Protein AF-0000000069866788 (afdb_homodimer)

Secondary structure (DSSP, 8-state):
---------------------------------PPPS-EEEEEEEPPPBHHHHTTB--SSEEEPBPHHHHHHHHHHHHHTTTS--SEEEE-SSHHHHHHHHHHHHT-SS-TTPPEEE-GGGPPPP-GGGTTSBHHHHHHHHHHHHTS-HHHHHHH--HHHHHHHHHHHHHTSGGGGGSPPPPPHHHHHHHHHHHHHHHHHHHHHS-S-SEEEEEE-HHHHHHHHHHH-TT--PPTT-PPTT-EEEEEEETTEEEEEEEEE-HHHHHHHHHT-/---------------------------------PPPS-EEEEEEEPPPBHHHHTTB--SSEEEPBPHHHHHHHHHHHHHTTTS--SEEEE-SSHHHHHHHHHHHHH-SS-TTPPEEE-GGGPPPP-GGGTTSBHHHHHHHHHHHHTS-HHHHHHH--HHHHHHHHHHHHHTSGGGGGSPPPPPHHHHHHHHHHHHHHHHHHHHHS-S-SEEEEEE-HHHHHHHHHHH-TT--PPTT-PPTT-EEEEEEETTEEEEEEEEE-HHHHHHHHHT-

Structure (mmCIF, N/CA/C/O backbone):
data_AF-0000000069866788-model_v1
#
loop_
_entity.id
_entity.type
_entity.pdbx_description
1 polymer 'Phosphoglycerate mutase family protein'
#
loop_
_atom_site.group_PDB
_atom_site.id
_atom_site.type_symbol
_atom_site.label_atom_id
_atom_site.label_alt_id
_atom_site.label_comp_id
_atom_site.label_asym_id
_atom_site.label_entity_id
_atom_site.label_seq_id
_atom_site.pdbx_PDB_ins_code
_atom_site.Cartn_x
_atom_site.Cartn_y
_atom_site.Cartn_z
_atom_site.occupancy
_atom_site.B_iso_or_equiv
_atom_site.auth_seq_id
_atom_site.auth_comp_id
_atom_site.auth_asym_id
_atom_site.auth_atom_id
_atom_site.pdbx_PDB_model_num
ATOM 1 N N . MET A 1 1 ? 87.25 22.812 -62.094 1 23.25 1 MET A N 1
ATOM 2 C CA . MET A 1 1 ? 86.75 24.031 -61.438 1 23.25 1 MET A CA 1
ATOM 3 C C . MET A 1 1 ? 85.688 23.703 -60.406 1 23.25 1 MET A C 1
ATOM 5 O O . MET A 1 1 ? 84.5 23.547 -60.781 1 23.25 1 MET A O 1
ATOM 9 N N . LYS A 1 2 ? 86.062 22.797 -59.469 1 24.94 2 LYS A N 1
ATOM 10 C CA . LYS A 1 2 ? 85.625 21.844 -58.438 1 24.94 2 LYS A CA 1
ATOM 11 C C . LYS A 1 2 ? 84.938 22.578 -57.281 1 24.94 2 LYS A C 1
ATOM 13 O O . LYS A 1 2 ? 85.562 23.359 -56.562 1 24.94 2 LYS A O 1
ATOM 18 N N . LYS A 1 3 ? 83.625 23.031 -57.594 1 23.55 3 LYS A N 1
ATOM 19 C CA . LYS A 1 3 ? 82.625 23.797 -56.875 1 23.55 3 LYS A CA 1
ATOM 20 C C . LYS A 1 3 ? 82.438 23.266 -55.438 1 23.55 3 LYS A C 1
ATOM 22 O O . LYS A 1 3 ? 82.125 22.094 -55.25 1 23.55 3 LYS A O 1
ATOM 27 N N . ARG A 1 4 ? 83.25 23.688 -54.5 1 22.84 4 ARG A N 1
ATOM 28 C CA . ARG A 1 4 ? 83.438 23.406 -53.094 1 22.84 4 ARG A CA 1
ATOM 29 C C . ARG A 1 4 ? 82.188 23.719 -52.281 1 22.84 4 ARG A C 1
ATOM 31 O O . ARG A 1 4 ? 81.875 24.875 -52.094 1 22.84 4 ARG A O 1
ATOM 38 N N . LEU A 1 5 ? 81.062 23.094 -52.719 1 27.34 5 LEU A N 1
ATOM 39 C CA . LEU A 1 5 ? 79.75 23.328 -52.125 1 27.34 5 LEU A CA 1
ATOM 40 C C . LEU A 1 5 ? 79.75 23.188 -50.594 1 27.34 5 LEU A C 1
ATOM 42 O O . LEU A 1 5 ? 80.125 22.125 -50.094 1 27.34 5 LEU A O 1
ATOM 46 N N . THR A 1 6 ? 80.188 24.281 -49.906 1 25.91 6 THR A N 1
ATOM 47 C CA . THR A 1 6 ? 80.312 24.469 -48.469 1 25.91 6 THR A CA 1
ATOM 48 C C . THR A 1 6 ? 79 24.141 -47.75 1 25.91 6 THR A C 1
ATOM 50 O O . THR A 1 6 ? 78 24.75 -48 1 25.91 6 THR A O 1
ATOM 53 N N . ILE A 1 7 ? 78.75 22.875 -47.5 1 30.08 7 ILE A N 1
ATOM 54 C CA . ILE A 1 7 ? 77.625 22.266 -46.812 1 30.08 7 ILE A CA 1
ATOM 55 C C . ILE A 1 7 ? 77.438 22.844 -45.406 1 30.08 7 ILE A C 1
ATOM 57 O O . ILE A 1 7 ? 78.312 22.703 -44.594 1 30.08 7 ILE A O 1
ATOM 61 N N . VAL A 1 8 ? 77 24.156 -45.312 1 28.02 8 VAL A N 1
ATOM 62 C CA . VAL A 1 8 ? 76.812 24.828 -44.031 1 28.02 8 VAL A CA 1
ATOM 63 C C . VAL A 1 8 ? 75.938 23.969 -43.125 1 28.02 8 VAL A C 1
ATOM 65 O O . VAL A 1 8 ? 74.875 23.562 -43.562 1 28.02 8 VAL A O 1
ATOM 68 N N . GLY A 1 9 ? 76.438 23.203 -42.156 1 27.66 9 GLY A N 1
ATOM 69 C CA . GLY A 1 9 ? 76 22.344 -41.062 1 27.66 9 GLY A CA 1
ATOM 70 C C . GLY A 1 9 ? 75.062 23.047 -40.094 1 27.66 9 GLY A C 1
ATOM 71 O O . GLY A 1 9 ? 75.5 23.922 -39.344 1 27.66 9 GLY A O 1
ATOM 72 N N . MET A 1 10 ? 73.938 23.703 -40.656 1 27 10 MET A N 1
ATOM 73 C CA . MET A 1 10 ? 73.125 24.469 -39.75 1 27 10 MET A CA 1
ATOM 74 C C . MET A 1 10 ? 72.688 23.625 -38.531 1 27 10 MET A C 1
ATOM 76 O O . MET A 1 10 ? 72.125 22.531 -38.719 1 27 10 MET A O 1
ATOM 80 N N . LEU A 1 11 ? 73.375 23.75 -37.406 1 27.39 11 LEU A N 1
ATOM 81 C CA . LEU A 1 11 ? 73.188 23.203 -36.062 1 27.39 11 LEU A CA 1
ATOM 82 C C . LEU A 1 11 ? 71.875 23.562 -35.5 1 27.39 11 LEU A C 1
ATOM 84 O O . LEU A 1 11 ? 71.562 24.734 -35.312 1 27.39 11 LEU A O 1
ATOM 88 N N . PHE A 1 12 ? 70.75 23 -36.062 1 27.25 12 PHE A N 1
ATOM 89 C CA . PHE A 1 12 ? 69.375 23.25 -35.531 1 27.25 12 PHE A CA 1
ATOM 90 C C . PHE A 1 12 ? 69.312 22.922 -34.031 1 27.25 12 PHE A C 1
ATOM 92 O O . PHE A 1 12 ? 69.625 21.797 -33.656 1 27.25 12 PHE A O 1
ATOM 99 N N . LEU A 1 13 ? 69.75 23.906 -33.188 1 27.02 13 LEU A N 1
ATOM 100 C CA . LEU A 1 13 ? 69.625 23.844 -31.719 1 27.02 13 LEU A CA 1
ATOM 101 C C . LEU A 1 13 ? 68.188 23.547 -31.312 1 27.02 13 LEU A C 1
ATOM 103 O O . LEU A 1 13 ? 67.312 24.312 -31.641 1 27.02 13 LEU A O 1
ATOM 107 N N . ALA A 1 14 ? 67.812 22.266 -31.266 1 28.89 14 ALA A N 1
ATOM 108 C CA . ALA A 1 14 ? 66.562 21.766 -30.734 1 28.89 14 ALA A CA 1
ATOM 109 C C . ALA A 1 14 ? 66.312 22.312 -29.328 1 28.89 14 ALA A C 1
ATOM 111 O O . ALA A 1 14 ? 67.062 21.984 -28.391 1 28.89 14 ALA A O 1
ATOM 112 N N . ILE A 1 15 ? 66.062 23.641 -29.203 1 28.97 15 ILE A N 1
ATOM 113 C CA . ILE A 1 15 ? 65.625 24.141 -27.891 1 28.97 15 ILE A CA 1
ATOM 114 C C . ILE A 1 15 ? 64.5 23.281 -27.328 1 28.97 15 ILE A C 1
ATOM 116 O O . ILE A 1 15 ? 63.469 23.141 -27.969 1 28.97 15 ILE A O 1
ATOM 120 N N . LEU A 1 16 ? 64.875 22.234 -26.594 1 30.08 16 LEU A N 1
ATOM 121 C CA . LEU A 1 16 ? 63.969 21.438 -25.766 1 30.08 16 LEU A CA 1
ATOM 122 C C . LEU A 1 16 ? 63.156 22.328 -24.859 1 30.08 16 LEU A C 1
ATOM 124 O O . LEU A 1 16 ? 63.688 22.984 -23.953 1 30.08 16 LEU A O 1
ATOM 128 N N . VAL A 1 17 ? 62.219 23.172 -25.422 1 32.56 17 VAL A N 1
ATOM 129 C CA . VAL A 1 17 ? 61.312 23.859 -24.5 1 32.56 17 VAL A CA 1
ATOM 130 C C . VAL A 1 17 ? 60.656 22.844 -23.594 1 32.56 17 VAL A C 1
ATOM 132 O O . VAL A 1 17 ? 59.969 21.906 -24.062 1 32.56 17 VAL A O 1
ATOM 135 N N . MET A 1 18 ? 61.281 22.516 -22.438 1 32.12 18 MET A N 1
ATOM 136 C CA . MET A 1 18 ? 60.625 21.875 -21.297 1 32.12 18 MET A CA 1
ATOM 137 C C . MET A 1 18 ? 59.312 22.594 -20.938 1 32.12 18 MET A C 1
ATOM 139 O O . MET A 1 18 ? 59.344 23.75 -20.516 1 32.12 18 MET A O 1
ATOM 143 N N . VAL A 1 19 ? 58.375 22.625 -21.875 1 35.16 19 VAL A N 1
ATOM 144 C CA . VAL A 1 19 ? 57.062 23.062 -21.359 1 35.16 19 VAL A CA 1
ATOM 145 C C . VAL A 1 19 ? 56.719 22.297 -20.094 1 35.16 19 VAL A C 1
ATOM 147 O O . VAL A 1 19 ? 56.562 21.078 -20.109 1 35.16 19 VAL A O 1
ATOM 150 N N . GLY A 1 20 ? 57.25 22.781 -18.906 1 34.38 20 GLY A N 1
ATOM 151 C CA . GLY A 1 20 ? 56.688 22.391 -17.609 1 34.38 20 GLY A CA 1
ATOM 152 C C . GLY A 1 20 ? 55.188 22.328 -17.594 1 34.38 20 GLY A C 1
ATOM 153 O O . GLY A 1 20 ? 54.5 23.344 -17.828 1 34.38 20 GLY A O 1
ATOM 154 N N . CYS A 1 21 ? 54.625 21.2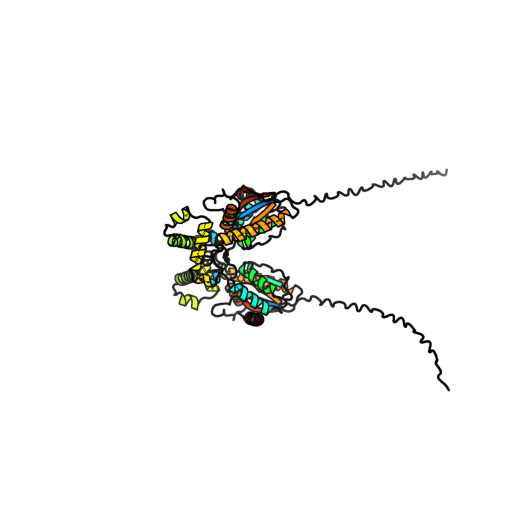66 -18.234 1 33.81 21 CYS A N 1
ATOM 155 C CA . CYS A 1 21 ? 53.219 21.016 -17.938 1 33.81 21 CYS A CA 1
ATOM 156 C C . CYS A 1 21 ? 52.938 21.203 -16.453 1 33.81 21 CYS A C 1
ATOM 158 O O . CYS A 1 21 ? 53.406 20.422 -15.625 1 33.81 21 CYS A O 1
ATOM 160 N N . GLY A 1 22 ? 53.031 22.438 -15.953 1 30.89 22 GLY A N 1
ATOM 161 C CA . GLY A 1 22 ? 52.375 22.609 -14.68 1 30.89 22 GLY A CA 1
ATOM 162 C C . GLY A 1 22 ? 51.031 21.891 -14.609 1 30.89 22 GLY A C 1
ATOM 163 O O . GLY A 1 22 ? 50.125 22.188 -15.383 1 30.89 22 GLY A O 1
ATOM 164 N N . LYS A 1 23 ? 51.094 20.5 -14.312 1 32.44 23 LYS A N 1
ATOM 165 C CA . LYS A 1 23 ? 49.875 19.922 -13.781 1 32.44 23 LYS A CA 1
ATOM 166 C C . LYS A 1 23 ? 49.156 20.922 -12.891 1 32.44 23 LYS A C 1
ATOM 168 O O . LYS A 1 23 ? 49.656 21.297 -11.828 1 32.44 23 LYS A O 1
ATOM 173 N N . ASN A 1 24 ? 48.656 22.016 -13.523 1 31.48 24 ASN A N 1
ATOM 174 C CA . ASN A 1 24 ? 47.625 22.641 -12.703 1 31.48 24 ASN A CA 1
ATOM 175 C C . ASN A 1 24 ? 46.781 21.609 -11.953 1 31.48 24 ASN A C 1
ATOM 177 O O . ASN A 1 24 ? 46.031 20.859 -12.57 1 31.48 24 ASN A O 1
ATOM 181 N N . GLN A 1 25 ? 47.5 20.953 -10.969 1 33.72 25 GLN A N 1
ATOM 182 C CA . GLN A 1 25 ? 46.594 20.328 -9.984 1 33.72 25 GLN A CA 1
ATOM 183 C C . GLN A 1 25 ? 45.406 21.203 -9.695 1 33.72 25 GLN A C 1
ATOM 185 O O . GLN A 1 25 ? 45.531 22.25 -9.047 1 33.72 25 GLN A O 1
ATOM 190 N N . GLN A 1 26 ? 44.625 21.5 -10.633 1 29.81 26 GLN A N 1
ATOM 191 C CA . GLN A 1 26 ? 43.312 21.875 -10.109 1 29.81 26 GLN A CA 1
ATOM 192 C C . GLN A 1 26 ? 42.938 20.969 -8.945 1 29.81 26 GLN A C 1
ATOM 194 O O . GLN A 1 26 ? 42.625 19.781 -9.141 1 29.81 26 GLN A O 1
ATOM 199 N N . ALA A 1 27 ? 43.656 21.078 -7.852 1 33.25 27 ALA A N 1
ATOM 200 C CA . ALA A 1 27 ? 42.969 20.656 -6.637 1 33.25 27 ALA A CA 1
ATOM 201 C C . ALA A 1 27 ? 41.469 20.859 -6.766 1 33.25 27 ALA A C 1
ATOM 203 O O . ALA A 1 27 ? 41 21.984 -6.961 1 33.25 27 ALA A O 1
ATOM 204 N N . THR A 1 28 ? 40.875 19.969 -7.438 1 35.09 28 THR A N 1
ATOM 205 C CA . THR A 1 28 ? 39.438 19.969 -7.16 1 35.09 28 THR A CA 1
ATOM 206 C C . THR A 1 28 ? 39.188 20.406 -5.723 1 35.09 28 THR A C 1
ATOM 208 O O . THR A 1 28 ? 39.688 19.812 -4.777 1 35.09 28 THR A O 1
ATOM 211 N N . THR A 1 29 ? 39.312 21.672 -5.414 1 33.5 29 THR A N 1
ATOM 212 C CA . THR A 1 29 ? 38.719 22.094 -4.152 1 33.5 29 THR A CA 1
ATOM 213 C C . THR A 1 29 ? 37.656 21.094 -3.707 1 33.5 29 THR A C 1
ATOM 215 O O . THR A 1 29 ? 36.594 20.984 -4.336 1 33.5 29 THR A O 1
ATOM 218 N N . LYS A 1 30 ? 38.094 19.938 -3.342 1 36.88 30 LYS A N 1
ATOM 219 C CA . LYS A 1 30 ? 37.094 19.234 -2.562 1 36.88 30 LYS A CA 1
ATOM 220 C C . LYS A 1 30 ? 36.25 20.203 -1.759 1 36.88 30 LYS A C 1
ATOM 222 O O . LYS A 1 30 ? 36.75 20.922 -0.896 1 36.88 30 LYS A O 1
ATOM 227 N N . GLU A 1 31 ? 35.375 20.984 -2.352 1 37.09 31 GLU A N 1
ATOM 228 C CA . GLU A 1 31 ? 34.406 21.672 -1.482 1 37.09 31 GLU A CA 1
ATOM 229 C C . GLU A 1 31 ? 34.312 20.969 -0.129 1 37.09 31 GLU A C 1
ATOM 231 O O . GLU A 1 31 ? 34.062 19.766 -0.063 1 37.09 31 GLU A O 1
ATOM 236 N N . LYS A 1 32 ? 35.094 21.125 0.799 1 43.97 32 LYS A N 1
ATOM 237 C CA . LYS A 1 32 ? 34.938 20.688 2.186 1 43.97 32 LYS A CA 1
ATOM 238 C C . LYS A 1 32 ? 33.5 20.359 2.516 1 43.97 32 LYS A C 1
ATOM 240 O O . LYS A 1 32 ? 32.625 21.219 2.42 1 43.97 32 LYS A O 1
ATOM 245 N N . GLU A 1 33 ? 33.094 19.172 2.219 1 60.44 33 GLU A N 1
ATOM 246 C CA . GLU A 1 33 ? 31.781 18.641 2.602 1 60.44 33 GLU A CA 1
ATOM 247 C C . GLU A 1 33 ? 31.391 19.109 4.004 1 60.44 33 GLU A C 1
ATOM 249 O O . GLU A 1 33 ? 31.969 18.672 4.992 1 60.44 33 GLU A O 1
ATOM 254 N N . THR A 1 34 ? 31.141 20.391 4.312 1 74.44 34 THR A N 1
ATOM 255 C CA . THR A 1 34 ? 30.812 20.984 5.605 1 74.44 34 THR A CA 1
ATOM 256 C C . THR A 1 34 ? 29.406 20.609 6.027 1 74.44 34 THR A C 1
ATOM 258 O O . THR A 1 34 ? 28.531 20.359 5.18 1 74.44 34 THR A O 1
ATOM 261 N N . LYS A 1 35 ? 29.328 20.344 7.348 1 84.56 35 LYS A N 1
ATOM 262 C CA . LYS A 1 35 ? 28.031 20.156 7.98 1 84.56 35 LYS A CA 1
ATOM 263 C C . LYS A 1 35 ? 27.156 21.406 7.836 1 84.56 35 LYS A C 1
ATOM 265 O O . LYS A 1 35 ? 27.656 22.531 7.996 1 84.56 35 LYS A O 1
ATOM 270 N N . PRO A 1 36 ? 25.922 21.203 7.449 1 86.19 36 PRO A N 1
ATOM 271 C CA . PRO A 1 36 ? 25.062 22.391 7.312 1 86.19 36 PRO A CA 1
ATOM 272 C C . PRO A 1 36 ? 24.734 23.031 8.648 1 86.19 36 PRO A C 1
ATOM 274 O O . PRO A 1 36 ? 24.531 22.344 9.648 1 86.19 36 PRO A O 1
ATOM 277 N N . GLU A 1 37 ? 24.75 24.281 8.633 1 86.19 37 GLU A N 1
ATOM 278 C CA . GLU A 1 37 ? 24.406 25.031 9.836 1 86.19 37 GLU A CA 1
ATOM 279 C C . GLU A 1 37 ? 22.891 25.016 10.07 1 86.19 37 GLU A C 1
ATOM 281 O O . GLU A 1 37 ? 22.438 25.141 11.203 1 86.19 37 GLU A O 1
ATOM 286 N N . GLU A 1 38 ? 22.203 24.906 8.953 1 96.12 38 GLU A N 1
ATOM 287 C CA . GLU A 1 38 ? 20.734 24.906 8.953 1 96.12 38 GLU A CA 1
ATOM 288 C C . GLU A 1 38 ? 20.172 23.859 7.992 1 96.12 38 GLU A C 1
ATOM 290 O O . GLU A 1 38 ? 20.734 23.641 6.914 1 96.12 38 GLU A O 1
ATOM 295 N N . LEU A 1 39 ? 19.125 23.266 8.508 1 98.31 39 LEU A N 1
ATOM 296 C CA . LEU A 1 39 ? 18.406 22.359 7.617 1 98.31 39 LEU A CA 1
ATOM 297 C C . LEU A 1 39 ? 17.109 22.984 7.113 1 98.31 39 LEU A C 1
ATOM 299 O O . LEU A 1 39 ? 16.438 23.703 7.855 1 98.31 39 LEU A O 1
ATOM 303 N N . THR A 1 40 ? 16.781 22.75 5.883 1 98.69 40 THR A N 1
ATOM 304 C CA . THR A 1 40 ? 15.453 23.016 5.328 1 98.69 40 THR A CA 1
ATOM 305 C C . THR A 1 40 ? 14.75 21.719 4.961 1 98.69 40 THR A C 1
ATOM 307 O O . THR A 1 40 ? 15.219 20.984 4.09 1 98.69 40 THR A O 1
ATOM 310 N N . LEU A 1 41 ? 13.695 21.469 5.633 1 98.81 41 LEU A N 1
ATOM 311 C CA . LEU A 1 41 ? 12.891 20.281 5.34 1 98.81 41 LEU A CA 1
ATOM 312 C C . LEU A 1 41 ? 11.727 20.625 4.41 1 98.81 41 LEU A C 1
ATOM 314 O O . LEU A 1 41 ? 10.906 21.5 4.73 1 98.81 41 LEU A O 1
ATOM 318 N N . TYR A 1 42 ? 11.727 20.031 3.266 1 98.88 42 TYR A N 1
ATOM 319 C CA . TYR A 1 42 ? 10.602 20.078 2.334 1 98.88 42 TYR A CA 1
ATOM 320 C C . TYR A 1 42 ? 9.664 18.891 2.549 1 98.88 42 TYR A C 1
ATOM 322 O O . TYR A 1 42 ? 9.922 17.797 2.064 1 98.88 42 TYR A O 1
ATOM 330 N N . ILE A 1 43 ? 8.562 19.125 3.264 1 98.94 43 ILE A N 1
ATOM 331 C CA . ILE A 1 43 ? 7.621 18.078 3.645 1 98.94 43 ILE A CA 1
ATOM 332 C C . ILE A 1 43 ? 6.445 18.062 2.668 1 98.94 43 ILE A C 1
ATOM 334 O O . ILE A 1 43 ? 5.691 19.031 2.578 1 98.94 43 ILE A O 1
ATOM 338 N N . VAL A 1 44 ? 6.281 16.969 1.991 1 98.94 44 VAL A N 1
ATOM 339 C CA . VAL A 1 44 ? 5.301 16.891 0.912 1 98.94 44 VAL A CA 1
ATOM 340 C C . VAL A 1 44 ? 4.219 15.867 1.272 1 98.94 44 VAL A C 1
ATOM 342 O O . VAL A 1 44 ? 4.523 14.758 1.711 1 98.94 44 VAL A O 1
ATOM 345 N N . ARG A 1 45 ? 2.996 16.234 1.126 1 98.94 45 ARG A N 1
ATOM 346 C CA . ARG A 1 45 ? 1.93 15.242 1.168 1 98.94 45 ARG A CA 1
ATOM 347 C C . ARG A 1 45 ? 1.901 14.414 -0.113 1 98.94 45 ARG A C 1
ATOM 349 O O . ARG A 1 45 ? 2.053 14.953 -1.21 1 98.94 45 ARG A O 1
ATOM 356 N N . HIS A 1 46 ? 1.656 13.188 -0.014 1 98.94 46 HIS A N 1
ATOM 357 C CA . HIS A 1 46 ? 1.629 12.297 -1.17 1 98.94 46 HIS A CA 1
ATOM 358 C C . HIS A 1 46 ? 0.618 12.773 -2.207 1 98.94 46 HIS A C 1
ATOM 360 O O . HIS A 1 46 ? -0.237 13.609 -1.909 1 98.94 46 HIS A O 1
ATOM 366 N N . GLY A 1 47 ? 0.725 12.25 -3.414 1 98.88 47 GLY A N 1
ATOM 367 C CA . GLY A 1 47 ? -0.203 12.562 -4.488 1 98.88 47 GLY A CA 1
ATOM 368 C C . GLY A 1 47 ? -1.559 11.906 -4.32 1 98.88 47 GLY A C 1
ATOM 369 O O . GLY A 1 47 ? -1.733 11.047 -3.449 1 98.88 47 GLY A O 1
ATOM 370 N N . LYS A 1 48 ? -2.465 12.32 -5.164 1 98.62 48 LYS A N 1
ATOM 371 C CA . LYS A 1 48 ? -3.828 11.805 -5.094 1 98.62 48 LYS A CA 1
ATOM 372 C C . LYS A 1 48 ? -3.875 10.32 -5.457 1 98.62 48 LYS A C 1
ATOM 374 O O . LYS A 1 48 ? -3.344 9.914 -6.492 1 98.62 48 LYS A O 1
ATOM 379 N N . THR A 1 49 ? -4.523 9.508 -4.625 1 98.56 49 THR A N 1
ATOM 380 C CA . THR A 1 49 ? -4.594 8.062 -4.793 1 98.56 49 THR A CA 1
ATOM 381 C C . THR A 1 49 ? -5.984 7.633 -5.258 1 98.56 49 THR A C 1
ATOM 383 O O . THR A 1 49 ? -6.91 8.445 -5.281 1 98.56 49 THR A O 1
ATOM 386 N N . MET A 1 50 ? -6.121 6.387 -5.562 1 98.44 50 MET A N 1
ATOM 387 C CA . MET A 1 50 ? -7.414 5.816 -5.922 1 98.44 50 MET A CA 1
ATOM 388 C C . MET A 1 50 ? -8.406 5.941 -4.773 1 98.44 50 MET A C 1
ATOM 390 O O . MET A 1 50 ? -9.586 6.215 -4.992 1 98.44 50 MET A O 1
ATOM 394 N N . LEU A 1 51 ? -7.957 5.758 -3.541 1 98.25 51 LEU A N 1
ATOM 395 C CA . LEU A 1 51 ? -8.852 5.812 -2.391 1 98.25 51 LEU A CA 1
ATOM 396 C C . LEU A 1 51 ? -9.227 7.254 -2.062 1 98.25 51 LEU A C 1
ATOM 398 O O . LEU A 1 51 ? -10.328 7.516 -1.562 1 98.25 51 LEU A O 1
ATOM 402 N N . ASN A 1 52 ? -8.258 8.203 -2.352 1 97.69 52 ASN A N 1
ATOM 403 C CA . ASN A 1 52 ? -8.672 9.602 -2.273 1 97.69 52 ASN A CA 1
ATOM 404 C C . ASN A 1 52 ? -9.859 9.883 -3.197 1 97.69 52 ASN A C 1
ATOM 406 O O . ASN A 1 52 ? -10.773 10.617 -2.828 1 97.69 52 ASN A O 1
ATOM 410 N N . THR A 1 53 ? -9.82 9.328 -4.367 1 96.94 53 THR A N 1
ATOM 411 C CA . THR A 1 53 ? -10.828 9.57 -5.391 1 96.94 53 THR A CA 1
ATOM 412 C C . THR A 1 53 ? -12.195 9.055 -4.934 1 96.94 53 THR A C 1
ATOM 414 O O . THR A 1 53 ? -13.219 9.664 -5.242 1 96.94 53 THR A O 1
ATOM 417 N N . THR A 1 54 ? -12.211 7.988 -4.23 1 96.88 54 THR A N 1
ATOM 418 C CA . THR A 1 54 ? -13.469 7.414 -3.77 1 96.88 54 THR A CA 1
ATOM 419 C C . THR A 1 54 ? -13.758 7.82 -2.326 1 96.88 54 THR A C 1
ATOM 421 O O . THR A 1 54 ? -14.648 7.266 -1.686 1 96.88 54 THR A O 1
ATOM 424 N N . ASP A 1 55 ? -12.961 8.68 -1.743 1 97 55 ASP A N 1
ATOM 425 C CA . ASP A 1 55 ? -13.125 9.297 -0.43 1 97 55 ASP A CA 1
ATOM 426 C C . ASP A 1 55 ? -13.141 8.242 0.673 1 97 55 ASP A C 1
ATOM 428 O O . ASP A 1 55 ? -14.062 8.195 1.486 1 97 55 ASP A O 1
ATOM 432 N N . ARG A 1 56 ? -12.086 7.449 0.672 1 98.19 56 ARG A N 1
ATOM 433 C CA . ARG A 1 56 ? -12.008 6.352 1.629 1 98.19 56 ARG A CA 1
ATOM 434 C C . ARG A 1 56 ? -10.875 6.574 2.627 1 98.19 56 ARG A C 1
ATOM 436 O O . ARG A 1 56 ? -9.883 7.238 2.314 1 98.19 56 ARG A O 1
ATOM 443 N N . VAL A 1 57 ? -11.047 5.984 3.777 1 98.38 57 VAL A N 1
ATOM 444 C CA . VAL A 1 57 ? -10.078 6.062 4.867 1 98.38 57 VAL A CA 1
ATOM 445 C C . VAL A 1 57 ? -8.773 5.395 4.445 1 98.38 57 VAL A C 1
ATOM 447 O O . VAL A 1 57 ? -8.766 4.219 4.078 1 98.38 57 VAL A O 1
ATOM 450 N N . GLN A 1 58 ? -7.727 6.191 4.516 1 97.88 58 GLN A N 1
ATOM 451 C CA . GLN A 1 58 ? -6.406 5.707 4.117 1 97.88 58 GLN A CA 1
ATOM 452 C C . GLN A 1 58 ? -5.344 6.117 5.133 1 97.88 58 GLN A C 1
ATOM 454 O O . GLN A 1 58 ? -4.727 7.176 5 1 97.88 58 GLN A O 1
ATOM 459 N N . GLY A 1 59 ? -5.121 5.344 6.113 1 98.44 59 GLY A N 1
ATOM 460 C CA . GLY A 1 59 ? -4.012 5.457 7.047 1 98.44 59 GLY A CA 1
ATOM 461 C C . GLY A 1 59 ? -2.883 4.488 6.758 1 98.44 59 GLY A C 1
ATOM 462 O O . GLY A 1 59 ? -2.025 4.762 5.914 1 98.44 59 GLY A O 1
ATOM 463 N N . TRP A 1 60 ? -3.078 3.316 7.375 1 98.06 60 TRP A N 1
ATOM 464 C CA . TRP A 1 60 ? -2.119 2.256 7.09 1 98.06 60 TRP A CA 1
ATOM 465 C C . TRP A 1 60 ? -2.559 1.437 5.879 1 98.06 60 TRP A C 1
ATOM 467 O O . TRP A 1 60 ? -1.785 0.635 5.352 1 98.06 60 TRP A O 1
ATOM 477 N N . SER A 1 61 ? -3.832 1.654 5.465 1 98 61 SER A N 1
ATOM 478 C CA . SER A 1 61 ? -4.207 1.231 4.121 1 98 61 SER A CA 1
ATOM 479 C C . SER A 1 61 ? -3.633 2.172 3.066 1 98 61 SER A C 1
ATOM 481 O O . SER A 1 61 ? -3.26 3.305 3.375 1 98 61 SER A O 1
ATOM 483 N N . ASP A 1 62 ? -3.549 1.632 1.845 1 97.88 62 ASP A N 1
ATOM 484 C CA . ASP A 1 62 ? -2.828 2.355 0.801 1 97.88 62 ASP A CA 1
ATOM 485 C C . ASP A 1 62 ? -3.469 2.129 -0.566 1 97.88 62 ASP A C 1
ATOM 487 O O . ASP A 1 62 ? -4.344 1.271 -0.714 1 97.88 62 ASP A O 1
ATOM 491 N N . ALA A 1 63 ? -3.123 2.967 -1.476 1 98.19 63 ALA A N 1
ATOM 492 C CA . ALA A 1 63 ? -3.451 2.781 -2.887 1 98.19 63 ALA A CA 1
ATOM 493 C C . ALA A 1 63 ? -2.473 3.539 -3.781 1 98.19 63 ALA A C 1
ATOM 495 O O . ALA A 1 63 ? -1.845 4.508 -3.344 1 98.19 63 ALA A O 1
ATOM 496 N N . VAL A 1 64 ? -2.355 3.125 -4.984 1 97.94 64 VAL A N 1
ATOM 497 C CA . VAL A 1 64 ? -1.466 3.789 -5.93 1 97.94 64 VAL A CA 1
ATOM 498 C C . VAL A 1 64 ? -2.025 5.164 -6.289 1 97.94 64 VAL A C 1
ATOM 500 O O . VAL A 1 64 ? -3.225 5.414 -6.137 1 97.94 64 VAL A O 1
ATOM 503 N N . LEU A 1 65 ? -1.14 6.031 -6.738 1 98.5 65 LEU A N 1
ATOM 504 C CA . LEU A 1 65 ? -1.585 7.316 -7.27 1 98.5 65 LEU A CA 1
ATOM 505 C C . LEU A 1 65 ? -2.422 7.121 -8.531 1 98.5 65 LEU A C 1
ATOM 507 O O . LEU A 1 65 ? -2.145 6.23 -9.336 1 98.5 65 LEU A O 1
ATOM 511 N N . THR A 1 66 ? -3.416 7.977 -8.727 1 98 66 THR A N 1
ATOM 512 C CA . THR A 1 66 ? -4.156 8.016 -9.984 1 98 66 THR A CA 1
ATOM 513 C C . THR A 1 66 ? -3.303 8.617 -11.102 1 98 66 THR A C 1
ATOM 515 O O . THR A 1 66 ? -2.264 9.219 -10.828 1 98 66 THR A O 1
ATOM 518 N N . PRO A 1 67 ? -3.748 8.43 -12.32 1 97.06 67 PRO A N 1
ATOM 519 C CA . PRO A 1 67 ? -3.01 9.094 -13.406 1 97.06 67 PRO A CA 1
ATOM 520 C C . PRO A 1 67 ? -2.855 10.594 -13.18 1 97.06 67 PRO A C 1
ATOM 522 O O . PRO A 1 67 ? -1.766 11.141 -13.367 1 97.06 67 PRO A O 1
ATOM 525 N N . GLU A 1 68 ? -3.91 11.258 -12.766 1 97.31 68 GLU A N 1
ATOM 526 C CA . GLU A 1 68 ? -3.832 12.68 -12.453 1 97.31 68 GLU A CA 1
ATOM 527 C C . GLU A 1 68 ? -2.922 12.938 -11.258 1 97.31 68 GLU A C 1
ATOM 529 O O . GLU A 1 68 ? -2.195 13.938 -11.227 1 97.31 68 GLU A O 1
ATOM 534 N N . GLY A 1 69 ? -2.973 12.086 -10.266 1 98.5 69 GLY A N 1
ATOM 535 C CA . GLY A 1 69 ? -2.074 12.195 -9.125 1 98.5 69 GLY A CA 1
ATOM 536 C C . GLY A 1 69 ? -0.608 12.156 -9.523 1 98.5 69 GLY A C 1
ATOM 537 O O . GLY A 1 69 ? 0.2 12.93 -9 1 98.5 69 GLY A O 1
ATOM 538 N N . GLU A 1 70 ? -0.296 11.258 -10.43 1 98.56 70 GLU A N 1
ATOM 539 C CA . GLU A 1 70 ? 1.074 11.164 -10.93 1 98.56 70 GLU A CA 1
ATOM 540 C C . GLU A 1 70 ? 1.48 12.438 -11.672 1 98.56 70 GLU A C 1
ATOM 542 O O . GLU A 1 70 ? 2.598 12.93 -11.5 1 98.56 70 GLU A O 1
ATOM 547 N N . LYS A 1 71 ? 0.576 12.906 -12.484 1 98.19 71 LYS A N 1
ATOM 548 C CA . LYS A 1 71 ? 0.837 14.125 -13.242 1 98.19 71 LYS A CA 1
ATOM 549 C C . LYS A 1 71 ? 1.11 15.297 -12.312 1 98.19 71 LYS A C 1
ATOM 551 O O . LYS A 1 71 ? 2.061 16.062 -12.516 1 98.19 71 LYS A O 1
ATOM 556 N N . VAL A 1 72 ? 0.307 15.445 -11.289 1 98.75 72 VAL A N 1
ATOM 557 C CA . VAL A 1 72 ? 0.412 16.562 -10.352 1 98.75 72 VAL A CA 1
ATOM 558 C C . VAL A 1 72 ? 1.728 16.453 -9.578 1 98.75 72 VAL A C 1
ATOM 560 O O . VAL A 1 72 ? 2.451 17.453 -9.445 1 98.75 72 VAL A O 1
ATOM 563 N N . VAL A 1 73 ? 2.104 15.242 -9.125 1 98.88 73 VAL A N 1
ATOM 564 C CA . VAL A 1 73 ? 3.336 15.055 -8.367 1 98.88 73 VAL A CA 1
ATOM 565 C C . VAL A 1 73 ? 4.543 15.305 -9.266 1 98.88 73 VAL A C 1
ATOM 567 O O . VAL A 1 73 ? 5.531 15.906 -8.844 1 98.88 73 VAL A O 1
ATOM 570 N N . THR A 1 74 ? 4.477 14.812 -10.477 1 98.75 74 THR A N 1
ATOM 571 C CA . THR A 1 74 ? 5.555 15.062 -11.422 1 98.75 74 THR A CA 1
ATOM 572 C C . THR A 1 74 ? 5.762 16.562 -11.625 1 98.75 74 THR A C 1
ATOM 574 O O . THR A 1 74 ? 6.895 17.047 -11.625 1 98.75 74 THR A O 1
ATOM 577 N N . ALA A 1 75 ? 4.652 17.312 -11.766 1 98.81 75 ALA A N 1
ATOM 578 C CA . ALA A 1 75 ? 4.738 18.766 -11.898 1 98.81 75 ALA A CA 1
ATOM 579 C C . ALA A 1 75 ? 5.383 19.391 -10.664 1 98.81 75 ALA A C 1
ATOM 581 O O . ALA A 1 75 ? 6.223 20.297 -10.781 1 98.81 75 ALA A O 1
ATOM 582 N N . THR A 1 76 ? 5 18.953 -9.5 1 98.88 76 THR A N 1
ATOM 583 C CA . THR A 1 76 ? 5.621 19.438 -8.273 1 98.88 76 THR A CA 1
ATOM 584 C C . THR A 1 76 ? 7.117 19.156 -8.273 1 98.88 76 THR A C 1
ATOM 586 O O . THR A 1 76 ? 7.918 20 -7.875 1 98.88 76 THR A O 1
ATOM 589 N N . GLY A 1 77 ? 7.492 17.938 -8.742 1 98.75 77 GLY A N 1
ATOM 590 C CA . GLY A 1 77 ? 8.898 17.594 -8.883 1 98.75 77 GLY A CA 1
ATOM 591 C C . GLY A 1 77 ? 9.656 18.531 -9.812 1 98.75 77 GLY A C 1
ATOM 592 O O . GLY A 1 77 ? 10.781 18.922 -9.516 1 98.75 77 GLY A O 1
ATOM 593 N N . ILE A 1 78 ? 9.055 18.828 -10.898 1 98.56 78 ILE A N 1
ATOM 594 C CA . ILE A 1 78 ? 9.656 19.75 -11.852 1 98.56 78 ILE A CA 1
ATOM 595 C C . ILE A 1 78 ? 9.859 21.109 -11.188 1 98.56 78 ILE A C 1
ATOM 597 O O . ILE A 1 78 ? 10.906 21.75 -11.344 1 98.56 78 ILE A O 1
ATOM 601 N N . GLY A 1 79 ? 8.906 21.547 -10.422 1 98.69 79 GLY A N 1
ATOM 602 C CA . GLY A 1 79 ? 9.039 22.797 -9.695 1 98.69 79 GLY A CA 1
ATOM 603 C C . GLY A 1 79 ? 10.156 22.766 -8.672 1 98.69 79 GLY A C 1
ATOM 604 O O . GLY A 1 79 ? 10.727 23.812 -8.344 1 98.69 79 GLY A O 1
ATOM 605 N N . LEU A 1 80 ? 10.469 21.594 -8.164 1 98.56 80 LEU A N 1
ATOM 606 C CA . LEU A 1 80 ? 11.492 21.406 -7.137 1 98.56 80 LEU A CA 1
ATOM 607 C C . LEU A 1 80 ? 12.82 20.984 -7.758 1 98.56 80 LEU A C 1
ATOM 609 O O . LEU A 1 80 ? 13.766 20.656 -7.039 1 98.56 80 LEU A O 1
ATOM 613 N N . LYS A 1 81 ? 12.953 20.984 -9.055 1 98 81 LYS A N 1
ATOM 614 C CA . LYS A 1 81 ? 14.055 20.328 -9.742 1 98 81 LYS A CA 1
ATOM 615 C C . LYS A 1 81 ? 15.398 20.953 -9.359 1 98 81 LYS A C 1
ATOM 617 O O . LYS A 1 81 ? 16.422 20.266 -9.383 1 98 81 LYS A O 1
ATOM 622 N N . ASP A 1 82 ? 15.398 22.234 -8.984 1 97.5 82 ASP A N 1
ATOM 623 C CA . ASP A 1 82 ? 16.656 22.938 -8.734 1 97.5 82 ASP A CA 1
ATOM 624 C C . ASP A 1 82 ? 17 22.922 -7.246 1 97.5 82 ASP A C 1
ATOM 626 O O . ASP A 1 82 ? 18.062 23.406 -6.848 1 97.5 82 ASP A O 1
ATOM 630 N N . VAL A 1 83 ? 16.109 22.406 -6.406 1 97.88 83 VAL A N 1
ATOM 631 C CA . VAL A 1 83 ? 16.453 22.203 -5.004 1 97.88 83 VAL A CA 1
ATOM 632 C C . VAL A 1 83 ? 17.375 21 -4.871 1 97.88 83 VAL A C 1
ATOM 634 O O . VAL A 1 83 ? 16.953 19.859 -5.082 1 97.88 83 VAL A O 1
ATOM 637 N N . ALA A 1 84 ? 18.578 21.266 -4.527 1 96.44 84 ALA A N 1
ATOM 638 C CA . ALA A 1 84 ? 19.531 20.172 -4.375 1 96.44 84 ALA A CA 1
ATOM 639 C C . ALA A 1 84 ? 19.297 19.422 -3.061 1 96.44 84 ALA A C 1
ATOM 641 O O . ALA A 1 84 ? 19.797 19.844 -2.012 1 96.44 84 ALA A O 1
ATOM 642 N N . PHE A 1 85 ? 18.625 18.344 -3.107 1 97.12 85 PHE A N 1
ATOM 643 C CA . PHE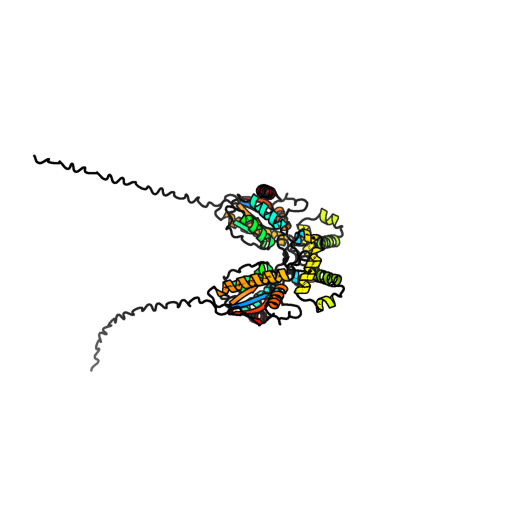 A 1 85 ? 18.391 17.562 -1.901 1 97.12 85 PHE A CA 1
ATOM 644 C C . PHE A 1 85 ? 19.625 16.75 -1.521 1 97.12 85 PHE A C 1
ATOM 646 O O . PHE A 1 85 ? 20.203 16.062 -2.361 1 97.12 85 PHE A O 1
ATOM 653 N N . GLN A 1 86 ? 20.047 16.828 -0.277 1 95 86 GLN A N 1
ATOM 654 C CA . GLN A 1 86 ? 21.141 15.977 0.18 1 95 86 GLN A CA 1
ATOM 655 C C . GLN A 1 86 ? 20.656 14.562 0.47 1 95 86 GLN A C 1
ATOM 657 O O . GLN A 1 86 ? 21.391 13.594 0.258 1 95 86 GLN A O 1
ATOM 662 N N . ASN A 1 87 ? 19.406 14.438 1.004 1 96.94 87 ASN A N 1
ATOM 663 C CA . ASN A 1 87 ? 18.766 13.133 1.207 1 96.94 87 ASN A CA 1
ATOM 664 C C . ASN A 1 87 ? 17.25 13.234 1.137 1 96.94 87 ASN A C 1
ATOM 666 O O . ASN A 1 87 ? 16.688 14.336 1.114 1 96.94 87 ASN A O 1
ATOM 670 N N . ALA A 1 88 ? 16.641 12.07 1.053 1 98.25 88 ALA A N 1
ATOM 671 C CA . ALA A 1 88 ? 15.188 11.992 0.962 1 98.25 88 ALA A CA 1
ATOM 672 C C . ALA A 1 88 ? 14.641 10.906 1.884 1 98.25 88 ALA A C 1
ATOM 674 O O . ALA A 1 88 ? 15.227 9.828 1.995 1 98.25 88 ALA A O 1
ATOM 675 N N . TYR A 1 89 ? 13.57 11.25 2.545 1 98.75 89 TYR A N 1
ATOM 676 C CA . TYR A 1 89 ? 12.859 10.344 3.436 1 98.75 89 TYR A CA 1
ATOM 677 C C . TYR A 1 89 ? 11.383 10.25 3.049 1 98.75 89 TYR A C 1
ATOM 679 O O . TYR A 1 89 ? 10.805 11.211 2.537 1 98.75 89 TYR A O 1
ATOM 687 N N . SER A 1 90 ? 10.82 9.086 3.338 1 98.75 90 SER A N 1
ATOM 688 C CA . SER A 1 90 ? 9.391 8.914 3.064 1 98.75 90 SER A CA 1
ATOM 689 C C . SER A 1 90 ? 8.766 7.922 4.035 1 98.75 90 SER A C 1
ATOM 691 O O . SER A 1 90 ? 9.422 6.984 4.488 1 98.75 90 SER A O 1
ATOM 693 N N . SER A 1 91 ? 7.477 8.273 4.383 1 98.56 91 SER A N 1
ATOM 694 C CA . SER A 1 91 ? 6.668 7.152 4.852 1 98.56 91 SER A CA 1
ATOM 695 C C . SER A 1 91 ? 6.887 5.914 3.992 1 98.56 91 SER A C 1
ATOM 697 O O . SER A 1 91 ? 7.102 6.02 2.781 1 98.56 91 SER A O 1
ATOM 699 N N . ASP A 1 92 ? 6.758 4.762 4.566 1 96.69 92 ASP A N 1
ATOM 700 C CA . ASP A 1 92 ? 6.988 3.541 3.799 1 96.69 92 ASP A CA 1
ATOM 701 C C . ASP A 1 92 ? 5.715 3.098 3.082 1 96.69 92 ASP A C 1
ATOM 703 O O . ASP A 1 92 ? 5.688 2.043 2.443 1 96.69 92 ASP A O 1
ATOM 707 N N . SER A 1 93 ? 4.652 3.814 3.211 1 97.38 93 SER A N 1
ATOM 708 C CA . SER A 1 93 ? 3.48 3.535 2.389 1 97.38 93 SER A CA 1
ATOM 709 C C . SER A 1 93 ? 3.785 3.729 0.908 1 97.38 93 SER A C 1
ATOM 711 O O . SER A 1 93 ? 4.5 4.66 0.532 1 97.38 93 SER A O 1
ATOM 713 N N . GLY A 1 94 ? 3.23 2.898 0.1 1 96.31 94 GLY A N 1
ATOM 714 C CA . GLY A 1 94 ? 3.48 2.939 -1.333 1 96.31 94 GLY A CA 1
ATOM 715 C C . GLY A 1 94 ? 3.18 4.289 -1.953 1 96.31 94 GLY A C 1
ATOM 716 O O . GLY A 1 94 ? 3.947 4.781 -2.783 1 96.31 94 GLY A O 1
ATOM 717 N N . ARG A 1 95 ? 2.059 4.902 -1.546 1 98.38 95 ARG A N 1
ATOM 718 C CA . ARG A 1 95 ? 1.658 6.18 -2.127 1 98.38 95 ARG A CA 1
ATOM 719 C C . ARG A 1 95 ? 2.695 7.262 -1.841 1 98.38 95 ARG A C 1
ATOM 721 O O . ARG A 1 95 ? 2.961 8.109 -2.691 1 98.38 95 ARG A O 1
ATOM 728 N N . ALA A 1 96 ? 3.289 7.246 -0.652 1 98.62 96 ALA A N 1
ATOM 729 C CA . ALA A 1 96 ? 4.316 8.219 -0.287 1 98.62 96 ALA A CA 1
ATOM 730 C C . ALA A 1 96 ? 5.629 7.93 -1.011 1 98.62 96 ALA A C 1
ATOM 732 O O . ALA A 1 96 ? 6.289 8.844 -1.503 1 98.62 96 ALA A O 1
ATOM 733 N N . LEU A 1 97 ? 5.977 6.664 -1.112 1 97.19 97 LEU A N 1
ATOM 734 C CA . LEU A 1 97 ? 7.191 6.27 -1.812 1 97.19 97 LEU A CA 1
ATOM 735 C C . LEU A 1 97 ? 7.105 6.617 -3.293 1 97.19 97 LEU A C 1
ATOM 737 O O . LEU A 1 97 ? 8.07 7.121 -3.875 1 97.19 97 LEU A O 1
ATOM 741 N N . GLN A 1 98 ? 5.98 6.285 -3.881 1 97.62 98 GLN A N 1
ATOM 742 C CA . GLN A 1 98 ? 5.762 6.641 -5.277 1 97.62 98 GLN A CA 1
ATOM 743 C C . GLN A 1 98 ? 5.898 8.148 -5.488 1 97.62 98 GLN A C 1
ATOM 745 O O . GLN A 1 98 ? 6.508 8.594 -6.465 1 97.62 98 GLN A O 1
ATOM 750 N N . THR A 1 99 ? 5.391 8.93 -4.598 1 98.88 99 THR A N 1
ATOM 751 C CA . THR A 1 99 ? 5.473 10.383 -4.645 1 98.88 99 THR A CA 1
ATOM 752 C C . THR A 1 99 ? 6.922 10.852 -4.566 1 98.88 99 THR A C 1
ATOM 754 O O . THR A 1 99 ? 7.359 11.672 -5.371 1 98.88 99 THR A O 1
ATOM 757 N N . ALA A 1 100 ? 7.656 10.297 -3.611 1 98.69 100 ALA A N 1
ATOM 758 C CA . ALA A 1 100 ? 9.062 10.664 -3.451 1 98.69 100 ALA A CA 1
ATOM 759 C C . ALA A 1 100 ? 9.852 10.359 -4.719 1 98.69 100 ALA A C 1
ATOM 761 O O . ALA A 1 100 ? 10.641 11.195 -5.176 1 98.69 100 ALA A O 1
ATOM 762 N N . GLN A 1 101 ? 9.594 9.219 -5.289 1 97.25 101 GLN A N 1
ATOM 763 C CA . GLN A 1 101 ? 10.336 8.797 -6.477 1 97.25 101 GLN A CA 1
ATOM 764 C C . GLN A 1 101 ? 10.031 9.711 -7.664 1 97.25 101 GLN A C 1
ATOM 766 O O . GLN A 1 101 ? 10.945 10.109 -8.391 1 97.25 101 GLN A O 1
ATOM 771 N N . LEU A 1 102 ? 8.789 10.047 -7.883 1 98.25 102 LEU A N 1
ATOM 772 C CA . LEU A 1 102 ? 8.398 10.906 -8.992 1 98.25 102 LEU A CA 1
ATOM 773 C C . LEU A 1 102 ? 9.031 12.289 -8.852 1 98.25 102 LEU A C 1
ATOM 775 O O . LEU A 1 102 ? 9.43 12.891 -9.852 1 98.25 102 LEU A O 1
ATOM 779 N N . ILE A 1 103 ? 9.102 12.773 -7.629 1 98.75 103 ILE A N 1
ATOM 780 C CA . ILE A 1 103 ? 9.727 14.07 -7.387 1 98.75 103 ILE A CA 1
ATOM 781 C C . ILE A 1 103 ? 11.227 13.977 -7.68 1 98.75 103 ILE A C 1
ATOM 783 O O . ILE A 1 103 ? 11.773 14.812 -8.398 1 98.75 103 ILE A O 1
ATOM 787 N N . LEU A 1 104 ? 11.891 12.953 -7.195 1 98.31 104 LEU A N 1
ATOM 788 C CA . LEU A 1 104 ? 13.336 12.805 -7.34 1 98.31 104 LEU A CA 1
ATOM 789 C C . LEU A 1 104 ? 13.719 12.555 -8.797 1 98.31 104 LEU A C 1
ATOM 791 O O . LEU A 1 104 ? 14.789 12.977 -9.242 1 98.31 104 LEU A O 1
ATOM 795 N N . ASP A 1 105 ? 12.859 11.875 -9.5 1 97.44 105 ASP A N 1
ATOM 796 C CA . ASP A 1 105 ? 13.109 11.602 -10.914 1 97.44 105 ASP A CA 1
ATOM 797 C C . ASP A 1 105 ? 13.297 12.898 -11.695 1 97.44 105 ASP A C 1
ATOM 799 O O . ASP A 1 105 ? 13.945 12.914 -12.742 1 97.44 105 ASP A O 1
ATOM 803 N N . GLN A 1 106 ? 12.711 13.984 -11.18 1 97.56 106 GLN A N 1
ATOM 804 C CA . GLN A 1 106 ? 12.797 15.266 -11.875 1 97.56 106 GLN A CA 1
ATOM 805 C C . GLN A 1 106 ? 13.953 16.109 -11.336 1 97.56 106 GLN A C 1
ATOM 807 O O . GLN A 1 106 ? 14.297 17.141 -11.906 1 97.56 106 GLN A O 1
ATOM 812 N N . ASN A 1 107 ? 14.523 15.664 -10.25 1 96.69 107 ASN A N 1
ATOM 813 C CA . ASN A 1 107 ? 15.492 16.484 -9.547 1 96.69 107 ASN A CA 1
ATOM 814 C C . ASN A 1 107 ? 16.859 16.422 -10.211 1 96.69 107 ASN A C 1
ATOM 816 O O . ASN A 1 107 ? 17.344 15.344 -10.555 1 96.69 107 ASN A O 1
ATOM 820 N N . LYS A 1 108 ? 17.562 17.438 -10.391 1 92.94 108 LYS A N 1
ATOM 821 C CA . LYS A 1 108 ? 18.828 17.5 -11.102 1 92.94 108 LYS A CA 1
ATOM 822 C C . LYS A 1 108 ? 19.969 16.922 -10.266 1 92.94 108 LYS A C 1
ATOM 824 O O . LYS A 1 108 ? 20.828 16.219 -10.789 1 92.94 108 LYS A O 1
ATOM 829 N N . ALA A 1 109 ? 19.984 17.172 -9 1 87.75 109 ALA A N 1
ATOM 830 C CA . ALA A 1 109 ? 21.078 16.75 -8.117 1 87.75 109 ALA A CA 1
ATOM 831 C C . ALA A 1 109 ? 20.734 15.438 -7.426 1 87.75 109 ALA A C 1
ATOM 833 O O . ALA A 1 109 ? 21.641 14.742 -6.949 1 87.75 109 ALA A O 1
ATOM 834 N N . GLY A 1 110 ? 19.516 15.148 -7.352 1 81.56 110 GLY A N 1
ATOM 835 C CA . GLY A 1 110 ? 19.078 14.062 -6.488 1 81.56 110 GLY A CA 1
ATOM 836 C C . GLY A 1 110 ? 18.469 12.906 -7.25 1 81.56 110 GLY A C 1
ATOM 837 O O . GLY A 1 110 ? 17.734 12.094 -6.676 1 81.56 110 GLY A O 1
ATOM 838 N N . LYS A 1 111 ? 18.719 12.766 -8.492 1 83.25 111 LYS A N 1
ATOM 839 C CA . LYS A 1 111 ? 18.062 11.742 -9.305 1 83.25 111 LYS A CA 1
ATOM 840 C C . LYS A 1 111 ? 18.453 10.344 -8.844 1 83.25 111 LYS A C 1
ATOM 842 O O . LYS A 1 111 ? 17.641 9.406 -8.93 1 83.25 111 LYS A O 1
ATOM 847 N N . ASP A 1 112 ? 19.547 10.258 -8.203 1 87.12 112 ASP A N 1
ATOM 848 C CA . ASP A 1 112 ? 20.047 8.93 -7.848 1 87.12 112 ASP A CA 1
ATOM 849 C C . ASP A 1 112 ? 19.953 8.703 -6.34 1 87.12 112 ASP A C 1
ATOM 851 O O . ASP A 1 112 ? 20.438 7.684 -5.832 1 87.12 112 ASP A O 1
ATOM 855 N N . LEU A 1 113 ? 19.328 9.633 -5.684 1 92 113 LEU A N 1
ATOM 856 C CA . LEU A 1 113 ? 19.172 9.469 -4.242 1 92 113 LEU A CA 1
ATOM 857 C C . LEU A 1 113 ? 18.266 8.297 -3.916 1 92 113 LEU A C 1
ATOM 859 O O . LEU A 1 113 ? 17.234 8.109 -4.57 1 92 113 LEU A O 1
ATOM 863 N N . GLU A 1 114 ? 18.656 7.516 -2.996 1 93.81 114 GLU A N 1
ATOM 864 C CA . GLU A 1 114 ? 17.781 6.488 -2.447 1 93.81 114 GLU A CA 1
ATOM 865 C C . GLU A 1 114 ? 16.844 7.07 -1.393 1 93.81 114 GLU A C 1
ATOM 867 O O . GLU A 1 114 ? 17.281 7.816 -0.513 1 93.81 114 GLU A O 1
ATOM 872 N N . VAL A 1 115 ? 15.656 6.719 -1.482 1 97.19 115 VAL A N 1
ATOM 873 C CA . VAL A 1 115 ? 14.68 7.18 -0.501 1 97.19 115 VAL A CA 1
ATOM 874 C C . VAL A 1 115 ? 14.75 6.312 0.752 1 97.19 115 VAL A C 1
ATOM 876 O O . VAL A 1 115 ? 14.57 5.094 0.682 1 97.19 115 VAL A O 1
ATOM 879 N N . VAL A 1 116 ? 15.031 6.906 1.837 1 97.25 116 VAL A N 1
ATOM 880 C CA . VAL A 1 116 ? 15.016 6.195 3.111 1 97.25 116 VAL A CA 1
ATOM 881 C C . VAL A 1 116 ? 13.57 6.027 3.588 1 97.25 116 VAL A C 1
ATOM 883 O O . VAL A 1 116 ? 12.867 7.016 3.816 1 97.25 116 VAL A O 1
ATOM 886 N N . ARG A 1 117 ? 13.195 4.82 3.729 1 96.62 117 ARG A N 1
ATOM 887 C CA . ARG A 1 117 ? 11.844 4.512 4.199 1 96.62 117 ARG A CA 1
ATOM 888 C C . ARG A 1 117 ? 11.766 4.598 5.723 1 96.62 117 ARG A C 1
ATOM 890 O O . ARG A 1 117 ? 12.617 4.047 6.426 1 96.62 117 ARG A O 1
ATOM 897 N N . ASP A 1 118 ? 10.695 5.273 6.238 1 98.12 118 ASP A N 1
ATOM 898 C CA . ASP A 1 118 ? 10.555 5.469 7.68 1 98.12 118 ASP A CA 1
ATOM 899 C C . ASP A 1 118 ? 9.109 5.258 8.117 1 98.12 118 ASP A C 1
ATOM 901 O O . ASP A 1 118 ? 8.25 6.109 7.871 1 98.12 118 ASP A O 1
ATOM 905 N N . PRO A 1 119 ? 8.781 4.188 8.812 1 97.75 119 PRO A N 1
ATOM 906 C CA . PRO A 1 119 ? 7.41 3.928 9.258 1 97.75 119 PRO A CA 1
ATOM 907 C C . PRO A 1 119 ? 6.898 4.977 10.234 1 97.75 119 PRO A C 1
ATOM 909 O O . PRO A 1 119 ? 5.688 5.117 10.422 1 97.75 119 PRO A O 1
ATOM 912 N N . ASP A 1 120 ? 7.773 5.719 10.883 1 98.75 120 ASP A N 1
ATOM 913 C CA . ASP A 1 120 ? 7.344 6.742 11.828 1 98.75 120 ASP A CA 1
ATOM 914 C C . ASP A 1 120 ? 6.648 7.895 11.109 1 98.75 120 ASP A C 1
ATOM 916 O O . ASP A 1 120 ? 5.969 8.711 11.742 1 98.75 120 ASP A O 1
ATOM 920 N N . LEU A 1 121 ? 6.766 7.988 9.758 1 98.81 121 LEU A N 1
ATOM 921 C CA . LEU A 1 121 ? 6.188 9.07 8.969 1 98.81 121 LEU A CA 1
ATOM 922 C C . LEU A 1 121 ? 4.84 8.656 8.391 1 98.81 121 LEU A C 1
ATOM 924 O O . LEU A 1 121 ? 4.227 9.414 7.637 1 98.81 121 LEU A O 1
ATOM 928 N N . ARG A 1 122 ? 4.348 7.484 8.75 1 98.69 122 ARG A N 1
ATOM 929 C CA . ARG A 1 122 ? 3.074 6.984 8.234 1 98.69 122 ARG A CA 1
ATOM 930 C C . ARG A 1 122 ? 1.924 7.898 8.648 1 98.69 122 ARG A C 1
ATOM 932 O O . ARG A 1 122 ? 2.059 8.695 9.578 1 98.69 122 ARG A O 1
ATOM 939 N N . GLU A 1 123 ? 0.872 7.715 7.922 1 98.81 123 GLU A N 1
ATOM 940 C CA . GLU A 1 123 ? -0.393 8.328 8.312 1 98.81 123 GLU A CA 1
ATOM 941 C C . GLU A 1 123 ? -0.95 7.691 9.586 1 98.81 123 GLU A C 1
ATOM 943 O O . GLU A 1 123 ? -0.485 6.629 10 1 98.81 123 GLU A O 1
ATOM 948 N N . PHE A 1 124 ? -1.961 8.359 10.188 1 98.69 124 PHE A N 1
ATOM 949 C CA . PHE A 1 124 ? -2.695 7.773 11.297 1 98.69 124 PHE A CA 1
ATOM 950 C C . PHE A 1 124 ? -3.145 6.352 10.969 1 98.69 124 PHE A C 1
ATOM 952 O O . PHE A 1 124 ? -3.537 6.07 9.836 1 98.69 124 PHE A O 1
ATOM 959 N N . ASN A 1 125 ? -2.994 5.465 11.914 1 98.62 125 ASN A N 1
ATOM 960 C CA . ASN A 1 125 ? -3.701 4.195 11.789 1 98.62 125 ASN A CA 1
ATOM 961 C C . ASN A 1 125 ? -5.145 4.309 12.266 1 98.62 125 ASN A C 1
ATOM 963 O O . ASN A 1 125 ? -5.391 4.621 13.438 1 98.62 125 ASN A O 1
ATOM 967 N N . PHE A 1 126 ? -6.09 3.965 11.453 1 98.62 126 PHE A N 1
ATOM 968 C CA . PHE A 1 126 ? -7.5 4.141 11.789 1 98.62 126 PHE A CA 1
ATOM 969 C C . PHE A 1 126 ? -8.141 2.811 12.164 1 98.62 126 PHE A C 1
ATOM 971 O O . PHE A 1 126 ? -9.359 2.711 12.273 1 98.62 126 PHE A O 1
ATOM 978 N N . GLY A 1 127 ? -7.281 1.737 12.289 1 98.19 127 GLY A N 1
ATOM 979 C CA . GLY A 1 127 ? -7.75 0.437 12.734 1 98.19 127 GLY A CA 1
ATOM 980 C C . GLY A 1 127 ? -8.766 -0.188 11.805 1 98.19 127 GLY A C 1
ATOM 981 O O . GLY A 1 127 ? -8.539 -0.275 10.594 1 98.19 127 GLY A O 1
ATOM 982 N N . SER A 1 128 ? -9.883 -0.576 12.312 1 97.5 128 SER A N 1
ATOM 983 C CA . SER A 1 128 ? -10.891 -1.301 11.555 1 97.5 128 SER A CA 1
ATOM 984 C C . SER A 1 128 ? -11.641 -0.37 10.602 1 97.5 128 SER A C 1
ATOM 986 O O . SER A 1 128 ? -12.438 -0.826 9.773 1 97.5 128 SER A O 1
ATOM 988 N N . TYR A 1 129 ? -11.367 0.925 10.617 1 98.19 129 TYR A N 1
ATOM 989 C CA . TYR A 1 129 ? -12 1.88 9.711 1 98.19 129 TYR A CA 1
ATOM 990 C C . TYR A 1 129 ? -11.234 1.98 8.398 1 98.19 129 TYR A C 1
ATOM 992 O O . TYR A 1 129 ? -11.727 2.561 7.43 1 98.19 129 TYR A O 1
ATOM 1000 N N . GLU A 1 130 ? -9.984 1.432 8.375 1 98.5 130 GLU A N 1
ATOM 1001 C CA . GLU A 1 130 ? -9.211 1.482 7.141 1 98.5 130 GLU A CA 1
ATOM 1002 C C . GLU A 1 130 ? -10.016 0.951 5.961 1 98.5 130 GLU A C 1
ATOM 1004 O O . GLU A 1 130 ? -10.609 -0.126 6.043 1 98.5 130 GLU A O 1
ATOM 1009 N N . GLY A 1 131 ? -10.039 1.74 4.875 1 98 131 GLY A N 1
ATOM 1010 C CA . GLY A 1 131 ? -10.711 1.335 3.648 1 98 131 GLY A CA 1
ATOM 1011 C C . GLY A 1 131 ? -12.172 1.734 3.607 1 98 131 GLY A C 1
ATOM 1012 O O . GLY A 1 131 ? -12.797 1.721 2.545 1 98 131 GLY A O 1
ATOM 1013 N N . ASP A 1 132 ? -12.789 2.076 4.734 1 97.75 132 ASP A N 1
ATOM 1014 C CA . ASP A 1 132 ? -14.188 2.5 4.773 1 97.75 132 ASP A CA 1
ATOM 1015 C C . ASP A 1 132 ? -14.359 3.885 4.156 1 97.75 132 ASP A C 1
ATOM 1017 O O . ASP A 1 132 ? -13.375 4.586 3.908 1 97.75 132 ASP A O 1
ATOM 1021 N N . LEU A 1 133 ? -15.562 4.234 3.865 1 97.75 133 LEU A N 1
ATOM 1022 C CA . LEU A 1 133 ? -15.82 5.613 3.457 1 97.75 133 LEU A CA 1
ATOM 1023 C C . LEU A 1 133 ? -15.531 6.582 4.598 1 97.75 133 LEU A C 1
ATOM 1025 O O . LEU A 1 133 ? -15.883 6.316 5.75 1 97.75 133 LEU A O 1
ATOM 1029 N N . ASN A 1 134 ? -14.93 7.707 4.316 1 97.5 134 ASN A N 1
ATOM 1030 C CA . ASN A 1 134 ? -14.703 8.734 5.328 1 97.5 134 ASN A CA 1
ATOM 1031 C C . ASN A 1 134 ? -16 9.141 6.016 1 97.5 134 ASN A C 1
ATOM 1033 O O . ASN A 1 134 ? -16.047 9.281 7.238 1 97.5 134 ASN A O 1
ATOM 1037 N N . LYS A 1 135 ? -17.031 9.281 5.227 1 97.31 135 LYS A N 1
ATOM 1038 C CA . LYS A 1 135 ? -18.312 9.75 5.766 1 97.31 135 LYS A CA 1
ATOM 1039 C C . LYS A 1 135 ? -18.844 8.789 6.824 1 97.31 135 LYS A C 1
ATOM 1041 O O . LYS A 1 135 ? -19.438 9.219 7.816 1 97.31 135 LYS A O 1
ATOM 1046 N N . THR A 1 136 ? -18.641 7.484 6.602 1 97.56 136 THR A N 1
ATOM 1047 C CA . THR A 1 136 ? -19.078 6.496 7.582 1 97.56 136 THR A CA 1
ATOM 1048 C C . THR A 1 136 ? -18.344 6.684 8.906 1 97.56 136 THR A C 1
ATOM 1050 O O . THR A 1 136 ? -18.953 6.715 9.969 1 97.56 136 THR A O 1
ATOM 1053 N N . MET A 1 137 ? -17.047 6.836 8.875 1 97.88 137 MET A N 1
ATOM 1054 C CA . MET A 1 137 ? -16.219 7.039 10.055 1 97.88 137 MET A CA 1
ATOM 1055 C C . MET A 1 137 ? -16.594 8.336 10.766 1 97.88 137 MET A C 1
ATOM 1057 O O . MET A 1 137 ? -16.781 8.352 11.984 1 97.88 137 MET A O 1
ATOM 1061 N N . TRP A 1 138 ? -16.797 9.375 9.984 1 97.69 138 TRP A N 1
ATOM 1062 C CA . TRP A 1 138 ? -17.141 10.672 10.555 1 97.69 138 TRP A CA 1
ATOM 1063 C C . TRP A 1 138 ? -18.516 10.625 11.211 1 97.69 138 TRP A C 1
ATOM 1065 O O . TRP A 1 138 ? -18.719 11.18 12.297 1 97.69 138 TRP A O 1
ATOM 1075 N N . GLN A 1 139 ? -19.422 9.969 10.555 1 98.25 139 GLN A N 1
ATOM 1076 C CA . GLN A 1 139 ? -20.766 9.859 11.117 1 98.25 139 GLN A CA 1
ATOM 1077 C C . GLN A 1 139 ? -20.75 9.062 12.414 1 98.25 139 GLN A C 1
ATOM 1079 O O . GLN A 1 139 ? -21.469 9.406 13.367 1 98.25 139 GLN A O 1
ATOM 1084 N N . ASP A 1 140 ? -19.969 8 12.43 1 98.06 140 ASP A N 1
ATOM 1085 C CA . ASP A 1 140 ? -19.859 7.215 13.656 1 98.06 140 ASP A CA 1
ATOM 1086 C C . ASP A 1 140 ? -19.344 8.078 14.812 1 98.06 140 ASP A C 1
ATOM 1088 O O . ASP A 1 140 ? -19.828 7.953 15.945 1 98.06 140 ASP A O 1
ATOM 1092 N N . ILE A 1 141 ? -18.391 8.914 14.539 1 98.19 141 ILE A N 1
ATOM 1093 C CA . ILE A 1 141 ? -17.828 9.789 15.562 1 98.19 141 ILE A CA 1
ATOM 1094 C C . ILE A 1 141 ? -18.891 10.781 16.031 1 98.19 141 ILE A C 1
ATOM 1096 O O . ILE A 1 141 ? -19.078 10.977 17.234 1 98.19 141 ILE A O 1
ATOM 1100 N N . ALA A 1 142 ? -19.562 11.43 15.07 1 98.25 142 ALA A N 1
ATOM 1101 C CA . ALA A 1 142 ? -20.594 12.391 15.406 1 98.25 142 ALA A CA 1
ATOM 1102 C C . ALA A 1 142 ? -21.688 11.758 16.266 1 98.25 142 ALA A C 1
ATOM 1104 O O . ALA A 1 142 ? -22.109 12.336 17.266 1 98.25 142 ALA A O 1
ATOM 1105 N N . ASP A 1 143 ? -22.109 10.531 15.883 1 98.38 143 ASP A N 1
ATOM 1106 C CA . ASP A 1 143 ? -23.141 9.805 16.625 1 98.38 143 ASP A CA 1
ATOM 1107 C C . ASP A 1 143 ? -22.688 9.516 18.047 1 98.38 143 ASP A C 1
ATOM 1109 O O . ASP A 1 143 ? -23.453 9.695 19 1 98.38 143 ASP A O 1
ATOM 1113 N N . ASP A 1 144 ? -21.453 9.062 18.172 1 97.88 144 ASP A N 1
ATOM 1114 C CA . ASP A 1 144 ? -20.922 8.742 19.484 1 97.88 144 ASP A CA 1
ATOM 1115 C C . ASP A 1 144 ? -20.875 9.984 20.375 1 97.88 144 ASP A C 1
ATOM 1117 O O . ASP A 1 144 ? -21.062 9.891 21.594 1 97.88 144 ASP A O 1
ATOM 1121 N N . GLN A 1 145 ? -20.656 11.172 19.781 1 96.88 145 GLN A N 1
ATOM 1122 C CA . GLN A 1 145 ? -20.547 12.422 20.516 1 96.88 145 GLN A CA 1
ATOM 1123 C C . GLN A 1 145 ? -21.906 13.086 20.688 1 96.88 145 GLN A C 1
ATOM 1125 O O . GLN A 1 145 ? -22.031 14.078 21.406 1 96.88 145 GLN A O 1
ATOM 1130 N N . GLY A 1 146 ? -22.891 12.609 20.016 1 97.81 146 GLY A N 1
ATOM 1131 C CA . GLY A 1 146 ? -24.234 13.156 20.125 1 97.81 146 GLY A CA 1
ATOM 1132 C C . GLY A 1 146 ? -24.391 14.484 19.406 1 97.81 146 GLY A C 1
ATOM 1133 O O . GLY A 1 146 ? -25.109 15.367 19.891 1 97.81 146 GLY A O 1
ATOM 1134 N N . VAL A 1 147 ? -23.672 14.664 18.312 1 97.88 147 VAL A N 1
ATOM 1135 C CA . VAL A 1 147 ? -23.766 15.898 17.547 1 97.88 147 VAL A CA 1
ATOM 1136 C C . VAL A 1 147 ? -24.031 15.578 16.078 1 97.88 147 VAL A C 1
ATOM 1138 O O . VAL A 1 147 ? -23.953 14.422 15.664 1 97.88 147 VAL A O 1
ATOM 1141 N N . SER A 1 148 ? -24.359 16.625 15.312 1 97.81 148 SER A N 1
ATOM 1142 C CA . SER A 1 148 ? -24.516 16.438 13.875 1 97.81 148 SER A CA 1
ATOM 1143 C C . SER A 1 148 ? -23.172 16.297 13.18 1 97.81 148 SER A C 1
ATOM 1145 O O . SER A 1 148 ? -22.141 16.703 13.711 1 97.81 148 SER A O 1
ATOM 1147 N N . LEU A 1 149 ? -23.172 15.664 12.062 1 96.75 149 LEU A N 1
ATOM 1148 C CA . LEU A 1 149 ? -21.969 15.539 11.258 1 96.75 149 LEU A CA 1
ATOM 1149 C C . LEU A 1 149 ? -21.359 16.906 10.984 1 96.75 149 LEU A C 1
ATOM 1151 O O . LEU A 1 149 ? -20.141 17.078 11.062 1 96.75 149 LEU A O 1
ATOM 1155 N N . GLU A 1 150 ? -22.203 17.859 10.719 1 95.5 150 GLU A N 1
ATOM 1156 C CA . GLU A 1 150 ? -21.75 19.219 10.445 1 95.5 150 GLU A CA 1
ATOM 1157 C C . GLU A 1 150 ? -21.047 19.828 11.648 1 95.5 150 GLU A C 1
ATOM 1159 O O . GLU A 1 150 ? -19.984 20.438 11.508 1 95.5 150 GLU A O 1
ATOM 1164 N N . GLU A 1 151 ? -21.625 19.656 12.766 1 95.25 151 GLU A N 1
ATOM 1165 C CA . GLU A 1 151 ? -21.047 20.172 14 1 95.25 151 GLU A CA 1
ATOM 1166 C C . GLU A 1 151 ? -19.703 19.5 14.289 1 95.25 151 GLU A C 1
ATOM 1168 O O . GLU A 1 151 ? -18.75 20.156 14.703 1 95.25 151 GLU A O 1
ATOM 1173 N N . PHE A 1 152 ? -19.672 18.219 14.156 1 94.69 152 PHE A N 1
ATOM 1174 C CA . PHE A 1 152 ? -18.422 17.5 14.352 1 94.69 152 PHE A CA 1
ATOM 1175 C C . PHE A 1 152 ? -17.328 18.031 13.43 1 94.69 152 PHE A C 1
ATOM 1177 O O . PHE A 1 152 ? -16.234 18.359 13.891 1 94.69 152 PHE A O 1
ATOM 1184 N N . MET A 1 153 ? -17.641 18.156 12.133 1 91.62 153 MET A N 1
ATOM 1185 C CA . MET A 1 153 ? -16.672 18.578 11.133 1 91.62 153 MET A CA 1
ATOM 1186 C C . MET A 1 153 ? -16.172 19.984 11.422 1 91.62 153 MET A C 1
ATOM 1188 O O . MET A 1 153 ? -15 20.297 11.164 1 91.62 153 MET A O 1
ATOM 1192 N N . LYS A 1 154 ? -17 20.844 11.977 1 89.44 154 LYS A N 1
ATOM 1193 C CA . LYS A 1 154 ? -16.656 22.219 12.297 1 89.44 154 LYS A CA 1
ATOM 1194 C C . LYS A 1 154 ? -15.688 22.297 13.477 1 89.44 154 LYS A C 1
ATOM 1196 O O . LYS A 1 154 ? -14.812 23.156 13.516 1 89.44 154 LYS A O 1
ATOM 1201 N N . ASN A 1 155 ? -15.789 21.375 14.336 1 88.69 155 ASN A N 1
ATOM 1202 C CA . ASN A 1 155 ? -15.07 21.469 15.602 1 88.69 155 ASN A CA 1
ATOM 1203 C C . ASN A 1 155 ? -13.914 20.469 15.672 1 88.69 155 ASN A C 1
ATOM 1205 O O . ASN A 1 155 ? -13.133 20.484 16.625 1 88.69 155 ASN A O 1
ATOM 1209 N N . MET A 1 156 ? -13.766 19.719 14.695 1 88.25 156 MET A N 1
ATOM 1210 C CA . MET A 1 156 ? -12.812 18.625 14.711 1 88.25 156 MET A CA 1
ATOM 1211 C C . MET A 1 156 ? -11.375 19.141 14.711 1 88.25 156 MET A C 1
ATOM 1213 O O . MET A 1 156 ? -11.062 20.094 14 1 88.25 156 MET A O 1
ATOM 1217 N N . THR A 1 157 ? -10.484 18.547 15.586 1 88.88 157 THR A N 1
ATOM 1218 C CA . THR A 1 157 ? -9.031 18.688 15.586 1 88.88 157 THR A CA 1
ATOM 1219 C C . THR A 1 157 ? -8.352 17.344 15.344 1 88.88 157 THR A C 1
ATOM 1221 O O . THR A 1 157 ? -8.953 16.297 15.562 1 88.88 157 THR A O 1
ATOM 1224 N N . PRO A 1 158 ? -7.145 17.375 14.93 1 92.12 158 PRO A N 1
ATOM 1225 C CA . PRO A 1 158 ? -6.445 16.109 14.766 1 92.12 158 PRO A CA 1
ATOM 1226 C C . PRO A 1 158 ? -6.457 15.258 16.047 1 92.12 158 PRO A C 1
ATOM 1228 O O . PRO A 1 158 ? -6.633 14.039 15.984 1 92.12 158 PRO A O 1
ATOM 1231 N N . GLU A 1 159 ? -6.336 15.906 17.125 1 94.75 159 GLU A N 1
ATOM 1232 C CA . GLU A 1 159 ? -6.301 15.195 18.406 1 94.75 159 GLU A CA 1
ATOM 1233 C C . GLU A 1 159 ? -7.648 14.555 18.719 1 94.75 159 GLU A C 1
ATOM 1235 O O . GLU A 1 159 ? -7.715 13.359 19.016 1 94.75 159 GLU A O 1
ATOM 1240 N N . SER A 1 160 ? -8.711 15.367 18.656 1 94.94 160 SER A N 1
ATOM 1241 C CA . SER A 1 160 ? -10.023 14.82 18.953 1 94.94 160 SER A CA 1
ATOM 1242 C C . SER A 1 160 ? -10.43 13.75 17.953 1 94.94 160 SER A C 1
ATOM 1244 O O . SER A 1 160 ? -11.062 12.758 18.312 1 94.94 160 SER A O 1
ATOM 1246 N N . PHE A 1 161 ? -10.07 13.984 16.781 1 97 161 PHE A N 1
ATOM 1247 C CA . PHE A 1 161 ? -10.375 13.023 15.727 1 97 161 PHE A CA 1
ATOM 1248 C C . PHE A 1 161 ? -9.695 11.688 15.992 1 97 161 PHE A C 1
ATOM 1250 O O . PHE A 1 161 ? -10.359 10.656 16.078 1 97 161 PHE A O 1
ATOM 1257 N N . ALA A 1 162 ? -8.398 11.688 16.141 1 98.12 162 ALA A N 1
ATOM 1258 C CA . ALA A 1 162 ? -7.621 10.477 16.391 1 98.12 162 ALA A CA 1
ATOM 1259 C C . ALA A 1 162 ? -8.133 9.734 17.609 1 98.12 162 ALA A C 1
ATOM 1261 O O . ALA A 1 162 ? -8.312 8.516 17.578 1 98.12 162 ALA A O 1
ATOM 1262 N N . ASN A 1 163 ? -8.375 10.469 18.703 1 98.5 163 ASN A N 1
ATOM 1263 C CA . ASN A 1 163 ? -8.828 9.852 19.938 1 98.5 163 ASN A CA 1
ATOM 1264 C C . ASN A 1 163 ? -10.219 9.25 19.797 1 98.5 163 ASN A C 1
ATOM 1266 O O . ASN A 1 163 ? -10.516 8.203 20.359 1 98.5 163 ASN A O 1
ATOM 1270 N N . SER A 1 164 ? -11.102 9.93 19.062 1 98.5 164 SER A N 1
ATOM 1271 C CA . SER A 1 164 ? -12.445 9.406 18.828 1 98.5 164 SER A CA 1
ATOM 1272 C C . SER A 1 164 ? -12.398 8.109 18.016 1 98.5 164 SER A C 1
ATOM 1274 O O . SER A 1 164 ? -13.094 7.145 18.344 1 98.5 164 SER A O 1
ATOM 1276 N N . VAL A 1 165 ? -11.562 8.086 16.984 1 98.56 165 VAL A N 1
ATOM 1277 C CA . VAL A 1 165 ? -11.438 6.887 16.172 1 98.56 165 VAL A CA 1
ATOM 1278 C C . VAL A 1 165 ? -10.898 5.73 17 1 98.56 165 VAL A C 1
ATOM 1280 O O . VAL A 1 165 ? -11.406 4.609 16.938 1 98.56 165 VAL A O 1
ATOM 1283 N N . ALA A 1 166 ? -9.852 6.004 17.797 1 98.56 166 ALA A N 1
ATOM 1284 C CA . ALA A 1 166 ? -9.258 4.977 18.641 1 98.56 166 ALA A CA 1
ATOM 1285 C C . ALA A 1 166 ? -10.297 4.383 19.594 1 98.56 166 ALA A C 1
ATOM 1287 O O . ALA A 1 166 ? -10.359 3.164 19.781 1 98.56 166 ALA A O 1
ATOM 1288 N N . LYS A 1 167 ? -11.109 5.223 20.172 1 98.31 167 LYS A N 1
ATOM 1289 C CA . LYS A 1 167 ? -12.164 4.785 21.062 1 98.31 167 LYS A CA 1
ATOM 1290 C C . LYS A 1 167 ? -13.18 3.898 20.344 1 98.31 167 LYS A C 1
ATOM 1292 O O . LYS A 1 167 ? -13.508 2.811 20.812 1 98.31 167 LYS A O 1
ATOM 1297 N N . LEU A 1 168 ? -13.664 4.34 19.219 1 98.31 168 LEU A N 1
ATOM 1298 C CA . LEU A 1 168 ? -14.688 3.619 18.469 1 98.31 168 LEU A CA 1
ATOM 1299 C C . LEU A 1 168 ? -14.141 2.297 17.953 1 98.31 168 LEU A C 1
ATOM 1301 O O . LEU A 1 168 ? -14.852 1.289 17.938 1 98.31 168 LEU A O 1
ATOM 1305 N N . ASP A 1 169 ? -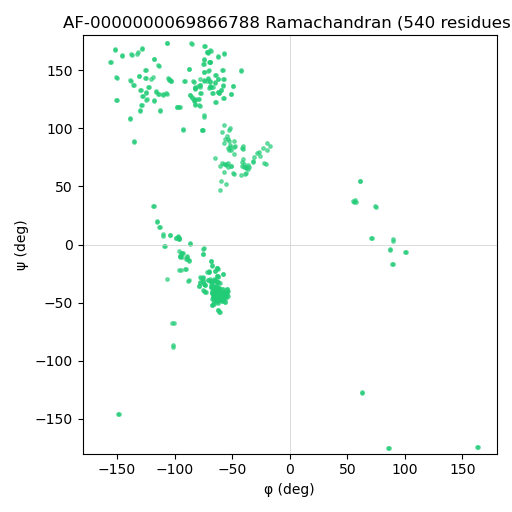12.891 2.309 17.5 1 98.12 169 ASP A N 1
ATOM 1306 C CA . ASP A 1 169 ? -12.258 1.104 16.969 1 98.12 169 ASP A CA 1
ATOM 1307 C C . ASP A 1 169 ? -12.242 -0.01 18.016 1 98.12 169 ASP A C 1
ATOM 1309 O O . ASP A 1 169 ? -12.484 -1.176 17.688 1 98.12 169 ASP A O 1
ATOM 1313 N N . GLN A 1 170 ? -12.016 0.333 19.234 1 96.19 170 GLN A N 1
ATOM 1314 C CA . GLN A 1 170 ? -11.922 -0.642 20.312 1 96.19 170 GLN A CA 1
ATOM 1315 C C . GLN A 1 170 ? -13.25 -1.38 20.5 1 96.19 170 GLN A C 1
ATOM 1317 O O . GLN A 1 170 ? -13.273 -2.488 21.031 1 96.19 170 GLN A O 1
ATOM 1322 N N . GLN A 1 171 ? -14.297 -0.815 20.031 1 95.38 171 GLN A N 1
ATOM 1323 C CA . GLN A 1 171 ? -15.625 -1.386 20.219 1 95.38 171 GLN A CA 1
ATOM 1324 C C . GLN A 1 171 ? -16.016 -2.271 19.047 1 95.38 171 GLN A C 1
ATOM 1326 O O . GLN A 1 171 ? -17.047 -2.961 19.094 1 95.38 171 GLN A O 1
ATOM 1331 N N . ARG A 1 172 ? -15.227 -2.258 18.062 1 93.69 172 ARG A N 1
ATOM 1332 C CA . ARG A 1 172 ? -15.555 -3.016 16.859 1 93.69 172 ARG A CA 1
ATOM 1333 C C . ARG A 1 172 ? -14.969 -4.422 16.922 1 93.69 172 ARG A C 1
ATOM 1335 O O . ARG A 1 172 ? -13.812 -4.598 17.312 1 93.69 172 ARG A O 1
ATOM 1342 N N . GLU A 1 173 ? -15.68 -5.387 16.469 1 90.19 173 GLU A N 1
ATOM 1343 C CA . GLU A 1 173 ? -15.266 -6.785 16.5 1 90.19 173 GLU A CA 1
ATOM 1344 C C . GLU A 1 173 ? -14.008 -7.004 15.656 1 90.19 173 GLU A C 1
ATOM 1346 O O . GLU A 1 173 ? -13.125 -7.766 16.047 1 90.19 173 GLU A O 1
ATOM 1351 N N . GLU A 1 174 ? -13.898 -6.367 14.578 1 88.5 174 GLU A N 1
ATOM 1352 C CA . GLU A 1 174 ? -12.805 -6.559 13.625 1 88.5 174 GLU A CA 1
ATOM 1353 C C . GLU A 1 174 ? -11.477 -6.09 14.203 1 88.5 174 GLU A C 1
ATOM 1355 O O . GLU A 1 174 ? -10.414 -6.43 13.688 1 88.5 174 GLU A O 1
ATOM 1360 N N . SER A 1 175 ? -11.578 -5.289 15.227 1 89.62 175 SER A N 1
ATOM 1361 C CA . SER A 1 175 ? -10.359 -4.73 15.812 1 89.62 175 SER A CA 1
ATOM 1362 C C . SER A 1 175 ? -9.555 -5.805 16.531 1 89.62 175 SER A C 1
ATOM 1364 O O . SER A 1 175 ? -8.344 -5.66 16.703 1 89.62 175 SER A O 1
ATOM 1366 N N . LYS A 1 176 ? -10.117 -6.883 16.969 1 90.56 176 LYS A N 1
ATOM 1367 C CA . LYS A 1 176 ? -9.484 -7.918 17.766 1 90.56 176 LYS A CA 1
ATOM 1368 C C . LYS A 1 176 ? -8.336 -8.586 17.016 1 90.56 176 LYS A C 1
ATOM 1370 O O . LYS A 1 176 ? -7.336 -8.984 17.609 1 90.56 176 LYS A O 1
ATOM 1375 N N . ASN A 1 177 ? -8.438 -8.68 15.773 1 92.94 177 ASN A N 1
ATOM 1376 C CA . ASN A 1 177 ? -7.426 -9.352 14.969 1 92.94 177 ASN A CA 1
ATOM 1377 C C . ASN A 1 177 ? -6.785 -8.398 13.961 1 92.94 177 ASN A C 1
ATOM 1379 O O . ASN A 1 177 ? -6.414 -8.805 12.859 1 92.94 177 ASN A O 1
ATOM 1383 N N . ASN A 1 178 ? -6.68 -7.09 14.398 1 96 178 ASN A N 1
ATOM 1384 C CA . ASN A 1 178 ? -6.133 -6.035 13.555 1 96 178 ASN A CA 1
ATOM 1385 C C . ASN A 1 178 ? -5.195 -5.117 14.328 1 96 178 ASN A C 1
ATOM 1387 O O . ASN A 1 178 ? -5.109 -5.207 15.555 1 96 178 ASN A O 1
ATOM 1391 N N . TRP A 1 179 ? -4.359 -4.316 13.617 1 97.25 179 TRP A N 1
ATOM 1392 C CA . TRP A 1 179 ? -3.713 -3.215 14.32 1 97.25 179 TRP A CA 1
ATOM 1393 C C . TRP A 1 179 ? -4.746 -2.24 14.875 1 97.25 179 TRP A C 1
ATOM 1395 O O . TRP A 1 179 ? -5.672 -1.835 14.164 1 97.25 179 TRP A O 1
ATOM 1405 N N . PRO A 1 180 ? -4.648 -1.9 16.078 1 97.31 180 PRO A N 1
ATOM 1406 C CA . PRO A 1 180 ? -5.594 -0.931 16.625 1 97.31 180 PRO A CA 1
ATOM 1407 C C . PRO A 1 180 ? -5.379 0.481 16.094 1 97.31 180 PRO A C 1
ATOM 1409 O O . PRO A 1 180 ? -4.246 0.861 15.781 1 97.31 180 PRO A O 1
ATOM 1412 N N . ALA A 1 181 ? -6.484 1.224 16.016 1 98.56 181 ALA A N 1
ATOM 1413 C CA . ALA A 1 181 ? -6.336 2.643 15.703 1 98.56 181 ALA A CA 1
ATOM 1414 C C . ALA A 1 181 ? -5.434 3.34 16.719 1 98.56 181 ALA A C 1
ATOM 1416 O O . ALA A 1 181 ? -5.461 3.016 17.906 1 98.56 181 ALA A O 1
ATOM 1417 N N . GLU A 1 182 ? -4.668 4.238 16.234 1 98.69 182 GLU A N 1
ATOM 1418 C CA . GLU A 1 182 ? -3.77 4.996 17.109 1 98.69 182 GLU A CA 1
ATOM 1419 C C . GLU A 1 182 ? -4.496 6.168 17.75 1 98.69 182 GLU A C 1
ATOM 1421 O O . GLU A 1 182 ? -5.316 6.828 17.125 1 98.69 182 GLU A O 1
ATOM 1426 N N . ASP A 1 183 ? -4.18 6.398 19 1 98.62 183 ASP A N 1
ATOM 1427 C CA . ASP A 1 183 ? -4.605 7.668 19.578 1 98.62 183 ASP A CA 1
ATOM 1428 C C . ASP A 1 183 ? -3.598 8.773 19.281 1 98.62 183 ASP A C 1
ATOM 1430 O O . ASP A 1 183 ? -2.537 8.516 18.703 1 98.62 183 ASP A O 1
ATOM 1434 N N . TYR A 1 184 ? -3.959 9.977 19.641 1 98.62 184 TYR A N 1
ATOM 1435 C CA . TYR A 1 184 ? -3.178 11.148 19.234 1 98.62 184 TYR A CA 1
ATOM 1436 C C . TYR A 1 184 ? -1.792 11.117 19.875 1 98.62 184 TYR A C 1
ATOM 1438 O O . TYR A 1 184 ? -0.803 11.484 19.234 1 98.62 184 TYR A O 1
ATOM 1446 N N . ALA A 1 185 ? -1.67 10.672 21.109 1 98.56 185 ALA A N 1
ATOM 1447 C CA . ALA A 1 185 ? -0.386 10.609 21.797 1 98.56 185 ALA A CA 1
ATOM 1448 C C . ALA A 1 185 ? 0.564 9.633 21.109 1 98.56 185 ALA A C 1
ATOM 1450 O O . ALA A 1 185 ? 1.749 9.93 20.938 1 98.56 185 ALA A O 1
ATOM 1451 N N . THR A 1 186 ? 0.066 8.492 20.703 1 98.75 186 THR A N 1
ATOM 1452 C CA . THR A 1 186 ? 0.851 7.496 19.969 1 98.75 186 THR A CA 1
ATOM 1453 C C . THR A 1 186 ? 1.337 8.055 18.641 1 98.75 186 THR A C 1
ATOM 1455 O O . THR A 1 186 ? 2.506 7.895 18.281 1 98.75 186 THR A O 1
ATOM 1458 N N . ILE A 1 187 ? 0.471 8.742 17.969 1 98.75 187 ILE A N 1
ATOM 1459 C CA . ILE A 1 187 ? 0.756 9.289 16.656 1 98.75 187 ILE A CA 1
ATOM 1460 C C . ILE A 1 187 ? 1.841 10.359 16.766 1 98.75 187 ILE A C 1
ATOM 1462 O O . ILE A 1 187 ? 2.84 10.32 16.031 1 98.75 187 ILE A O 1
ATOM 1466 N N . THR A 1 188 ? 1.649 11.305 17.656 1 98.56 188 THR A N 1
ATOM 1467 C CA . THR A 1 188 ? 2.576 12.43 17.734 1 98.56 188 THR A CA 1
ATOM 1468 C C . THR A 1 188 ? 3.936 11.977 18.266 1 98.56 188 THR A C 1
ATOM 1470 O O . THR A 1 188 ? 4.973 12.508 17.859 1 98.56 188 THR A O 1
ATOM 1473 N N . LYS A 1 189 ? 3.939 10.938 19.109 1 98.62 189 LYS A N 1
ATOM 1474 C CA . LYS A 1 189 ? 5.195 10.391 19.609 1 98.62 189 LYS A CA 1
ATOM 1475 C C . LYS A 1 189 ? 6.027 9.789 18.469 1 98.62 189 LYS A C 1
ATOM 1477 O O . LYS A 1 189 ? 7.219 10.086 18.344 1 98.62 189 LYS A O 1
ATOM 1482 N N . ARG A 1 190 ? 5.426 9.008 17.625 1 98.31 190 ARG A N 1
ATOM 1483 C CA . ARG A 1 190 ? 6.215 8.367 16.578 1 98.31 190 ARG A CA 1
ATOM 1484 C C . ARG A 1 190 ? 6.602 9.375 15.5 1 98.31 190 ARG A C 1
ATOM 1486 O O . ARG A 1 190 ? 7.676 9.273 14.898 1 98.31 190 ARG A O 1
ATOM 1493 N N . LEU A 1 191 ? 5.715 10.328 15.211 1 98.81 191 LEU A N 1
ATOM 1494 C CA . LEU A 1 191 ? 6.059 11.359 14.227 1 98.81 191 LEU A CA 1
ATOM 1495 C C . LEU A 1 191 ? 7.258 12.172 14.695 1 98.81 191 LEU A C 1
ATOM 1497 O O . LEU A 1 191 ? 8.172 12.445 13.906 1 98.81 191 LEU A O 1
ATOM 1501 N N . LYS A 1 192 ? 7.223 12.586 15.922 1 98.44 192 LYS A N 1
ATOM 1502 C CA . LYS A 1 192 ? 8.336 13.344 16.484 1 98.44 192 LYS A CA 1
ATOM 1503 C C . LYS A 1 192 ? 9.617 12.516 16.5 1 98.44 192 LYS A C 1
ATOM 1505 O O . LYS A 1 192 ? 10.703 13.031 16.203 1 98.44 192 LYS A O 1
ATOM 1510 N N . LYS A 1 193 ? 9.477 11.258 16.844 1 98.62 193 LYS A N 1
ATOM 1511 C CA . LYS A 1 193 ? 10.617 10.352 16.812 1 98.62 193 L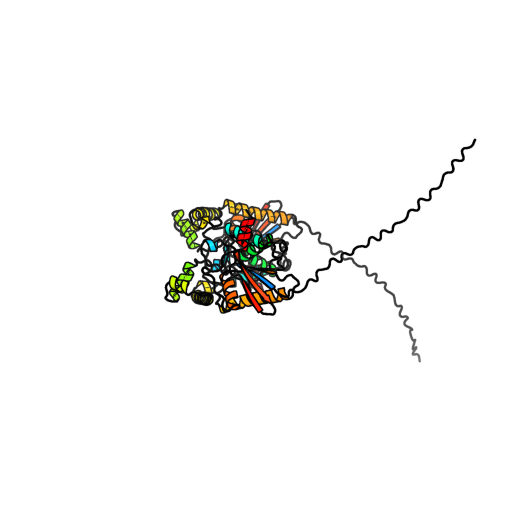YS A CA 1
ATOM 1512 C C . LYS A 1 193 ? 11.234 10.297 15.414 1 98.62 193 LYS A C 1
ATOM 1514 O O . LYS A 1 193 ? 12.461 10.398 15.266 1 98.62 193 LYS A O 1
ATOM 1519 N N . GLY A 1 194 ? 10.414 10.133 14.383 1 98.62 194 GLY A N 1
ATOM 1520 C CA . GLY A 1 194 ? 10.891 10.133 13.008 1 98.62 194 GLY A CA 1
ATOM 1521 C C . GLY A 1 194 ? 11.594 11.422 12.617 1 98.62 194 GLY A C 1
ATOM 1522 O O . GLY A 1 194 ? 12.68 11.391 12.039 1 98.62 194 GLY A O 1
ATOM 1523 N N . LEU A 1 195 ? 11 12.555 13 1 98.62 195 LEU A N 1
ATOM 1524 C CA . LEU A 1 195 ? 11.586 13.844 12.672 1 98.62 195 LEU A CA 1
ATOM 1525 C C . LEU A 1 195 ? 12.914 14.039 13.398 1 98.62 195 LEU A C 1
ATOM 1527 O O . LEU A 1 195 ? 13.883 14.508 12.805 1 98.62 195 LEU A O 1
ATOM 1531 N N . ASP A 1 196 ? 12.938 13.695 14.672 1 97.94 196 ASP A N 1
ATOM 1532 C CA . ASP A 1 196 ? 14.156 13.836 15.469 1 97.94 196 ASP A CA 1
ATOM 1533 C C . ASP A 1 196 ? 15.297 13.023 14.867 1 97.94 196 ASP A C 1
ATOM 1535 O O . ASP A 1 196 ? 16.438 13.5 14.812 1 97.94 196 ASP A O 1
ATOM 1539 N N . LYS A 1 197 ? 15 11.859 14.438 1 98.31 197 LYS A N 1
ATOM 1540 C CA . LYS A 1 197 ? 16.016 11.023 13.805 1 98.31 197 LYS A CA 1
ATOM 1541 C C . LYS A 1 197 ? 16.531 11.664 12.523 1 98.31 197 LYS A C 1
ATOM 1543 O O . LYS A 1 197 ? 17.734 11.672 12.273 1 98.31 197 LYS A O 1
ATOM 1548 N N . ILE A 1 198 ? 15.656 12.18 11.727 1 98.38 198 ILE A N 1
ATOM 1549 C CA . ILE A 1 198 ? 16.016 12.797 10.453 1 98.38 198 ILE A CA 1
ATOM 1550 C C . ILE A 1 198 ? 16.922 14 10.703 1 98.38 198 ILE A C 1
ATOM 1552 O O . ILE A 1 198 ? 17.984 14.117 10.094 1 98.38 198 ILE A O 1
ATOM 1556 N N . VAL A 1 199 ? 16.562 14.844 11.586 1 97.88 199 VAL A N 1
ATOM 1557 C CA . VAL A 1 199 ? 17.312 16.062 11.828 1 97.88 199 VAL A CA 1
ATOM 1558 C C . VAL A 1 199 ? 18.672 15.734 12.43 1 97.88 199 VAL A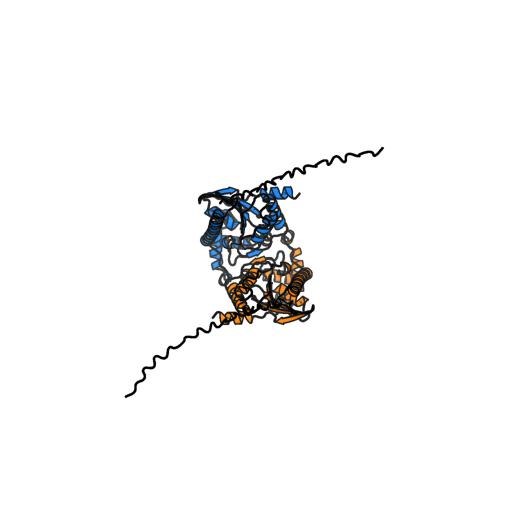 C 1
ATOM 1560 O O . VAL A 1 199 ? 19.688 16.359 12.086 1 97.88 199 VAL A O 1
ATOM 1563 N N . ALA A 1 200 ? 18.719 14.773 13.336 1 97.25 200 ALA A N 1
ATOM 1564 C CA . ALA A 1 200 ? 20 14.352 13.922 1 97.25 200 ALA A CA 1
ATOM 1565 C C . ALA A 1 200 ? 20.938 13.82 12.852 1 97.25 200 ALA A C 1
ATOM 1567 O O . ALA A 1 200 ? 22.109 14.195 12.805 1 97.25 200 ALA A O 1
ATOM 1568 N N . THR A 1 201 ? 20.422 13 12 1 97.38 201 THR A N 1
ATOM 1569 C CA . THR A 1 201 ? 21.234 12.391 10.945 1 97.38 201 THR A CA 1
ATOM 1570 C C . THR A 1 201 ? 21.703 13.438 9.953 1 97.38 201 THR A C 1
ATOM 1572 O O . THR A 1 201 ? 22.891 13.5 9.633 1 97.38 201 THR A O 1
ATOM 1575 N N . GLU A 1 202 ? 20.828 14.305 9.547 1 97 202 GLU A N 1
ATOM 1576 C CA . GLU A 1 202 ? 21.125 15.234 8.461 1 97 202 GLU A CA 1
ATOM 1577 C C . GLU A 1 202 ? 22 16.391 8.953 1 97 202 GLU A C 1
ATOM 1579 O O . GLU A 1 202 ? 22.781 16.953 8.188 1 97 202 GLU A O 1
ATOM 1584 N N . SER A 1 203 ? 21.875 16.703 10.242 1 95.75 203 SER A N 1
ATOM 1585 C CA . SER A 1 203 ? 22.734 17.734 10.82 1 95.75 203 SER A CA 1
ATOM 1586 C C . SER A 1 203 ? 24.172 17.234 10.961 1 95.75 203 SER A C 1
ATOM 1588 O O . SER A 1 203 ? 25.109 18.031 10.977 1 95.75 203 SER A O 1
ATOM 1590 N N . ALA A 1 204 ? 24.312 15.961 11.031 1 93.75 204 ALA A N 1
ATOM 1591 C CA . ALA A 1 204 ? 25.625 15.359 11.219 1 93.75 204 ALA A CA 1
ATOM 1592 C C . ALA A 1 204 ? 26.297 15.062 9.883 1 93.75 204 ALA A C 1
ATOM 1594 O O . ALA A 1 204 ? 27.516 14.906 9.805 1 93.75 204 ALA A O 1
ATOM 1595 N N . ASN A 1 205 ? 25.516 14.977 8.875 1 90.75 205 ASN A N 1
ATOM 1596 C CA . ASN A 1 205 ? 26.016 14.656 7.543 1 90.75 205 ASN A CA 1
ATOM 1597 C C . ASN A 1 205 ? 26.453 15.914 6.793 1 90.75 205 ASN A C 1
ATOM 1599 O O . ASN A 1 205 ? 25.922 17 7.023 1 90.75 205 ASN A O 1
ATOM 1603 N N . SER A 1 206 ? 27.406 15.727 5.93 1 89.88 206 SER A N 1
ATOM 1604 C CA . SER A 1 206 ? 27.766 16.812 5.027 1 89.88 206 SER A CA 1
ATOM 1605 C C . SER A 1 206 ? 26.688 17.047 3.979 1 89.88 206 SER A C 1
ATOM 1607 O O . SER A 1 206 ? 26 16.109 3.578 1 89.88 206 SER A O 1
ATOM 1609 N N . GLY A 1 207 ? 26.5 18.234 3.672 1 92.06 207 GLY A N 1
ATOM 1610 C CA . GLY A 1 207 ? 25.531 18.562 2.643 1 92.06 207 GLY A CA 1
ATOM 1611 C C . GLY A 1 207 ? 25.109 20.016 2.658 1 92.06 207 GLY A C 1
ATOM 1612 O O . GLY A 1 207 ? 25.688 20.828 3.383 1 92.06 207 GLY A O 1
ATOM 1613 N N . ASN A 1 208 ? 24.156 20.344 1.845 1 93.88 208 ASN A N 1
ATOM 1614 C CA . ASN A 1 208 ? 23.688 21.719 1.71 1 93.88 208 ASN A CA 1
ATOM 1615 C C . ASN A 1 208 ? 22.5 22 2.615 1 93.88 208 ASN A C 1
ATOM 1617 O O . ASN A 1 208 ? 22.016 23.125 2.672 1 93.88 208 ASN A O 1
ATOM 1621 N N . GLY A 1 209 ? 21.922 20.922 3.211 1 96.56 209 GLY A N 1
ATOM 1622 C CA . GLY A 1 209 ? 20.906 21.109 4.242 1 96.56 209 GLY A CA 1
ATOM 1623 C C . GLY A 1 209 ? 19.5 20.922 3.734 1 96.56 209 GLY A C 1
ATOM 1624 O O . GLY A 1 209 ? 18.547 20.922 4.52 1 96.56 209 GLY A O 1
ATOM 1625 N N . ASN A 1 210 ? 19.266 20.75 2.428 1 98.06 210 ASN A N 1
ATOM 1626 C CA . ASN A 1 210 ? 17.938 20.531 1.89 1 98.06 210 ASN A CA 1
ATOM 1627 C C . ASN A 1 210 ? 17.531 19.047 1.984 1 98.06 210 ASN A C 1
ATOM 1629 O O . ASN A 1 210 ? 18.25 18.188 1.483 1 98.06 210 ASN A O 1
ATOM 1633 N N . VAL A 1 211 ? 16.422 18.797 2.633 1 98.38 211 VAL A N 1
ATOM 1634 C CA . VAL A 1 211 ? 15.984 17.422 2.84 1 98.38 211 VAL A CA 1
ATOM 1635 C C . VAL A 1 211 ? 14.539 17.266 2.369 1 98.38 211 VAL A C 1
ATOM 1637 O O . VAL A 1 211 ? 13.664 18.047 2.736 1 98.38 211 VAL A O 1
ATOM 1640 N N . LEU A 1 212 ? 14.289 16.281 1.524 1 98.81 212 LEU A N 1
ATOM 1641 C CA . LEU A 1 212 ? 12.93 15.93 1.113 1 98.81 212 LEU A CA 1
ATOM 1642 C C . LEU A 1 212 ? 12.297 14.945 2.094 1 98.81 212 LEU A C 1
ATOM 1644 O O . LEU A 1 212 ? 12.906 13.938 2.449 1 98.81 212 LEU A O 1
ATOM 1648 N N . VAL A 1 213 ? 11.117 15.219 2.58 1 98.94 213 VAL A N 1
ATOM 1649 C CA . VAL A 1 213 ? 10.352 14.328 3.441 1 98.94 213 VAL A CA 1
ATOM 1650 C C . VAL A 1 213 ? 8.938 14.172 2.885 1 98.94 213 VAL A C 1
ATOM 1652 O O . VAL A 1 213 ? 8.203 15.156 2.738 1 98.94 213 VAL A O 1
ATOM 1655 N N . VAL A 1 214 ? 8.539 12.969 2.561 1 98.94 214 VAL A N 1
ATOM 1656 C CA . VAL A 1 214 ? 7.195 12.727 2.035 1 98.94 214 VAL A CA 1
ATOM 1657 C C . VAL A 1 214 ? 6.363 11.977 3.068 1 98.94 214 VAL A C 1
ATOM 1659 O O . VAL A 1 214 ? 6.805 10.961 3.611 1 98.94 214 VAL A O 1
ATOM 1662 N N . SER A 1 215 ? 5.207 12.453 3.357 1 98.88 215 SER A N 1
ATOM 1663 C CA . SER A 1 215 ? 4.297 11.898 4.355 1 98.88 215 SER A CA 1
ATOM 1664 C C . SER A 1 215 ? 2.84 12.141 3.969 1 98.88 215 SER A C 1
ATOM 1666 O O . SER A 1 215 ? 2.479 12.039 2.795 1 98.88 215 SER A O 1
ATOM 1668 N N . HIS A 1 216 ? 1.988 12.352 4.957 1 98.81 216 HIS A N 1
ATOM 1669 C CA . HIS A 1 216 ? 0.547 12.328 4.734 1 98.81 216 HIS A CA 1
ATOM 1670 C C . HIS A 1 216 ? -0.125 13.539 5.379 1 98.81 216 HIS A C 1
ATOM 1672 O O . HIS A 1 216 ? 0.471 14.211 6.223 1 98.81 216 HIS A O 1
ATOM 1678 N N . GLY A 1 217 ? -1.348 13.789 4.977 1 98.19 217 GLY A N 1
ATOM 1679 C CA . GLY A 1 217 ? -2.031 15.023 5.34 1 98.19 217 GLY A CA 1
ATOM 1680 C C . GLY A 1 217 ? -2.205 15.195 6.836 1 98.19 217 GLY A C 1
ATOM 1681 O O . GLY A 1 217 ? -1.741 16.172 7.41 1 98.19 217 GLY A O 1
ATOM 1682 N N . LEU A 1 218 ? -2.867 14.258 7.48 1 97.88 218 LEU A N 1
ATOM 1683 C CA . LEU A 1 218 ? -3.141 14.383 8.906 1 97.88 218 LEU A CA 1
ATOM 1684 C C . LEU A 1 218 ? -1.854 14.273 9.719 1 97.88 218 LEU A C 1
ATOM 1686 O O . LEU A 1 218 ? -1.685 14.977 10.719 1 97.88 218 LEU A O 1
ATOM 1690 N N . SER A 1 219 ? -0.96 13.438 9.305 1 98.69 219 SER A N 1
ATOM 1691 C CA . SER A 1 219 ? 0.298 13.266 10.023 1 98.69 219 SER A CA 1
ATOM 1692 C C . SER A 1 219 ? 1.147 14.531 9.961 1 98.69 219 SER A C 1
ATOM 1694 O O . SER A 1 219 ? 1.708 14.953 10.977 1 98.69 219 SER A O 1
ATOM 1696 N N . ILE A 1 220 ? 1.234 15.141 8.789 1 98.69 220 ILE A N 1
ATOM 1697 C CA . ILE A 1 220 ? 1.976 16.391 8.664 1 98.69 220 ILE A CA 1
ATOM 1698 C C . ILE A 1 220 ? 1.335 17.469 9.547 1 98.69 220 ILE A C 1
ATOM 1700 O O . ILE A 1 220 ? 2.031 18.172 10.273 1 98.69 220 ILE A O 1
ATOM 1704 N N . SER A 1 221 ? 0.017 17.531 9.516 1 97.81 221 SER A N 1
ATOM 1705 C CA . SER A 1 221 ? -0.703 18.516 10.32 1 97.81 221 SER A CA 1
ATOM 1706 C C . SER A 1 221 ? -0.449 18.312 11.805 1 97.81 221 SER A C 1
ATOM 1708 O O . SER A 1 221 ? -0.204 19.266 12.547 1 97.81 221 SER A O 1
ATOM 1710 N N . ALA A 1 222 ? -0.506 17.078 12.227 1 97.75 222 ALA A N 1
ATOM 1711 C CA . ALA A 1 222 ? -0.266 16.766 13.633 1 97.75 222 ALA A CA 1
ATOM 1712 C C . ALA A 1 222 ? 1.165 17.109 14.039 1 97.75 222 ALA A C 1
ATOM 1714 O O . ALA A 1 222 ? 1.399 17.641 15.125 1 97.75 222 ALA A O 1
ATOM 1715 N N . LEU A 1 223 ? 2.104 16.766 13.188 1 98.19 223 LEU A N 1
ATOM 1716 C CA . LEU A 1 223 ? 3.502 17.094 13.445 1 98.19 223 LEU A CA 1
ATOM 1717 C C . LEU A 1 223 ? 3.699 18.594 13.594 1 98.19 223 LEU A C 1
ATOM 1719 O O . LEU A 1 223 ? 4.344 19.047 14.547 1 98.19 223 LEU A O 1
ATOM 1723 N N . LEU A 1 224 ? 3.129 19.359 12.672 1 98 224 LEU A N 1
ATOM 1724 C CA . LEU A 1 224 ? 3.248 20.812 12.719 1 98 224 LEU A CA 1
ATOM 1725 C C . LEU A 1 224 ? 2.598 21.375 13.977 1 98 224 LEU A C 1
ATOM 1727 O O . LEU A 1 224 ? 3.131 22.297 14.594 1 98 224 LEU A O 1
ATOM 1731 N N . ALA A 1 225 ? 1.463 20.797 14.352 1 96.69 225 ALA A N 1
ATOM 1732 C CA . ALA A 1 225 ? 0.772 21.234 15.562 1 96.69 225 ALA A CA 1
ATOM 1733 C C . ALA A 1 225 ? 1.603 20.953 16.812 1 96.69 225 ALA A C 1
ATOM 1735 O O . ALA A 1 225 ? 1.503 21.672 17.812 1 96.69 225 ALA A O 1
ATOM 1736 N N . THR A 1 226 ? 2.379 19.938 16.75 1 96.12 226 THR A N 1
ATOM 1737 C CA . THR A 1 226 ? 3.258 19.578 17.859 1 96.12 226 THR A CA 1
ATOM 1738 C C . THR A 1 226 ? 4.441 20.547 17.938 1 96.12 226 THR A C 1
ATOM 1740 O O . THR A 1 226 ? 4.902 20.875 19.031 1 96.12 226 THR A O 1
ATOM 1743 N N . LEU A 1 227 ? 4.906 21.016 16.844 1 97.31 227 LEU A N 1
ATOM 1744 C CA . LEU A 1 227 ? 6.117 21.812 16.766 1 97.31 227 LEU A CA 1
ATOM 1745 C C . LEU A 1 227 ? 5.801 23.297 16.969 1 97.31 227 LEU A C 1
ATOM 1747 O O . LEU A 1 227 ? 6.645 24.062 17.438 1 97.31 227 LEU A O 1
ATOM 1751 N N . PHE A 1 228 ? 4.609 23.688 16.531 1 97.38 228 PHE A N 1
ATOM 1752 C CA . PHE A 1 228 ? 4.27 25.109 16.469 1 97.38 228 PHE A CA 1
ATOM 1753 C C . PHE A 1 228 ? 2.928 25.375 17.141 1 97.38 228 PHE A C 1
ATOM 1755 O O . PHE A 1 228 ? 1.876 25.031 16.609 1 97.38 228 PHE A O 1
ATOM 1762 N N . ASP A 1 229 ? 2.867 26.078 18.188 1 94 229 ASP A N 1
ATOM 1763 C CA . ASP A 1 229 ? 1.687 26.312 19.016 1 94 229 ASP A CA 1
ATOM 1764 C C . ASP A 1 229 ? 0.623 27.094 18.25 1 94 229 ASP A C 1
ATOM 1766 O O . ASP A 1 229 ? -0.574 26.922 18.484 1 94 229 ASP A O 1
ATOM 1770 N N . ASP A 1 230 ? 1.047 27.953 17.312 1 93.06 230 ASP A N 1
ATOM 1771 C CA . ASP A 1 230 ? 0.097 28.828 16.625 1 93.06 230 ASP A CA 1
ATOM 1772 C C . ASP A 1 230 ? -0.333 28.234 15.289 1 93.06 230 ASP A C 1
ATOM 1774 O O . ASP A 1 230 ? -1.053 28.875 14.523 1 93.06 230 ASP A O 1
ATOM 1778 N N . PHE A 1 231 ? 0.149 27.031 15.078 1 95.56 231 PHE A N 1
ATOM 1779 C CA . PHE A 1 231 ? -0.206 26.406 13.805 1 95.56 231 PHE A CA 1
ATOM 1780 C C . PHE A 1 231 ? -1.689 26.062 13.773 1 95.56 231 PHE A C 1
ATOM 1782 O O . PHE A 1 231 ? -2.232 25.531 14.742 1 95.56 231 PHE A O 1
ATOM 1789 N N . LYS A 1 232 ? -2.373 26.359 12.617 1 92.12 232 LYS A N 1
ATOM 1790 C CA . LYS A 1 232 ? -3.746 25.969 12.328 1 92.12 232 LYS A CA 1
ATOM 1791 C C . LYS A 1 232 ? -3.824 25.188 11.008 1 92.12 232 LYS A C 1
ATOM 1793 O O . LYS A 1 232 ? -3.281 25.625 9.992 1 92.12 232 LYS A O 1
ATOM 1798 N N . VAL A 1 233 ? -4.48 24.109 11.07 1 92.88 233 VAL A N 1
ATOM 1799 C CA . VAL A 1 233 ? -4.664 23.312 9.859 1 92.88 233 VAL A CA 1
ATOM 1800 C C . VAL A 1 233 ? -5.445 24.109 8.828 1 92.88 233 VAL A C 1
ATOM 1802 O O . VAL A 1 233 ? -6.484 24.688 9.141 1 92.88 233 VAL A O 1
ATOM 1805 N N . PRO A 1 234 ? -4.973 24.156 7.645 1 93.5 234 PRO A N 1
ATOM 1806 C CA . PRO A 1 234 ? -5.742 24.844 6.605 1 93.5 234 PRO A CA 1
ATOM 1807 C C . PRO A 1 234 ? -7.137 24.25 6.414 1 93.5 234 PRO A C 1
ATOM 1809 O O . PRO A 1 234 ? -7.34 23.062 6.641 1 93.5 234 PRO A O 1
ATOM 1812 N N . GLU A 1 235 ? -8.062 25.125 6 1 88.69 235 GLU A N 1
ATOM 1813 C CA . GLU A 1 235 ? -9.398 24.641 5.668 1 88.69 235 GLU A CA 1
ATOM 1814 C C . GLU A 1 235 ? -9.344 23.562 4.582 1 88.69 235 GLU A C 1
ATOM 1816 O O . GLU A 1 235 ? -8.695 23.75 3.553 1 88.69 235 GLU A O 1
ATOM 1821 N N . GLY A 1 236 ? -9.922 22.484 4.867 1 88.69 236 GLY A N 1
ATOM 1822 C CA . GLY A 1 236 ? -9.922 21.391 3.906 1 88.69 236 GLY A CA 1
ATOM 1823 C C . GLY A 1 236 ? -8.703 20.5 4.016 1 88.69 236 GLY A C 1
ATOM 1824 O O . GLY A 1 236 ? -8.586 19.5 3.299 1 88.69 236 GLY A O 1
ATOM 1825 N N . GLY A 1 237 ? -7.797 20.891 4.883 1 93.69 237 GLY A N 1
ATOM 1826 C CA . GLY A 1 237 ? -6.594 20.094 5.066 1 93.69 237 GLY A CA 1
ATOM 1827 C C . GLY A 1 237 ? -5.496 20.438 4.074 1 93.69 237 GLY A C 1
ATOM 1828 O O . GLY A 1 237 ? -5.621 21.406 3.311 1 93.69 237 GLY A O 1
ATOM 1829 N N . LEU A 1 238 ? -4.43 19.719 4.094 1 97.81 238 LEU A N 1
ATOM 1830 C CA . LEU A 1 238 ? -3.326 19.891 3.154 1 97.81 238 LEU A CA 1
ATOM 1831 C C . LEU A 1 238 ? -3.66 19.266 1.802 1 97.81 238 LEU A C 1
ATOM 1833 O O . LEU A 1 238 ? -4.172 18.141 1.736 1 97.81 238 LEU A O 1
ATOM 1837 N N . LYS A 1 239 ? -3.336 19.953 0.762 1 98.38 239 LYS A N 1
ATOM 1838 C CA . LYS A 1 239 ? -3.57 19.438 -0.585 1 98.38 239 LYS A CA 1
ATOM 1839 C C . LYS A 1 239 ? -2.564 18.344 -0.944 1 98.38 239 LYS A C 1
ATOM 1841 O O . LYS A 1 239 ? -1.424 18.375 -0.48 1 98.38 239 LYS A O 1
ATOM 1846 N N . ASN A 1 240 ? -2.998 17.422 -1.733 1 98.62 240 ASN A N 1
ATOM 1847 C CA . ASN A 1 240 ? -2.047 16.453 -2.271 1 98.62 240 ASN A CA 1
ATOM 1848 C C . ASN A 1 240 ? -0.932 17.141 -3.053 1 98.62 240 ASN A C 1
ATOM 1850 O O . ASN A 1 240 ? -1.186 18.078 -3.809 1 98.62 240 ASN A O 1
ATOM 1854 N N . ALA A 1 241 ? 0.284 16.688 -2.834 1 98.75 241 ALA A N 1
ATOM 1855 C CA . ALA A 1 241 ? 1.496 17.156 -3.502 1 98.75 241 ALA A CA 1
ATOM 1856 C C . ALA A 1 241 ? 1.88 18.547 -3.027 1 98.75 241 ALA A C 1
ATOM 1858 O O . ALA A 1 241 ? 2.801 19.172 -3.57 1 98.75 241 ALA A O 1
ATOM 1859 N N . SER A 1 242 ? 1.162 19.094 -2.027 1 98.88 242 SER A N 1
ATOM 1860 C CA . SER A 1 242 ? 1.574 20.375 -1.463 1 98.88 242 SER A CA 1
ATOM 1861 C C . SER A 1 242 ? 2.873 20.234 -0.674 1 98.88 242 SER A C 1
ATOM 1863 O O . SER A 1 242 ? 3.207 19.141 -0.202 1 98.88 242 SER A O 1
ATOM 1865 N N . VAL A 1 243 ? 3.555 21.359 -0.548 1 98.94 243 VAL A N 1
ATOM 1866 C CA . VAL A 1 243 ? 4.859 21.391 0.103 1 98.94 243 VAL A CA 1
ATOM 1867 C C . VAL A 1 243 ? 4.805 22.281 1.34 1 98.94 243 VAL A C 1
ATOM 1869 O O . VAL A 1 243 ? 4.359 23.422 1.264 1 98.94 243 VAL A O 1
ATOM 1872 N N . THR A 1 244 ? 5.148 21.75 2.43 1 98.88 244 THR A N 1
ATOM 1873 C CA . THR A 1 244 ? 5.391 22.516 3.652 1 98.88 244 THR A CA 1
ATOM 1874 C C . THR A 1 244 ? 6.883 22.578 3.959 1 98.88 244 THR A C 1
ATOM 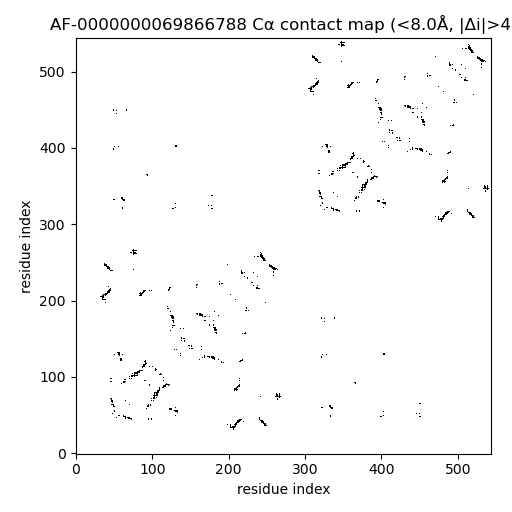1876 O O . THR A 1 244 ? 7.582 21.578 3.9 1 98.88 244 THR A O 1
ATOM 1879 N N . THR A 1 245 ? 7.383 23.781 4.219 1 98.81 245 THR A N 1
ATOM 1880 C CA . THR A 1 245 ? 8.812 23.938 4.477 1 98.81 245 THR A CA 1
ATOM 1881 C C . THR A 1 245 ? 9.055 24.391 5.91 1 98.81 245 THR A C 1
ATOM 1883 O O . THR A 1 245 ? 8.43 25.344 6.379 1 98.81 245 THR A O 1
ATOM 1886 N N . ILE A 1 246 ? 9.961 23.641 6.566 1 98.56 246 ILE A N 1
ATOM 1887 C CA . ILE A 1 246 ? 10.391 23.984 7.914 1 98.56 246 ILE A CA 1
ATOM 1888 C C . ILE A 1 246 ? 11.914 24.109 7.957 1 98.56 246 ILE A C 1
ATOM 1890 O O . ILE A 1 246 ? 12.617 23.375 7.273 1 98.56 246 ILE A O 1
ATOM 1894 N N . HIS A 1 247 ? 12.398 25.047 8.727 1 98.5 247 HIS A N 1
ATOM 1895 C CA . HIS A 1 247 ? 13.828 25.203 8.984 1 98.5 247 HIS A CA 1
ATOM 1896 C C . HIS A 1 247 ? 14.211 24.672 10.359 1 98.5 247 HIS A C 1
ATOM 1898 O O . HIS A 1 247 ? 13.43 24.781 11.312 1 98.5 247 HIS A O 1
ATOM 1904 N N . TYR A 1 248 ? 15.281 24.062 10.438 1 98.38 248 TYR A N 1
ATOM 1905 C CA . TYR A 1 248 ? 15.852 23.594 11.695 1 98.38 248 TYR A CA 1
ATOM 1906 C C . TYR A 1 248 ? 17.266 24.141 11.883 1 98.38 248 TYR A C 1
ATOM 1908 O O . TYR A 1 248 ? 18.141 23.922 11.039 1 98.38 248 TYR A O 1
ATOM 1916 N N . LYS A 1 249 ? 17.516 24.812 13.023 1 96.62 249 LYS A N 1
ATOM 1917 C CA . LYS A 1 249 ? 18.812 25.391 13.367 1 96.62 249 LYS A CA 1
ATOM 1918 C C . LYS A 1 249 ? 19 25.438 14.883 1 96.62 249 LYS A C 1
ATOM 1920 O O . LYS A 1 249 ? 18.156 25.984 15.602 1 96.62 249 LYS A O 1
ATOM 1925 N N . ASN A 1 250 ? 20.094 24.828 15.352 1 94.06 250 ASN A N 1
ATOM 1926 C CA . ASN A 1 250 ? 20.484 24.875 16.766 1 94.06 250 ASN A CA 1
ATOM 1927 C C . ASN A 1 250 ? 19.359 24.375 17.672 1 94.06 250 ASN A C 1
ATOM 1929 O O . ASN A 1 250 ? 19.016 25.031 18.656 1 94.06 250 ASN A O 1
ATOM 1933 N N . GLY A 1 251 ? 18.625 23.391 17.25 1 94.81 251 GLY A N 1
ATOM 1934 C CA . GLY A 1 251 ? 17.609 22.766 18.094 1 94.81 251 GLY A CA 1
ATOM 1935 C C . GLY A 1 251 ? 16.25 23.422 17.984 1 94.81 251 GLY A C 1
ATOM 1936 O O . GLY A 1 251 ? 15.305 23.016 18.672 1 94.81 251 GLY A O 1
ATOM 1937 N N . GLU A 1 252 ? 16.188 24.406 17.094 1 96.75 252 GLU A N 1
ATOM 1938 C CA . GLU A 1 252 ? 14.938 25.141 16.984 1 96.75 252 GLU A CA 1
ATOM 1939 C C . GLU A 1 252 ? 14.336 25.016 15.586 1 96.75 252 GLU A C 1
ATOM 1941 O O . GLU A 1 252 ? 15.055 25.047 14.586 1 96.75 252 GLU A O 1
ATOM 1946 N N . TYR A 1 253 ? 12.992 24.953 15.586 1 98.06 253 TYR A N 1
ATOM 1947 C CA . TYR A 1 253 ? 12.266 24.875 14.32 1 98.06 253 TYR A CA 1
ATOM 1948 C C . TYR A 1 253 ? 11.594 26.203 14 1 98.06 253 TYR A C 1
ATOM 1950 O O . TYR A 1 253 ? 11.117 26.906 14.898 1 98.06 253 TYR A O 1
ATOM 1958 N N . THR A 1 254 ? 11.57 26.562 12.727 1 98 254 THR A N 1
ATOM 1959 C CA . THR A 1 254 ? 10.797 27.703 12.227 1 98 254 THR A CA 1
ATOM 1960 C C . THR A 1 254 ? 9.953 27.281 11.023 1 98 254 THR A C 1
ATOM 1962 O O . THR A 1 254 ? 10.438 26.578 10.133 1 98 254 THR A O 1
ATOM 1965 N N . LEU A 1 255 ? 8.719 27.672 11.055 1 98.12 255 LEU A N 1
ATOM 1966 C CA . LEU A 1 255 ? 7.801 27.359 9.969 1 98.12 255 LEU A CA 1
ATOM 1967 C C . LEU A 1 255 ? 7.91 28.391 8.852 1 98.12 255 LEU A C 1
ATOM 1969 O O . LEU A 1 255 ? 7.809 29.594 9.094 1 98.12 255 LEU A O 1
ATOM 1973 N N . ASP A 1 256 ? 8.141 27.984 7.66 1 97.88 256 ASP A N 1
ATOM 1974 C CA . ASP A 1 256 ? 8.297 28.891 6.523 1 97.88 256 ASP A CA 1
ATOM 1975 C C . ASP A 1 256 ? 7.023 28.953 5.688 1 97.88 256 ASP A C 1
ATOM 1977 O O . ASP A 1 256 ? 6.281 29.938 5.75 1 97.88 256 ASP A O 1
ATOM 1981 N N . LYS A 1 257 ? 6.641 27.875 5.004 1 98.12 257 LYS A N 1
ATOM 1982 C CA . LYS A 1 257 ? 5.426 27.797 4.191 1 98.12 257 LYS A CA 1
ATOM 1983 C C . LYS A 1 257 ? 4.633 26.531 4.512 1 98.12 257 LYS A C 1
ATOM 1985 O O . LYS A 1 257 ? 5.211 25.469 4.789 1 98.12 257 LYS A O 1
ATOM 1990 N N . VAL A 1 258 ? 3.324 26.672 4.441 1 98.44 258 VAL A N 1
ATOM 1991 C CA . VAL A 1 258 ? 2.418 25.547 4.68 1 98.44 258 VAL A CA 1
ATOM 1992 C C . VAL A 1 258 ? 1.521 25.344 3.459 1 98.44 258 VAL A C 1
ATOM 1994 O O . VAL A 1 258 ? 1.031 26.312 2.871 1 98.44 258 VAL A O 1
ATOM 1997 N N . ASN A 1 259 ? 1.379 24.078 3.076 1 98.62 259 ASN A N 1
ATOM 1998 C CA . ASN A 1 259 ? 0.413 23.766 2.029 1 98.62 259 ASN A CA 1
ATOM 1999 C C . ASN A 1 259 ? 0.699 24.531 0.748 1 98.62 259 ASN A C 1
ATOM 2001 O O . ASN A 1 259 ? -0.222 25.047 0.104 1 98.62 259 ASN A O 1
ATOM 2005 N N . ASP A 1 260 ? 1.998 24.703 0.448 1 98.75 260 ASP A N 1
ATOM 2006 C CA . ASP A 1 260 ? 2.445 25.5 -0.682 1 98.75 260 ASP A CA 1
ATOM 2007 C C . ASP A 1 260 ? 2.311 24.734 -1.994 1 98.75 260 ASP A C 1
ATOM 2009 O O . ASP A 1 260 ? 2.867 23.656 -2.143 1 98.75 260 ASP A O 1
ATOM 2013 N N . VAL A 1 261 ? 1.59 25.359 -2.961 1 98.5 261 VAL A N 1
ATOM 2014 C CA . VAL A 1 261 ? 1.398 24.688 -4.242 1 98.5 261 VAL A CA 1
ATOM 2015 C C . VAL A 1 261 ? 2.113 25.453 -5.348 1 98.5 261 VAL A C 1
ATOM 2017 O O . VAL A 1 261 ? 1.844 25.25 -6.531 1 98.5 261 VAL A O 1
ATOM 2020 N N . SER A 1 262 ? 3.016 26.359 -4.965 1 98.69 262 SER A N 1
ATOM 2021 C CA . SER A 1 262 ? 3.709 27.172 -5.965 1 98.69 262 SER A CA 1
ATOM 2022 C C . SER A 1 262 ? 4.66 26.312 -6.797 1 98.69 262 SER A C 1
ATOM 2024 O O . SER A 1 262 ? 4.883 26.594 -7.977 1 98.69 262 SER A O 1
ATOM 2026 N N . TYR A 1 263 ? 5.238 25.25 -6.199 1 98.69 263 TYR A N 1
ATOM 2027 C CA . TYR A 1 263 ? 6.09 24.344 -6.957 1 98.69 263 TYR A CA 1
ATOM 2028 C C . TYR A 1 263 ? 5.293 23.609 -8.031 1 98.69 263 TYR A C 1
ATOM 2030 O O . TYR A 1 263 ? 5.77 23.438 -9.156 1 98.69 263 TYR A O 1
ATOM 2038 N N . LEU A 1 264 ? 4.098 23.172 -7.625 1 98.62 264 LEU A N 1
ATOM 2039 C CA . LEU A 1 264 ? 3.197 22.547 -8.586 1 98.62 264 LEU A CA 1
ATOM 2040 C C . LEU A 1 264 ? 2.885 23.5 -9.734 1 98.62 264 LEU A C 1
ATOM 2042 O O . LEU A 1 264 ? 2.994 23.125 -10.906 1 98.62 264 LEU A O 1
ATOM 2046 N N . GLU A 1 265 ? 2.537 24.672 -9.43 1 98.38 265 GLU A N 1
ATOM 2047 C CA . GLU A 1 265 ? 2.193 25.672 -10.43 1 98.38 265 GLU A CA 1
ATOM 2048 C C . GLU A 1 265 ? 3.373 25.953 -11.359 1 98.38 265 GLU A C 1
ATOM 2050 O O . GLU A 1 265 ? 3.201 26.062 -12.57 1 98.38 265 GLU A O 1
ATOM 2055 N N . ALA A 1 266 ? 4.551 26.062 -10.781 1 98.19 266 ALA A N 1
ATOM 2056 C CA . ALA A 1 266 ? 5.754 26.297 -11.57 1 98.19 266 ALA A CA 1
ATOM 2057 C C . ALA A 1 266 ? 6.016 25.125 -12.523 1 98.19 266 ALA A C 1
ATOM 2059 O O . ALA A 1 266 ? 6.359 25.344 -13.688 1 98.19 266 ALA A O 1
ATOM 2060 N N . GLY A 1 267 ? 5.844 23.922 -12.008 1 98.19 267 GLY A N 1
ATOM 2061 C CA . GLY A 1 267 ? 6.055 22.75 -12.844 1 98.19 267 GLY A CA 1
ATOM 2062 C C . GLY A 1 267 ? 5.047 22.625 -13.969 1 98.19 267 GLY A C 1
ATOM 2063 O O . GLY A 1 267 ? 5.398 22.219 -15.078 1 98.19 267 GLY A O 1
ATOM 2064 N N . GLU A 1 268 ? 3.789 23 -13.664 1 97.38 268 GLU A N 1
ATOM 2065 C CA . GLU A 1 268 ? 2.75 22.953 -14.688 1 97.38 268 GLU A CA 1
ATOM 2066 C C . GLU A 1 268 ? 3.033 23.969 -15.797 1 97.38 268 GLU A C 1
ATOM 2068 O O . GLU A 1 268 ? 2.764 23.703 -16.969 1 97.38 268 GLU A O 1
ATOM 2073 N N . LYS A 1 269 ? 3.547 25.078 -15.477 1 96.62 269 LYS A N 1
ATOM 2074 C CA . LYS A 1 269 ? 3.895 26.109 -16.453 1 96.62 269 LYS A CA 1
ATOM 2075 C C . LYS A 1 269 ? 5.043 25.656 -17.344 1 96.62 269 LYS A C 1
ATOM 2077 O O . LYS A 1 269 ? 5.059 25.938 -18.547 1 96.62 269 LYS A O 1
ATOM 2082 N N . GLU A 1 270 ? 5.941 24.953 -16.781 1 93.81 270 GLU A N 1
ATOM 2083 C CA . GLU A 1 270 ? 7.113 24.5 -17.531 1 93.81 270 GLU A CA 1
ATOM 2084 C C . GLU A 1 270 ? 6.777 23.312 -18.406 1 93.81 270 GLU A C 1
ATOM 2086 O O . GLU A 1 270 ? 7.426 23.094 -19.438 1 93.81 270 GLU A O 1
ATOM 2091 N N . SER A 1 271 ? 5.918 22.5 -18.031 1 85.44 271 SER A N 1
ATOM 2092 C CA . SER A 1 271 ? 5.551 21.297 -18.781 1 85.44 271 SER A CA 1
ATOM 2093 C C . SER A 1 271 ? 4.695 21.641 -19.984 1 85.44 271 SER A C 1
ATOM 2095 O O . SER A 1 271 ? 4.453 20.797 -20.844 1 85.44 271 SER A O 1
ATOM 2097 N N . LYS A 1 272 ? 4.199 22.844 -20.219 1 70.69 272 LYS A N 1
ATOM 2098 C CA . LYS A 1 272 ? 3.475 23.297 -21.391 1 70.69 272 LYS A CA 1
ATOM 2099 C C . LYS A 1 272 ? 4.434 23.797 -22.469 1 70.69 272 LYS A C 1
ATOM 2101 O O . LYS A 1 272 ? 5.469 24.391 -22.156 1 70.69 272 LYS A O 1
ATOM 2106 N N . MET B 1 1 ? 82.938 -52.156 42.031 1 20.08 1 MET B N 1
ATOM 2107 C CA . MET B 1 1 ? 82.688 -52.438 40.625 1 20.08 1 MET B CA 1
ATOM 2108 C C . MET B 1 1 ? 82.438 -51.125 39.844 1 20.08 1 MET B C 1
ATOM 2110 O O . MET B 1 1 ? 82.312 -50.062 40.438 1 20.08 1 MET B O 1
ATOM 2114 N N . LYS B 1 2 ? 81.438 -51.031 38.875 1 19.28 2 LYS B N 1
ATOM 2115 C CA . LYS B 1 2 ? 81.312 -50.906 37.438 1 19.28 2 LYS B CA 1
ATOM 2116 C C . LYS B 1 2 ? 80.875 -49.5 37.031 1 19.28 2 LYS B C 1
ATOM 2118 O O . LYS B 1 2 ? 80.938 -49.125 35.844 1 19.28 2 LYS B O 1
ATOM 2123 N N . LYS B 1 3 ? 80.125 -48.75 37.812 1 24.31 3 LYS B N 1
ATOM 2124 C CA . LYS B 1 3 ? 79 -48.125 37.156 1 24.31 3 LYS B CA 1
ATOM 2125 C C . LYS B 1 3 ? 79.438 -46.938 36.281 1 24.31 3 LYS B C 1
ATOM 2127 O O . LYS B 1 3 ? 80.062 -46 36.781 1 24.31 3 LYS B O 1
ATOM 2132 N N . ARG B 1 4 ? 79.562 -47.219 34.969 1 22.84 4 ARG B N 1
ATOM 2133 C CA . ARG B 1 4 ? 80 -46.594 33.719 1 22.84 4 ARG B CA 1
ATOM 2134 C C . ARG B 1 4 ? 79.188 -45.375 33.406 1 22.84 4 ARG B C 1
ATOM 2136 O O . ARG B 1 4 ? 77.938 -45.469 33.156 1 22.84 4 ARG B O 1
ATOM 2143 N N . LEU B 1 5 ? 79.188 -44.281 34.062 1 26.44 5 LEU B N 1
ATOM 2144 C CA . LEU B 1 5 ? 78.375 -43.094 33.906 1 26.44 5 LEU B CA 1
ATOM 2145 C C . LEU B 1 5 ? 78.562 -42.469 32.531 1 26.44 5 LEU B C 1
ATOM 2147 O O . LEU B 1 5 ? 79.562 -41.844 32.219 1 26.44 5 LEU B O 1
ATOM 2151 N N . THR B 1 6 ? 78.5 -43.438 31.438 1 24.91 6 THR B N 1
ATOM 2152 C CA . THR B 1 6 ? 78.812 -42.906 30.109 1 24.91 6 THR B CA 1
ATOM 2153 C C . THR B 1 6 ? 77.875 -41.75 29.766 1 24.91 6 THR B C 1
ATOM 2155 O O . THR B 1 6 ? 76.625 -41.875 29.844 1 24.91 6 THR B O 1
ATOM 2158 N N . ILE B 1 7 ? 78.25 -40.531 29.828 1 29 7 ILE B N 1
ATOM 2159 C CA . ILE B 1 7 ? 77.75 -39.219 29.516 1 29 7 ILE B CA 1
ATOM 2160 C C . ILE B 1 7 ? 77.375 -39.156 28.047 1 29 7 ILE B C 1
ATOM 2162 O O . ILE B 1 7 ? 78.188 -39.25 27.156 1 29 7 ILE B O 1
ATOM 2166 N N . VAL B 1 8 ? 76.375 -39.969 27.562 1 27.06 8 VAL B N 1
ATOM 2167 C CA . VAL B 1 8 ? 76 -40.031 26.141 1 27.06 8 VAL B CA 1
ATOM 2168 C C . VAL B 1 8 ? 75.562 -38.656 25.656 1 27.06 8 VAL B C 1
ATOM 2170 O O . VAL B 1 8 ? 74.75 -38 26.25 1 27.06 8 VAL B O 1
ATOM 2173 N N . GLY B 1 9 ? 76.5 -37.906 25.016 1 26.98 9 GLY B N 1
ATOM 2174 C CA . GLY B 1 9 ? 76.438 -36.625 24.312 1 26.98 9 GLY B CA 1
ATOM 2175 C C . GLY B 1 9 ? 75.375 -36.594 23.234 1 26.98 9 GLY B C 1
ATOM 2176 O O . GLY B 1 9 ? 75.438 -37.375 22.281 1 26.98 9 GLY B O 1
ATOM 2177 N N . MET B 1 10 ? 74.062 -36.594 23.594 1 26.48 10 MET B N 1
ATOM 2178 C CA . MET B 1 10 ? 72.938 -36.688 22.656 1 26.48 10 MET B CA 1
ATOM 2179 C C . MET B 1 10 ? 73 -35.562 21.641 1 26.48 10 MET B C 1
ATOM 2181 O O . MET B 1 10 ? 73.062 -34.375 22 1 26.48 10 MET B O 1
ATOM 2185 N N . LEU B 1 11 ? 73.75 -35.781 20.516 1 26.56 11 LEU B N 1
ATOM 2186 C CA . LEU B 1 11 ? 73.812 -34.938 19.328 1 26.56 11 LEU B CA 1
ATOM 2187 C C . LEU B 1 11 ? 72.438 -34.625 18.766 1 26.56 11 LEU B C 1
ATOM 2189 O O . LEU B 1 11 ? 71.688 -35.531 18.422 1 26.56 11 LEU B O 1
ATOM 2193 N N . PHE B 1 12 ? 71.75 -33.625 19.266 1 26.97 12 PHE B N 1
ATOM 2194 C CA . PHE B 1 12 ? 70.438 -33.125 18.828 1 26.97 12 PHE B CA 1
ATOM 2195 C C . PHE B 1 12 ? 70.5 -32.688 17.359 1 26.97 12 PHE B C 1
ATOM 2197 O O . PHE B 1 12 ? 71.188 -31.734 17 1 26.97 12 PHE B O 1
ATOM 2204 N N . LEU B 1 13 ? 70.625 -33.656 16.422 1 27.34 13 LEU B N 1
ATOM 2205 C CA . LEU B 1 13 ? 70.562 -33.344 14.992 1 27.34 13 LEU B CA 1
ATOM 2206 C C . LEU B 1 13 ? 69.25 -32.625 14.672 1 27.34 13 LEU B C 1
ATOM 2208 O O . LEU B 1 13 ? 68.188 -33.156 14.922 1 27.34 13 LEU B O 1
ATOM 2212 N N . ALA B 1 14 ? 69.25 -31.297 14.727 1 28.39 14 ALA B N 1
ATOM 2213 C CA . ALA B 1 14 ? 68.188 -30.406 14.297 1 28.39 14 ALA B CA 1
ATOM 2214 C C . ALA B 1 14 ? 67.812 -30.672 12.844 1 28.39 14 ALA B C 1
ATOM 2216 O O . ALA B 1 14 ? 68.562 -30.453 11.938 1 28.39 14 ALA B O 1
ATOM 2217 N N . ILE B 1 15 ? 67.188 -31.844 12.516 1 29.52 15 ILE B N 1
ATOM 2218 C CA . ILE B 1 15 ? 66.688 -32.031 11.164 1 29.52 15 ILE B CA 1
ATOM 2219 C C . ILE B 1 15 ? 65.75 -30.891 10.781 1 29.52 15 ILE B C 1
ATOM 2221 O O . ILE B 1 15 ? 64.75 -30.625 11.484 1 29.52 15 ILE B O 1
ATOM 2225 N N . LEU B 1 16 ? 66.312 -29.875 10.148 1 29.8 16 LEU B N 1
ATOM 2226 C CA . LEU B 1 16 ? 65.562 -28.797 9.484 1 29.8 16 LEU B CA 1
ATOM 2227 C C . LEU B 1 16 ? 64.562 -29.359 8.508 1 29.8 16 LEU B C 1
ATOM 2229 O O . LEU B 1 16 ? 64.875 -29.984 7.508 1 29.8 16 LEU B O 1
ATOM 2233 N N . VAL B 1 17 ? 63.5 -30.078 9.008 1 33.16 17 VAL B N 1
ATOM 2234 C CA . VAL B 1 17 ? 62.438 -30.469 8.086 1 33.16 17 VAL B CA 1
ATOM 2235 C C . VAL B 1 17 ? 61.906 -29.25 7.348 1 33.16 17 VAL B C 1
ATOM 2237 O O . VAL B 1 17 ? 61.438 -28.281 7.977 1 33.16 17 VAL B O 1
ATOM 2240 N N . MET B 1 18 ? 62.469 -28.922 6.195 1 31.97 18 MET B N 1
ATOM 2241 C CA . MET B 1 18 ? 61.875 -28.031 5.211 1 31.97 18 MET B CA 1
ATOM 2242 C C . MET B 1 18 ? 60.438 -28.422 4.906 1 31.97 18 MET B C 1
ATOM 2244 O O . MET B 1 18 ? 60.188 -29.5 4.352 1 31.97 18 MET B O 1
ATOM 2248 N N . VAL B 1 19 ? 59.531 -28.391 5.895 1 35.25 19 VAL B N 1
ATOM 2249 C CA . VAL B 1 19 ? 58.125 -28.531 5.531 1 35.25 19 VAL B CA 1
ATOM 2250 C C . VAL B 1 19 ? 57.781 -27.594 4.383 1 35.25 19 VAL B C 1
ATOM 2252 O O . VAL B 1 19 ? 57.844 -26.359 4.539 1 35.25 19 VAL B O 1
ATOM 2255 N N . GLY B 1 20 ? 58.156 -27.953 3.123 1 33.59 20 GLY B N 1
ATOM 2256 C CA . GLY B 1 20 ? 57.562 -27.297 1.972 1 33.59 20 GLY B CA 1
ATOM 2257 C C . GLY B 1 20 ? 56.062 -27.062 2.131 1 33.59 20 GLY B C 1
ATOM 2258 O O . GLY B 1 20 ? 55.312 -28.016 2.336 1 33.59 20 GLY B O 1
ATOM 2259 N N . CYS B 1 21 ? 55.719 -25.922 2.811 1 35.34 21 CYS B N 1
ATOM 2260 C CA . CYS B 1 21 ? 54.344 -25.453 2.744 1 35.34 21 CYS B CA 1
ATOM 2261 C C . CYS B 1 21 ? 53.781 -25.562 1.329 1 35.34 21 CYS B C 1
ATOM 2263 O O . CYS B 1 21 ? 54.156 -24.797 0.443 1 35.34 21 CYS B O 1
ATOM 2265 N N . GLY B 1 22 ? 53.75 -26.812 0.79 1 35.78 22 GLY B N 1
ATOM 2266 C CA . GLY B 1 22 ? 52.844 -26.875 -0.365 1 35.78 22 GLY B CA 1
ATOM 2267 C C . GLY B 1 22 ? 51.562 -26.125 -0.156 1 35.78 22 GLY B C 1
ATOM 2268 O O . GLY B 1 22 ? 50.781 -26.438 0.762 1 35.78 22 GLY B O 1
ATOM 2269 N N . LYS B 1 23 ? 51.594 -24.781 -0.384 1 34.12 23 LYS B N 1
ATOM 2270 C CA . LYS B 1 23 ? 50.344 -24.078 -0.604 1 34.12 23 LYS B CA 1
ATOM 2271 C C . LYS B 1 23 ? 49.375 -24.938 -1.434 1 34.12 23 LYS B C 1
ATOM 2273 O O . LYS B 1 23 ? 49.625 -25.203 -2.611 1 34.12 23 LYS B O 1
ATOM 2278 N N . ASN B 1 24 ? 48.906 -26.078 -0.846 1 34.34 24 ASN B N 1
ATOM 2279 C CA . ASN B 1 24 ? 47.688 -26.469 -1.52 1 34.34 24 ASN B CA 1
ATOM 2280 C C . ASN B 1 24 ? 46.781 -25.281 -1.835 1 34.34 24 ASN B C 1
ATOM 2282 O O . ASN B 1 24 ? 46.25 -24.625 -0.926 1 34.34 24 ASN B O 1
ATOM 2286 N N . GLN B 1 25 ? 47.25 -24.484 -2.809 1 34.41 25 GLN B N 1
ATOM 2287 C CA . GLN B 1 25 ? 46.219 -23.641 -3.387 1 34.41 25 GLN B CA 1
ATOM 2288 C C . GLN B 1 25 ? 44.875 -24.391 -3.504 1 34.41 25 GLN B C 1
ATOM 2290 O O . GLN B 1 25 ? 44.75 -25.297 -4.312 1 34.41 25 GLN B O 1
ATOM 2295 N N . GLN B 1 26 ? 44.344 -24.812 -2.367 1 29.55 26 GLN B N 1
ATOM 2296 C CA . GLN B 1 26 ? 42.906 -25.078 -2.572 1 29.55 26 GLN B CA 1
ATOM 2297 C C . GLN B 1 26 ? 42.281 -24.078 -3.543 1 29.55 26 GLN B C 1
ATOM 2299 O O . GLN B 1 26 ? 42.156 -22.891 -3.215 1 29.55 26 GLN B O 1
ATOM 2304 N N . ALA B 1 27 ? 42.688 -24.094 -4.742 1 36.12 27 ALA B N 1
ATOM 2305 C CA . ALA B 1 27 ? 41.75 -23.5 -5.688 1 36.12 27 ALA B CA 1
ATOM 2306 C C . ALA B 1 27 ? 40.312 -23.594 -5.18 1 36.12 27 ALA B C 1
ATOM 2308 O O . ALA B 1 27 ? 39.812 -24.703 -4.938 1 36.12 27 ALA B O 1
ATOM 2309 N N . THR B 1 28 ? 39.938 -22.734 -4.305 1 37.56 28 THR B N 1
ATOM 2310 C CA . THR B 1 28 ? 38.5 -22.625 -4.195 1 37.56 28 THR B CA 1
ATOM 2311 C C . THR B 1 28 ? 37.812 -23.031 -5.504 1 37.56 28 THR B C 1
ATOM 2313 O O . THR B 1 28 ? 38.062 -22.422 -6.547 1 37.56 28 THR B O 1
ATOM 2316 N N . THR B 1 29 ? 37.688 -24.219 -5.84 1 36.34 29 THR B N 1
ATOM 2317 C CA . THR B 1 29 ? 36.75 -24.594 -6.898 1 36.34 29 THR B CA 1
ATOM 2318 C C . THR B 1 29 ? 35.688 -23.547 -7.07 1 36.34 29 THR B C 1
ATOM 2320 O O . THR B 1 29 ? 34.844 -23.328 -6.172 1 36.34 29 THR B O 1
ATOM 2323 N N . LYS B 1 30 ? 36.062 -22.438 -7.582 1 39.78 30 LYS B N 1
ATOM 2324 C CA . LYS B 1 30 ? 34.969 -21.641 -8.102 1 39.78 30 LYS B CA 1
ATOM 2325 C C . LYS B 1 30 ? 33.844 -22.531 -8.633 1 39.78 30 LYS B C 1
ATOM 2327 O O . LYS B 1 30 ? 34.031 -23.281 -9.586 1 39.78 30 LYS B O 1
ATOM 2332 N N . GLU B 1 31 ? 33.094 -23.188 -7.844 1 42.28 31 GLU B N 1
ATOM 2333 C CA . GLU B 1 31 ? 31.875 -23.75 -8.398 1 42.28 31 GLU B CA 1
ATOM 2334 C C . GLU B 1 31 ? 31.438 -22.984 -9.656 1 42.28 31 GLU B C 1
ATOM 2336 O O . GLU B 1 31 ? 31.344 -21.766 -9.648 1 42.28 31 GLU B O 1
ATOM 2341 N N . LYS B 1 32 ? 31.922 -23.234 -10.719 1 46.19 32 LYS B N 1
ATOM 2342 C CA . LYS B 1 32 ? 31.484 -22.75 -12.023 1 46.19 32 LYS B CA 1
ATOM 2343 C C . LYS B 1 32 ? 30.031 -22.266 -11.969 1 46.19 32 LYS B C 1
ATOM 2345 O O . LYS B 1 32 ? 29.125 -23.031 -11.648 1 46.19 32 LYS B O 1
ATOM 2350 N N . GLU B 1 33 ? 29.734 -21.062 -11.633 1 58.31 33 GLU B N 1
ATOM 2351 C CA . GLU B 1 33 ? 28.438 -20.422 -11.695 1 58.31 33 GLU B CA 1
ATOM 2352 C C . GLU B 1 33 ? 27.672 -20.812 -12.953 1 58.31 33 GLU B C 1
ATOM 2354 O O . GLU B 1 33 ? 28.016 -20.406 -14.055 1 58.31 33 GLU B O 1
ATOM 2359 N N . THR B 1 34 ? 27.172 -22.078 -13.156 1 75.56 34 THR B N 1
ATOM 2360 C CA . THR B 1 34 ? 26.469 -22.609 -14.32 1 75.56 34 THR B CA 1
ATOM 2361 C C . THR B 1 34 ? 25.016 -22.156 -14.328 1 75.56 34 THR B C 1
ATOM 2363 O O . THR B 1 34 ? 24.438 -21.891 -13.273 1 75.56 34 THR B O 1
ATOM 2366 N N . LYS B 1 35 ? 24.562 -21.875 -15.547 1 83.56 35 LYS B N 1
ATOM 2367 C CA . LYS B 1 35 ? 23.141 -21.625 -15.773 1 83.56 35 LYS B CA 1
ATOM 2368 C C . LYS B 1 35 ? 22.297 -22.828 -15.375 1 83.56 35 LYS B C 1
ATOM 2370 O O . LYS B 1 35 ? 22.672 -23.969 -15.656 1 83.56 35 LYS B O 1
ATOM 2375 N N . PRO B 1 36 ? 21.219 -22.562 -14.625 1 86.19 36 PRO B N 1
ATOM 2376 C CA . PRO B 1 36 ? 20.391 -23.703 -14.234 1 86.19 36 PRO B CA 1
ATOM 2377 C C . PRO B 1 36 ? 19.641 -24.328 -15.422 1 86.19 36 PRO B C 1
ATOM 2379 O O . PRO B 1 36 ? 19.203 -23.609 -16.312 1 86.19 36 PRO B O 1
ATOM 2382 N N . GLU B 1 37 ? 19.594 -25.547 -15.398 1 86.25 37 GLU B N 1
ATOM 2383 C CA . GLU B 1 37 ? 18.859 -26.266 -16.438 1 86.25 37 GLU B CA 1
ATOM 2384 C C . GLU B 1 37 ? 17.359 -26.156 -16.219 1 86.25 37 GLU B C 1
ATOM 2386 O O . GLU B 1 37 ? 16.578 -26.266 -17.172 1 86.25 37 GLU B O 1
ATOM 2391 N N . GLU B 1 38 ? 17.031 -26 -14.945 1 96.06 38 GLU B N 1
ATOM 2392 C CA . GLU B 1 38 ? 15.641 -25.922 -14.523 1 96.06 38 GLU B CA 1
ATOM 2393 C C . GLU B 1 38 ? 15.453 -24.844 -13.445 1 96.06 38 GLU B C 1
ATOM 2395 O O . GLU B 1 38 ? 16.312 -24.672 -12.586 1 96.06 38 GLU B O 1
ATOM 2400 N N . LEU B 1 39 ? 14.32 -24.203 -13.633 1 98.31 39 LEU B N 1
ATOM 2401 C CA . LEU B 1 39 ? 13.953 -23.25 -12.586 1 98.31 39 LEU B CA 1
ATOM 2402 C C . LEU B 1 39 ? 12.828 -23.812 -11.719 1 98.31 39 LEU B C 1
ATOM 2404 O O . LEU B 1 39 ? 11.922 -24.469 -12.227 1 98.31 39 LEU B O 1
ATOM 2408 N N . THR B 1 40 ? 12.883 -23.578 -10.453 1 98.69 40 THR B N 1
ATOM 2409 C CA . THR B 1 40 ? 11.766 -23.766 -9.531 1 98.69 40 THR B CA 1
ATOM 2410 C C . THR B 1 40 ? 11.273 -22.438 -8.984 1 98.69 40 THR B C 1
ATOM 2412 O O . THR B 1 40 ? 12.016 -21.734 -8.289 1 98.69 40 THR B O 1
ATOM 2415 N N . LEU B 1 41 ? 10.086 -22.109 -9.328 1 98.81 41 LEU B N 1
ATOM 2416 C CA . LEU B 1 41 ? 9.477 -20.891 -8.828 1 98.81 41 LEU B CA 1
ATOM 2417 C C . LEU B 1 41 ? 8.625 -21.156 -7.598 1 98.81 41 LEU B C 1
ATOM 2419 O O . LEU B 1 41 ? 7.695 -21.969 -7.652 1 98.81 41 LEU B O 1
ATOM 2423 N N . TYR B 1 42 ? 8.984 -20.562 -6.504 1 98.88 42 TYR B N 1
ATOM 2424 C CA . TYR B 1 42 ? 8.188 -20.547 -5.285 1 98.88 42 TYR B CA 1
ATOM 2425 C C . TYR B 1 42 ? 7.297 -19.312 -5.23 1 98.88 42 TYR B C 1
ATOM 2427 O O . TYR B 1 42 ? 7.75 -18.234 -4.852 1 98.88 42 TYR B O 1
ATOM 2435 N N . ILE B 1 43 ? 6.027 -19.469 -5.594 1 98.94 43 ILE B N 1
ATOM 2436 C CA . ILE B 1 43 ? 5.078 -18.359 -5.691 1 98.94 43 ILE B CA 1
ATOM 2437 C C . ILE B 1 43 ? 4.242 -18.281 -4.418 1 98.94 43 ILE B C 1
ATOM 2439 O O . ILE B 1 43 ? 3.492 -19.219 -4.102 1 98.94 43 ILE B O 1
ATOM 2443 N N . VAL B 1 44 ? 4.348 -17.188 -3.73 1 98.94 44 VAL B N 1
ATOM 2444 C CA . VAL B 1 44 ? 3.736 -17.062 -2.412 1 98.94 44 VAL B CA 1
ATOM 2445 C C . VAL B 1 44 ? 2.658 -15.984 -2.451 1 98.94 44 VAL B C 1
ATOM 2447 O O . VAL B 1 44 ? 2.887 -14.883 -2.969 1 98.94 44 VAL B O 1
ATOM 2450 N N . ARG B 1 45 ? 1.518 -16.266 -1.944 1 98.94 45 ARG B N 1
ATOM 2451 C CA . ARG B 1 45 ? 0.545 -15.211 -1.684 1 98.94 45 ARG B CA 1
ATOM 2452 C C . ARG B 1 45 ? 0.94 -14.391 -0.458 1 98.94 45 ARG B C 1
ATOM 2454 O O . ARG B 1 45 ? 1.369 -14.953 0.555 1 98.94 45 ARG B O 1
ATOM 2461 N N . HIS B 1 46 ? 0.753 -13.148 -0.491 1 98.94 46 HIS B N 1
ATOM 2462 C CA . HIS B 1 46 ? 1.114 -12.273 0.617 1 98.94 46 HIS B CA 1
ATOM 2463 C C . HIS B 1 46 ? 0.42 -12.695 1.906 1 98.94 46 HIS B C 1
ATOM 2465 O O . HIS B 1 46 ? -0.533 -13.477 1.874 1 98.94 46 HIS B O 1
ATOM 2471 N N . GLY B 1 47 ? 0.907 -12.188 3.023 1 98.88 47 GLY B N 1
ATOM 2472 C CA . GLY B 1 47 ? 0.312 -12.461 4.324 1 98.88 47 GLY B CA 1
ATOM 2473 C C . GLY B 1 47 ? -0.991 -11.719 4.547 1 98.88 47 GLY B C 1
ATOM 2474 O O . GLY B 1 47 ? -1.357 -10.844 3.76 1 98.88 47 GLY B O 1
ATOM 2475 N N . LYS B 1 48 ? -1.632 -12.086 5.621 1 98.62 48 LYS B N 1
ATOM 2476 C CA . LYS B 1 48 ? -2.924 -11.484 5.945 1 98.62 48 LYS B CA 1
ATOM 2477 C C . LYS B 1 48 ? -2.771 -10.008 6.297 1 98.62 48 LYS B C 1
ATOM 2479 O O . LYS B 1 48 ? -1.936 -9.641 7.129 1 98.62 48 LYS B O 1
ATOM 2484 N N . THR B 1 49 ? -3.58 -9.141 5.684 1 98.56 49 THR B N 1
ATOM 2485 C CA . THR B 1 49 ? -3.508 -7.691 5.852 1 98.56 49 THR B CA 1
ATOM 2486 C C . THR B 1 49 ? -4.672 -7.184 6.695 1 98.56 49 THR B C 1
ATOM 2488 O O . THR B 1 49 ? -5.598 -7.938 7.004 1 98.56 49 THR B O 1
ATOM 2491 N N . MET B 1 50 ? -4.645 -5.926 7.016 1 98.44 50 MET B N 1
ATOM 2492 C CA . MET B 1 50 ? -5.742 -5.281 7.734 1 98.44 50 MET B CA 1
ATOM 2493 C C . MET B 1 50 ? -7.031 -5.336 6.922 1 98.44 50 MET B C 1
ATOM 2495 O O . MET B 1 50 ? -8.109 -5.547 7.48 1 98.44 50 MET B O 1
ATOM 2499 N N . LEU B 1 51 ? -6.949 -5.164 5.613 1 98.19 51 LEU B N 1
ATOM 2500 C CA . LEU B 1 51 ? -8.141 -5.152 4.777 1 98.19 51 LEU B CA 1
ATOM 2501 C C . LEU B 1 51 ? -8.688 -6.566 4.582 1 98.19 51 LEU B C 1
ATOM 2503 O O . LEU B 1 51 ? -9.891 -6.758 4.414 1 98.19 51 LEU B O 1
ATOM 2507 N N . ASN B 1 52 ? -7.723 -7.574 4.582 1 97.62 52 ASN B N 1
ATOM 2508 C CA . ASN B 1 52 ? -8.227 -8.938 4.641 1 97.62 52 ASN B CA 1
ATOM 2509 C C . ASN B 1 52 ? -9.102 -9.164 5.871 1 97.62 52 ASN B C 1
ATOM 2511 O O . ASN B 1 52 ? -10.133 -9.836 5.797 1 97.62 52 ASN B O 1
ATOM 2515 N N . THR B 1 53 ? -8.688 -8.625 6.98 1 96.94 53 THR B N 1
ATOM 2516 C CA . THR B 1 53 ? -9.367 -8.812 8.258 1 96.94 53 THR B CA 1
ATOM 2517 C C . THR B 1 53 ? -10.773 -8.211 8.211 1 96.94 53 THR B C 1
ATOM 2519 O O . THR B 1 53 ? -11.703 -8.758 8.812 1 96.94 53 THR B O 1
ATOM 2522 N N . THR B 1 54 ? -10.938 -7.137 7.535 1 96.81 54 THR B N 1
ATOM 2523 C CA . THR B 1 54 ? -12.234 -6.477 7.461 1 96.81 54 THR B CA 1
ATOM 2524 C C . THR B 1 54 ? -12.961 -6.852 6.168 1 96.81 54 THR B C 1
ATOM 2526 O O . THR B 1 54 ? -13.961 -6.234 5.809 1 96.81 54 THR B O 1
ATOM 2529 N N . ASP B 1 55 ? -12.422 -7.758 5.383 1 96.94 55 ASP B N 1
ATOM 2530 C CA . ASP B 1 55 ? -13 -8.352 4.184 1 96.94 55 ASP B CA 1
ATOM 2531 C C . ASP B 1 55 ? -13.273 -7.285 3.123 1 96.94 55 ASP B C 1
ATOM 2533 O O . ASP B 1 55 ? -14.391 -7.18 2.611 1 96.94 55 ASP B O 1
ATOM 2537 N N . ARG B 1 56 ? -12.219 -6.559 2.803 1 98.12 56 ARG B N 1
ATOM 2538 C CA . ARG B 1 56 ? -12.359 -5.461 1.854 1 98.12 56 ARG B CA 1
ATOM 2539 C C . ARG B 1 56 ? -11.578 -5.742 0.574 1 98.12 56 ARG B C 1
ATOM 2541 O O . ARG B 1 56 ? -10.586 -6.473 0.592 1 98.12 56 ARG B O 1
ATOM 2548 N N . VAL B 1 57 ? -12.031 -5.133 -0.476 1 98.31 57 VAL B N 1
ATOM 2549 C CA . VAL B 1 57 ? -11.43 -5.262 -1.798 1 98.31 57 VAL B CA 1
ATOM 2550 C C . VAL B 1 57 ? -10.023 -4.676 -1.783 1 98.31 57 VAL B C 1
ATOM 2552 O O . VAL B 1 57 ? -9.828 -3.506 -1.447 1 98.31 57 VAL B O 1
ATOM 2555 N N . GLN B 1 58 ? -9.086 -5.535 -2.154 1 97.88 58 GLN B N 1
ATOM 2556 C CA . GLN B 1 58 ? -7.688 -5.133 -2.166 1 97.88 58 GLN B CA 1
ATOM 2557 C C . GLN B 1 58 ? -6.992 -5.602 -3.441 1 97.88 58 GLN B C 1
ATOM 2559 O O . GLN B 1 58 ? -6.43 -6.695 -3.482 1 97.88 58 GLN B O 1
ATOM 2564 N N . GLY B 1 59 ? -7.016 -4.832 -4.465 1 98.5 59 GLY B N 1
ATOM 2565 C CA . GLY B 1 59 ? -6.238 -5.016 -5.68 1 98.5 59 GLY B CA 1
ATOM 2566 C C . GLY B 1 59 ? -5.016 -4.121 -5.75 1 98.5 59 GLY B C 1
ATOM 2567 O O . GLY B 1 59 ? -3.961 -4.465 -5.207 1 98.5 59 GLY B O 1
ATOM 2568 N N . TRP B 1 60 ? -5.309 -2.924 -6.27 1 98.12 60 TRP B N 1
ATOM 2569 C CA . TRP B 1 60 ? -4.242 -1.931 -6.289 1 98.12 60 TRP B CA 1
ATOM 2570 C C . TRP B 1 60 ? -4.258 -1.093 -5.016 1 98.12 60 TRP B C 1
ATOM 2572 O O . TRP B 1 60 ? -3.309 -0.351 -4.742 1 98.12 60 TRP B O 1
ATOM 2582 N N . SER B 1 61 ? -5.371 -1.23 -4.242 1 98 61 SER B N 1
ATOM 2583 C CA . SER B 1 61 ? -5.305 -0.796 -2.85 1 98 61 SER B CA 1
ATOM 2584 C C . SER B 1 61 ? -4.508 -1.779 -1.998 1 98 61 SER B C 1
ATOM 2586 O O . SER B 1 61 ? -4.305 -2.928 -2.396 1 98 61 SER B O 1
ATOM 2588 N N . ASP B 1 62 ? -4.043 -1.252 -0.861 1 97.81 62 ASP B N 1
ATOM 2589 C CA . ASP B 1 62 ? -3.094 -2.027 -0.07 1 97.81 62 ASP B CA 1
ATOM 2590 C C . ASP B 1 62 ? -3.289 -1.777 1.424 1 97.81 62 ASP B C 1
ATOM 2592 O O . ASP B 1 62 ? -4.023 -0.867 1.814 1 97.81 62 ASP B O 1
ATOM 2596 N N . ALA B 1 63 ? -2.758 -2.652 2.201 1 98.19 63 ALA B N 1
ATOM 2597 C CA . ALA B 1 63 ? -2.646 -2.465 3.645 1 98.19 63 ALA B CA 1
ATOM 2598 C C . ALA B 1 63 ? -1.498 -3.291 4.219 1 98.19 63 ALA B C 1
ATOM 2600 O O . ALA B 1 63 ? -1.083 -4.285 3.621 1 98.19 63 ALA B O 1
ATOM 2601 N N . VAL B 1 64 ? -1.012 -2.896 5.336 1 97.94 64 VAL B N 1
ATOM 2602 C CA . VAL B 1 64 ? 0.073 -3.623 5.988 1 97.94 64 VAL B CA 1
ATOM 2603 C C . VAL B 1 64 ? -0.44 -4.965 6.504 1 97.94 64 VAL B C 1
ATOM 2605 O O . VAL B 1 64 ? -1.644 -5.141 6.711 1 97.94 64 VAL B O 1
ATOM 2608 N N . LEU B 1 65 ? 0.482 -5.906 6.68 1 98.5 65 LEU B N 1
ATOM 2609 C CA . LEU B 1 65 ? 0.135 -7.164 7.328 1 98.5 65 LEU B CA 1
ATOM 2610 C C . LEU B 1 65 ? -0.285 -6.93 8.773 1 98.5 65 LEU B C 1
ATOM 2612 O O . LEU B 1 65 ? 0.273 -6.066 9.453 1 98.5 65 LEU B O 1
ATOM 2616 N N . THR B 1 66 ? -1.231 -7.715 9.266 1 98 66 THR B N 1
ATOM 2617 C CA . THR B 1 66 ? -1.575 -7.719 10.688 1 98 66 THR B CA 1
ATOM 2618 C C . THR B 1 66 ? -0.477 -8.383 11.508 1 98 66 THR B C 1
ATOM 2620 O O . THR B 1 66 ? 0.4 -9.055 10.953 1 98 66 THR B O 1
ATOM 2623 N N . PRO B 1 67 ? -0.528 -8.195 12.797 1 97.06 67 PRO B N 1
ATOM 2624 C CA . PRO B 1 67 ? 0.449 -8.914 13.625 1 97.06 67 PRO B CA 1
ATOM 2625 C C . PRO B 1 67 ? 0.437 -10.422 13.383 1 97.06 67 PRO B C 1
ATOM 2627 O O . PRO B 1 67 ? 1.498 -11.039 13.25 1 97.06 67 PRO B O 1
ATOM 2630 N N . GLU B 1 68 ? -0.738 -11.008 13.305 1 97.31 68 GLU B N 1
ATOM 2631 C CA . GLU B 1 68 ? -0.841 -12.43 13 1 97.31 68 GLU B CA 1
ATOM 2632 C C . GLU B 1 68 ? -0.337 -12.734 11.594 1 97.31 68 GLU B C 1
ATOM 2634 O O . GLU B 1 68 ? 0.284 -13.773 11.359 1 97.31 68 GLU B O 1
ATOM 2639 N N . GLY B 1 69 ? -0.618 -11.875 10.648 1 98.5 69 GLY B N 1
ATOM 2640 C CA . GLY B 1 69 ? -0.096 -12.031 9.297 1 98.5 69 GLY B CA 1
ATOM 2641 C C . GLY B 1 69 ? 1.42 -12.086 9.25 1 98.5 69 GLY B C 1
ATOM 2642 O O . GLY B 1 69 ? 1.993 -12.898 8.523 1 98.5 69 GLY B O 1
ATOM 2643 N N . GLU B 1 70 ? 2.033 -11.203 10.023 1 98.56 70 GLU B N 1
ATOM 2644 C CA . GLU B 1 70 ? 3.492 -11.203 10.102 1 98.56 70 GLU B CA 1
ATOM 2645 C C . GLU B 1 70 ? 4.016 -12.5 10.703 1 98.56 70 GLU B C 1
ATOM 2647 O O . GLU B 1 70 ? 5 -13.062 10.219 1 98.56 70 GLU B O 1
ATOM 2652 N N . LYS B 1 71 ? 3.363 -12.922 11.742 1 98.19 71 LYS B N 1
ATOM 2653 C CA . LYS B 1 71 ? 3.76 -14.164 12.406 1 98.19 71 LYS B CA 1
ATOM 2654 C C . LYS B 1 71 ? 3.676 -15.352 11.438 1 98.19 71 LYS B C 1
ATOM 2656 O O . LYS B 1 71 ? 4.598 -16.156 11.367 1 98.19 71 LYS B O 1
ATOM 2661 N N . VAL B 1 72 ? 2.6 -15.438 10.711 1 98.75 72 VAL B N 1
ATOM 2662 C CA . VAL B 1 72 ? 2.355 -16.547 9.781 1 98.75 72 VAL B CA 1
ATOM 2663 C C . VAL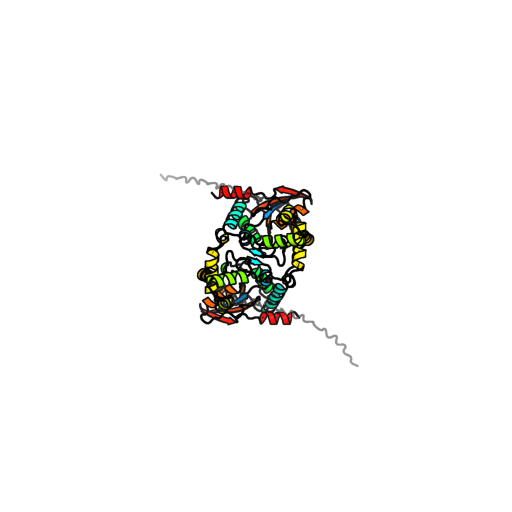 B 1 72 ? 3.395 -16.516 8.664 1 98.75 72 VAL B C 1
ATOM 2665 O O . VAL B 1 72 ? 3.984 -17.547 8.336 1 98.75 72 VAL B O 1
ATOM 2668 N N . VAL B 1 73 ? 3.695 -15.328 8.109 1 98.88 73 VAL B N 1
ATOM 2669 C CA . VAL B 1 73 ? 4.664 -15.211 7.02 1 98.88 73 VAL B CA 1
ATOM 2670 C C . VAL B 1 73 ? 6.062 -15.547 7.535 1 98.88 73 VAL B C 1
ATOM 2672 O O . VAL B 1 73 ? 6.844 -16.203 6.844 1 98.88 73 VAL B O 1
ATOM 2675 N N . THR B 1 74 ? 6.379 -15.062 8.703 1 98.75 74 THR B N 1
ATOM 2676 C CA . THR B 1 74 ? 7.668 -15.391 9.297 1 98.75 74 THR B CA 1
ATOM 2677 C C . THR B 1 74 ? 7.832 -16.891 9.445 1 98.75 74 THR B C 1
ATOM 2679 O O . THR B 1 74 ? 8.883 -17.453 9.117 1 98.75 74 THR B O 1
ATOM 2682 N N . ALA B 1 75 ? 6.77 -17.578 9.906 1 98.81 75 ALA B N 1
ATOM 2683 C CA . ALA B 1 75 ? 6.801 -19.047 10.016 1 98.81 75 ALA B CA 1
ATOM 2684 C C . ALA B 1 75 ? 7.02 -19.688 8.656 1 98.81 75 ALA B C 1
ATOM 2686 O O . ALA B 1 75 ? 7.797 -20.641 8.523 1 98.81 75 ALA B O 1
ATOM 2687 N N . THR B 1 76 ? 6.336 -19.219 7.645 1 98.88 76 THR B N 1
ATOM 2688 C CA . THR B 1 76 ? 6.547 -19.734 6.293 1 98.88 76 THR B CA 1
ATOM 2689 C C . THR B 1 76 ? 7.996 -19.531 5.859 1 98.88 76 THR B C 1
ATOM 2691 O O . THR B 1 76 ? 8.594 -20.422 5.258 1 98.88 76 THR B O 1
ATOM 2694 N N . GLY B 1 77 ? 8.562 -18.344 6.195 1 98.69 77 GLY B N 1
ATOM 2695 C CA . GLY B 1 77 ? 9.969 -18.078 5.922 1 98.69 77 GLY B CA 1
ATOM 2696 C C . GLY B 1 77 ? 10.898 -19.062 6.598 1 98.69 77 GLY B C 1
ATOM 2697 O O . GLY B 1 77 ? 11.859 -19.531 5.992 1 98.69 77 GLY B O 1
ATOM 2698 N N . ILE B 1 78 ? 10.625 -19.359 7.812 1 98.56 78 ILE B N 1
ATOM 2699 C CA . ILE B 1 78 ? 11.414 -20.328 8.555 1 98.56 78 ILE B CA 1
ATOM 2700 C C . ILE B 1 78 ? 11.336 -21.688 7.867 1 98.56 78 ILE B C 1
ATOM 2702 O O . ILE B 1 78 ? 12.352 -22.375 7.727 1 98.56 78 ILE B O 1
ATOM 2706 N N . GLY B 1 79 ? 10.172 -22.047 7.43 1 98.69 79 GLY B N 1
ATOM 2707 C CA . GLY B 1 79 ? 10.016 -23.297 6.703 1 98.69 79 GLY B CA 1
ATOM 2708 C C . GLY B 1 79 ? 10.789 -23.328 5.398 1 98.69 79 GLY B C 1
ATOM 2709 O O . GLY B 1 79 ? 11.172 -24.406 4.93 1 98.69 79 GLY B O 1
ATOM 2710 N N . LEU B 1 80 ? 11.016 -22.172 4.801 1 98.5 80 LEU B N 1
ATOM 2711 C CA . LEU B 1 80 ? 11.695 -22.031 3.521 1 98.5 80 LEU B CA 1
ATOM 2712 C C . LEU B 1 80 ? 13.172 -21.703 3.729 1 98.5 80 LEU B C 1
ATOM 2714 O O . LEU B 1 80 ? 13.891 -21.422 2.764 1 98.5 80 LEU B O 1
ATOM 2718 N N . LYS B 1 81 ? 13.68 -21.719 4.926 1 98 81 LYS B N 1
ATOM 2719 C CA . LYS B 1 81 ? 14.969 -21.141 5.262 1 98 81 LYS B CA 1
ATOM 2720 C C . LYS B 1 81 ? 16.109 -21.828 4.508 1 98 81 LYS B C 1
ATOM 2722 O O . LYS B 1 81 ? 17.141 -21.219 4.227 1 98 81 LYS B O 1
ATOM 2727 N N . ASP B 1 82 ? 15.93 -23.109 4.164 1 97.5 82 ASP B N 1
ATOM 2728 C CA . ASP B 1 82 ? 17 -23.891 3.564 1 97.5 82 ASP B CA 1
ATOM 2729 C C . ASP B 1 82 ? 16.906 -23.875 2.041 1 97.5 82 ASP B C 1
ATOM 2731 O O . ASP B 1 82 ? 17.766 -24.422 1.354 1 97.5 82 ASP B O 1
ATOM 2735 N N . VAL B 1 83 ? 15.828 -23.312 1.491 1 97.81 83 VAL B N 1
ATOM 2736 C CA . VAL B 1 83 ? 15.766 -23.109 0.047 1 97.81 83 VAL B CA 1
ATOM 2737 C C . VAL B 1 83 ? 16.672 -21.953 -0.363 1 97.81 83 VAL B C 1
ATOM 2739 O O . VAL B 1 83 ? 16.406 -20.797 -0.047 1 97.81 83 VAL B O 1
ATOM 2742 N N . ALA B 1 84 ? 17.719 -22.297 -1.023 1 96.38 84 ALA B N 1
ATOM 2743 C CA . ALA B 1 84 ? 18.656 -21.25 -1.457 1 96.38 84 ALA B CA 1
ATOM 2744 C C . ALA B 1 84 ? 18.094 -20.484 -2.656 1 96.38 84 ALA B C 1
ATOM 2746 O O . ALA B 1 84 ? 18.25 -20.922 -3.801 1 96.38 84 ALA B O 1
ATOM 2747 N N . PHE B 1 85 ? 17.531 -19.375 -2.436 1 97.12 85 PHE B N 1
ATOM 2748 C CA . PHE B 1 85 ? 17 -18.562 -3.527 1 97.12 85 PHE B CA 1
ATOM 2749 C C . PHE B 1 85 ? 18.125 -17.828 -4.254 1 97.12 85 PHE B C 1
ATOM 2751 O O . PHE B 1 85 ? 18.953 -17.172 -3.623 1 97.12 85 PHE B O 1
ATOM 2758 N N . GLN B 1 86 ? 18.172 -17.906 -5.57 1 95 86 GLN B N 1
ATOM 2759 C CA . GLN B 1 86 ? 19.141 -17.125 -6.332 1 95 86 GLN B CA 1
ATOM 2760 C C . GLN B 1 86 ? 18.672 -15.68 -6.48 1 95 86 GLN B C 1
ATOM 2762 O O . GLN B 1 86 ? 19.5 -14.758 -6.488 1 95 86 GLN B O 1
ATOM 2767 N N . ASN B 1 87 ? 17.312 -15.477 -6.629 1 97 87 ASN B N 1
ATOM 2768 C CA . ASN B 1 87 ? 16.734 -14.141 -6.641 1 97 87 ASN B CA 1
ATOM 2769 C C . ASN B 1 87 ? 15.297 -14.148 -6.133 1 97 87 ASN B C 1
ATOM 2771 O O . ASN B 1 87 ? 14.703 -15.211 -5.945 1 97 87 ASN B O 1
ATOM 2775 N N . ALA B 1 88 ? 14.82 -12.953 -5.887 1 98.31 88 ALA B N 1
ATOM 2776 C CA . ALA B 1 88 ? 13.469 -12.789 -5.375 1 98.31 88 ALA B CA 1
ATOM 2777 C C . ALA B 1 88 ? 12.742 -11.656 -6.105 1 98.31 88 ALA B C 1
ATOM 2779 O O . ALA B 1 88 ? 13.328 -10.609 -6.387 1 98.31 88 ALA B O 1
ATOM 2780 N N . TYR B 1 89 ? 11.5 -11.922 -6.426 1 98.75 89 TYR B N 1
ATOM 2781 C CA . TYR B 1 89 ? 10.617 -10.969 -7.078 1 98.75 89 TYR B CA 1
ATOM 2782 C C . TYR B 1 89 ? 9.328 -10.781 -6.281 1 98.75 89 TYR B C 1
ATOM 2784 O O . TYR B 1 89 ? 8.859 -11.719 -5.621 1 98.75 89 TYR B O 1
ATOM 2792 N N . SER B 1 90 ? 8.773 -9.586 -6.395 1 98.75 90 SER B N 1
ATOM 2793 C CA . SER B 1 90 ? 7.508 -9.328 -5.723 1 98.75 90 SER B CA 1
ATOM 2794 C C . SER B 1 90 ? 6.684 -8.289 -6.477 1 98.75 90 SER B C 1
ATOM 2796 O O . SER B 1 90 ? 7.238 -7.387 -7.109 1 98.75 90 SER B O 1
ATOM 2798 N N . SER B 1 91 ? 5.34 -8.555 -6.434 1 98.56 91 SER B N 1
ATOM 2799 C CA . SER B 1 91 ? 4.492 -7.387 -6.656 1 98.56 91 SER B CA 1
ATOM 2800 C C . SER B 1 91 ? 5.027 -6.168 -5.906 1 98.56 91 SER B C 1
ATOM 2802 O O . SER B 1 91 ? 5.574 -6.297 -4.809 1 98.56 91 SER B O 1
ATOM 2804 N N . ASP B 1 92 ? 4.805 -4.996 -6.434 1 96.75 92 ASP B N 1
ATOM 2805 C CA . ASP B 1 92 ? 5.324 -3.801 -5.777 1 96.75 92 ASP B CA 1
ATOM 2806 C C . ASP B 1 92 ? 4.344 -3.287 -4.723 1 96.75 92 ASP B C 1
ATOM 2808 O O . ASP B 1 92 ? 4.574 -2.242 -4.113 1 96.75 92 ASP B O 1
ATOM 2812 N N . SER B 1 93 ? 3.258 -3.934 -4.531 1 97.38 93 SER B N 1
ATOM 2813 C CA . SER B 1 93 ? 2.391 -3.592 -3.406 1 97.38 93 SER B CA 1
ATOM 2814 C C . SER B 1 93 ? 3.098 -3.816 -2.074 1 97.38 93 SER B C 1
ATOM 2816 O O . SER B 1 93 ? 3.834 -4.793 -1.913 1 97.38 93 SER B O 1
ATOM 2818 N N . GLY B 1 94 ? 2.85 -2.965 -1.147 1 96.38 94 GLY B N 1
ATOM 2819 C CA . GLY B 1 94 ? 3.5 -3.031 0.151 1 96.38 94 GLY B CA 1
ATOM 2820 C C . GLY B 1 94 ? 3.312 -4.367 0.845 1 96.38 94 GLY B C 1
ATOM 2821 O O . GLY B 1 94 ? 4.258 -4.91 1.423 1 96.38 94 GLY B O 1
ATOM 2822 N N . ARG B 1 95 ? 2.09 -4.906 0.784 1 98.38 95 ARG B N 1
ATOM 2823 C CA . ARG B 1 95 ? 1.799 -6.16 1.467 1 98.38 95 ARG B CA 1
ATOM 2824 C C . ARG B 1 95 ? 2.645 -7.301 0.903 1 98.38 95 ARG B C 1
ATOM 2826 O O . ARG B 1 95 ? 3.094 -8.172 1.647 1 98.38 95 ARG B O 1
ATOM 2833 N N . ALA B 1 96 ? 2.869 -7.316 -0.405 1 98.62 96 ALA B N 1
ATOM 2834 C CA . ALA B 1 96 ? 3.688 -8.344 -1.042 1 98.62 96 ALA B CA 1
ATOM 2835 C C . ALA B 1 96 ? 5.168 -8.141 -0.732 1 98.62 96 ALA B C 1
ATOM 2837 O O . ALA B 1 96 ? 5.887 -9.094 -0.444 1 98.62 96 ALA B O 1
ATOM 2838 N N . LEU B 1 97 ? 5.594 -6.887 -0.753 1 97.19 97 LEU B N 1
ATOM 2839 C CA . LEU B 1 97 ? 6.984 -6.574 -0.439 1 97.19 97 LEU B CA 1
ATOM 2840 C C . LEU B 1 97 ? 7.312 -6.934 1.006 1 97.19 97 LEU B C 1
ATOM 2842 O O . LEU B 1 97 ? 8.375 -7.5 1.284 1 97.19 97 LEU B O 1
ATOM 2846 N N . GLN B 1 98 ? 6.426 -6.547 1.891 1 97.62 98 GLN B N 1
ATOM 2847 C CA . GLN B 1 98 ? 6.602 -6.906 3.295 1 97.62 98 GLN B CA 1
ATOM 2848 C C . GLN B 1 98 ? 6.703 -8.422 3.467 1 97.62 98 GLN B C 1
ATOM 2850 O O . GLN B 1 98 ? 7.543 -8.906 4.227 1 97.62 98 GLN B O 1
ATOM 2855 N N . THR B 1 99 ? 5.906 -9.164 2.775 1 98.88 99 THR B N 1
ATOM 2856 C CA . THR B 1 99 ? 5.91 -10.617 2.811 1 98.88 99 THR B CA 1
ATOM 2857 C C . THR B 1 99 ? 7.246 -11.172 2.318 1 98.88 99 THR B C 1
ATOM 2859 O O . THR B 1 99 ? 7.848 -12.031 2.969 1 98.88 99 THR B O 1
ATOM 2862 N N . ALA B 1 100 ? 7.707 -10.656 1.181 1 98.69 100 ALA B N 1
ATOM 2863 C CA . ALA B 1 100 ? 8.984 -11.109 0.622 1 98.69 100 ALA B CA 1
ATOM 2864 C C . ALA B 1 100 ? 10.125 -10.867 1.604 1 98.69 100 ALA B C 1
ATOM 2866 O O . ALA B 1 100 ? 10.961 -11.742 1.814 1 98.69 100 ALA B O 1
ATOM 2867 N N . GLN B 1 101 ? 10.109 -9.711 2.215 1 97.25 101 GLN B N 1
ATOM 2868 C CA . GLN B 1 101 ? 11.18 -9.352 3.133 1 97.25 101 GLN B CA 1
ATOM 2869 C C . GLN B 1 101 ? 11.18 -10.258 4.363 1 97.25 101 GLN B C 1
ATOM 2871 O O . GLN B 1 101 ? 12.234 -10.719 4.797 1 97.25 101 GLN B O 1
ATOM 2876 N N . LEU B 1 102 ? 10.031 -10.523 4.934 1 98.25 102 LEU B N 1
ATOM 2877 C CA . LEU B 1 102 ? 9.93 -11.375 6.113 1 98.25 102 LEU B CA 1
ATOM 2878 C C . LEU B 1 102 ? 10.414 -12.789 5.809 1 98.25 102 LEU B C 1
ATOM 2880 O O . LEU B 1 102 ? 11.047 -13.43 6.652 1 98.25 102 LEU B O 1
ATOM 2884 N N . ILE B 1 103 ? 10.086 -13.273 4.621 1 98.69 103 ILE B N 1
ATOM 2885 C CA . ILE B 1 103 ? 10.547 -14.602 4.219 1 98.69 103 ILE B CA 1
ATOM 2886 C C . ILE B 1 103 ? 12.062 -14.602 4.062 1 98.69 103 ILE B C 1
ATOM 2888 O O . ILE B 1 103 ? 12.75 -15.484 4.598 1 98.69 103 ILE B O 1
ATOM 2892 N N . LEU B 1 104 ? 12.617 -13.609 3.4 1 98.31 104 LEU B N 1
ATOM 2893 C CA . LEU B 1 104 ? 14.047 -13.547 3.115 1 98.31 104 LEU B CA 1
ATOM 2894 C C . LEU B 1 104 ? 14.852 -13.344 4.395 1 98.31 104 LEU B C 1
ATOM 2896 O O . LEU B 1 104 ? 15.977 -13.828 4.516 1 98.31 104 LEU B O 1
ATOM 2900 N N . ASP B 1 105 ? 14.273 -12.617 5.316 1 97.44 105 ASP B N 1
ATOM 2901 C CA . ASP B 1 105 ? 14.945 -12.383 6.594 1 97.44 105 ASP B CA 1
ATOM 2902 C C . ASP B 1 105 ? 15.273 -13.695 7.293 1 97.44 105 ASP B C 1
ATOM 2904 O O . ASP B 1 105 ? 16.188 -13.758 8.109 1 97.44 105 ASP B O 1
ATOM 2908 N N . GLN B 1 106 ? 14.5 -14.742 6.977 1 97.56 106 GLN B N 1
ATOM 2909 C CA . GLN B 1 106 ? 14.711 -16.031 7.621 1 97.56 106 GLN B CA 1
ATOM 2910 C C . GLN B 1 106 ? 15.609 -16.938 6.773 1 97.56 106 GLN B C 1
ATOM 2912 O O . GLN B 1 106 ? 16.031 -18 7.23 1 97.56 106 GLN B O 1
ATOM 2917 N N . ASN B 1 107 ? 15.844 -16.531 5.57 1 96.56 107 ASN B N 1
ATOM 2918 C CA . ASN B 1 107 ? 16.531 -17.391 4.613 1 96.56 107 ASN B CA 1
ATOM 2919 C C . ASN B 1 107 ? 18.031 -17.422 4.852 1 96.56 107 ASN B C 1
ATOM 2921 O O . ASN B 1 107 ? 18.656 -16.375 5.027 1 96.56 107 ASN B O 1
ATOM 2925 N N . LYS B 1 108 ? 18.688 -18.469 4.836 1 93 108 LYS B N 1
ATOM 2926 C CA . LYS B 1 108 ? 20.109 -18.609 5.148 1 93 108 LYS B CA 1
ATOM 2927 C C . LYS B 1 108 ? 20.984 -18.078 4.012 1 93 108 LYS B C 1
ATOM 2929 O O . LYS B 1 108 ? 22.016 -17.453 4.254 1 93 108 LYS B O 1
ATOM 2934 N N . ALA B 1 109 ? 20.625 -18.328 2.803 1 87.69 109 ALA B N 1
ATOM 2935 C CA . ALA B 1 109 ? 21.422 -17.969 1.639 1 87.69 109 ALA B CA 1
ATOM 2936 C C . ALA B 1 109 ? 20.984 -16.625 1.06 1 87.69 109 ALA B C 1
ATOM 2938 O O . ALA B 1 109 ? 21.734 -15.984 0.325 1 87.69 109 ALA B O 1
ATOM 2939 N N . GLY B 1 110 ? 19.812 -16.25 1.343 1 81.81 110 GLY B N 1
ATOM 2940 C CA . GLY B 1 110 ? 19.203 -15.141 0.638 1 81.81 110 GLY B CA 1
ATOM 2941 C C . GLY B 1 110 ? 18.922 -13.953 1.538 1 81.81 110 GLY B C 1
ATOM 2942 O O . GLY B 1 110 ? 18.109 -13.078 1.192 1 81.81 110 GLY B O 1
ATOM 2943 N N . LYS B 1 111 ? 19.531 -13.859 2.646 1 83.06 111 LYS B N 1
ATOM 2944 C CA . LYS B 1 111 ? 19.203 -12.805 3.605 1 83.06 111 LYS B CA 1
ATOM 2945 C C . LYS B 1 111 ? 19.531 -11.43 3.041 1 83.06 111 LYS B C 1
ATOM 2947 O O . LYS B 1 111 ? 18.844 -10.453 3.342 1 83.06 111 LYS B O 1
ATOM 2952 N N . ASP B 1 112 ? 20.406 -11.414 2.119 1 87.25 112 ASP B N 1
ATOM 2953 C CA . ASP B 1 112 ? 20.859 -10.117 1.625 1 87.25 112 ASP B CA 1
ATOM 2954 C C . ASP B 1 112 ? 20.359 -9.867 0.204 1 87.25 112 ASP B C 1
ATOM 2956 O O . ASP B 1 112 ? 20.734 -8.875 -0.429 1 87.25 112 ASP B O 1
ATOM 2960 N N . LEU B 1 113 ? 19.5 -10.734 -0.234 1 92.12 113 LEU B N 1
ATOM 2961 C CA . LEU B 1 113 ? 18.953 -10.555 -1.572 1 92.12 113 LEU B CA 1
ATOM 2962 C C . LEU B 1 113 ? 18.047 -9.328 -1.622 1 92.12 113 LEU B C 1
ATOM 2964 O O . LEU B 1 113 ? 17.266 -9.086 -0.698 1 92.12 113 LEU B O 1
ATOM 2968 N N . GLU B 1 114 ? 18.203 -8.555 -2.625 1 93.94 114 GLU B N 1
ATOM 2969 C CA . GLU B 1 114 ? 17.25 -7.473 -2.9 1 93.94 114 GLU B CA 1
ATOM 2970 C C . GLU B 1 114 ? 16.016 -7.988 -3.637 1 93.94 114 GLU B C 1
ATOM 2972 O O . GLU B 1 114 ? 16.141 -8.75 -4.598 1 93.94 114 GLU B O 1
ATOM 2977 N N . VAL B 1 115 ? 14.945 -7.555 -3.203 1 97.19 115 VAL B N 1
ATOM 2978 C CA . VAL B 1 115 ? 13.703 -7.953 -3.859 1 97.19 115 VAL B CA 1
ATOM 2979 C C . VAL B 1 115 ? 13.469 -7.078 -5.09 1 97.19 115 VAL B C 1
ATOM 2981 O O . VAL B 1 115 ? 13.391 -5.852 -4.98 1 97.19 115 VAL B O 1
ATOM 2984 N N . VAL B 1 116 ? 13.383 -7.68 -6.207 1 97.31 116 VAL B N 1
ATOM 2985 C CA . VAL B 1 116 ? 13.039 -6.957 -7.426 1 97.31 116 VAL B CA 1
ATOM 2986 C C . VAL B 1 116 ? 11.531 -6.703 -7.469 1 97.31 116 VAL B C 1
ATOM 2988 O O . VAL B 1 116 ? 10.742 -7.645 -7.477 1 97.31 116 VAL B O 1
ATOM 2991 N N . ARG B 1 117 ? 11.203 -5.465 -7.508 1 96.69 117 ARG B N 1
ATOM 2992 C CA . ARG B 1 117 ? 9.797 -5.074 -7.57 1 96.69 117 ARG B CA 1
ATOM 2993 C C . ARG B 1 117 ? 9.273 -5.145 -9 1 96.69 117 ARG B C 1
ATOM 2995 O O . ARG B 1 117 ? 9.914 -4.641 -9.93 1 96.69 117 ARG B O 1
ATOM 3002 N N . ASP B 1 118 ? 8.062 -5.742 -9.18 1 98.12 118 ASP B N 1
ATOM 3003 C CA . ASP B 1 118 ? 7.492 -5.91 -10.516 1 98.12 118 ASP B CA 1
ATOM 3004 C C . ASP B 1 118 ? 5.992 -5.609 -10.516 1 98.12 118 ASP B C 1
ATOM 3006 O O . ASP B 1 118 ? 5.195 -6.41 -10.023 1 98.12 118 ASP B O 1
ATOM 3010 N N . PRO B 1 119 ? 5.547 -4.508 -11.086 1 97.75 119 PRO B N 1
ATOM 3011 C CA . PRO B 1 119 ? 4.121 -4.164 -11.109 1 97.75 119 PRO B CA 1
ATOM 3012 C C . PRO B 1 119 ? 3.281 -5.172 -11.891 1 97.75 119 PRO B C 1
ATOM 3014 O O . PRO B 1 119 ? 2.062 -5.238 -11.703 1 97.75 119 PRO B O 1
ATOM 3017 N N . ASP B 1 120 ? 3.885 -5.953 -12.758 1 98.75 120 ASP B N 1
ATOM 3018 C CA . ASP B 1 120 ? 3.139 -6.941 -13.531 1 98.75 120 ASP B CA 1
ATOM 3019 C C . ASP B 1 120 ? 2.615 -8.062 -12.633 1 98.75 120 ASP B C 1
ATOM 3021 O O . ASP B 1 120 ? 1.738 -8.828 -13.039 1 98.75 120 ASP B O 1
ATOM 3025 N N . LEU B 1 121 ? 3.113 -8.172 -11.375 1 98.81 121 LEU B N 1
ATOM 3026 C CA . LEU B 1 121 ? 2.729 -9.219 -10.438 1 98.81 121 LEU B CA 1
ATOM 3027 C C . LEU B 1 121 ? 1.631 -8.734 -9.492 1 98.81 121 LEU B C 1
ATOM 3029 O O . LEU B 1 121 ? 1.22 -9.461 -8.586 1 98.81 121 LEU B O 1
ATOM 3033 N N . ARG B 1 122 ? 1.119 -7.535 -9.711 1 98.69 122 ARG B N 1
ATOM 3034 C CA . ARG B 1 122 ? 0.082 -6.965 -8.859 1 98.69 122 ARG B CA 1
ATOM 3035 C C . ARG B 1 122 ? -1.191 -7.801 -8.906 1 98.69 122 ARG B C 1
ATOM 3037 O O . ARG B 1 122 ? -1.382 -8.594 -9.836 1 98.69 122 ARG B O 1
ATOM 3044 N N . GLU B 1 123 ? -1.976 -7.562 -7.902 1 98.75 123 GLU B N 1
ATOM 3045 C CA . GLU B 1 123 ? -3.334 -8.102 -7.902 1 98.75 123 GLU B CA 1
ATOM 3046 C C . GLU B 1 123 ? -4.195 -7.414 -8.961 1 98.75 123 GLU B C 1
ATOM 3048 O O . GLU B 1 123 ? -3.807 -6.387 -9.516 1 98.75 123 GLU B O 1
ATOM 3053 N N . PHE B 1 124 ? -5.379 -8.008 -9.234 1 98.69 124 PHE B N 1
ATOM 3054 C CA . PHE B 1 124 ? -6.367 -7.371 -10.094 1 98.69 124 PHE B CA 1
ATOM 3055 C C . PHE B 1 124 ? -6.613 -5.934 -9.664 1 98.69 124 PHE B C 1
ATOM 3057 O O . PHE B 1 124 ? -6.645 -5.633 -8.469 1 98.69 124 PHE B O 1
ATOM 3064 N N . ASN B 1 125 ? -6.688 -5.047 -10.609 1 98.62 125 ASN B N 1
ATOM 3065 C CA . ASN B 1 125 ? -7.25 -3.738 -10.297 1 98.62 125 ASN B CA 1
ATOM 3066 C C . ASN B 1 125 ? -8.773 -3.76 -10.344 1 98.62 125 ASN B C 1
ATOM 3068 O O . ASN B 1 125 ? -9.367 -4.051 -11.383 1 98.62 125 ASN B O 1
ATOM 3072 N N . PHE B 1 126 ? -9.422 -3.355 -9.281 1 98.62 126 PHE B N 1
ATOM 3073 C CA . PHE B 1 126 ? -10.875 -3.445 -9.188 1 98.62 126 PHE B CA 1
ATOM 3074 C C . PHE B 1 126 ? -11.508 -2.074 -9.383 1 98.62 126 PHE B C 1
ATOM 3076 O O . PHE B 1 126 ? -12.703 -1.9 -9.125 1 98.62 126 PHE B O 1
ATOM 3083 N N . GLY B 1 127 ? -10.672 -1.062 -9.766 1 98.19 127 GLY B N 1
ATOM 3084 C CA . GLY B 1 127 ? -11.172 0.268 -10.078 1 98.19 127 GLY B CA 1
ATOM 3085 C C . GLY B 1 127 ? -11.828 0.946 -8.891 1 98.19 127 GLY B C 1
ATOM 3086 O O . GLY B 1 127 ? -11.25 1.007 -7.801 1 98.19 127 GLY B O 1
ATOM 3087 N N . SER B 1 128 ? -13.016 1.412 -9.055 1 97.5 128 SER B N 1
ATOM 3088 C CA . SER B 1 128 ? -13.719 2.189 -8.039 1 97.5 128 SER B CA 1
ATOM 3089 C C . SER B 1 128 ? -14.211 1.297 -6.906 1 97.5 128 SER B C 1
ATOM 3091 O O . SER B 1 128 ? -14.695 1.792 -5.887 1 97.5 128 SER B O 1
ATOM 3093 N N . TYR B 1 129 ? -14.023 -0.01 -6.977 1 98.19 129 TYR B N 1
ATOM 3094 C CA . TYR B 1 129 ? -14.422 -0.932 -5.922 1 98.19 129 TYR B CA 1
ATOM 3095 C C . TYR B 1 129 ? -13.32 -1.088 -4.883 1 98.19 129 TYR B C 1
ATOM 3097 O O . TYR B 1 129 ? -13.539 -1.643 -3.807 1 98.19 129 TYR B O 1
ATOM 3105 N N . GLU B 1 130 ? -12.086 -0.614 -5.234 1 98.56 130 GLU B N 1
ATOM 3106 C CA . GLU B 1 130 ? -10.992 -0.718 -4.277 1 98.56 130 GLU B CA 1
ATOM 3107 C C . GLU B 1 130 ? -11.391 -0.146 -2.918 1 98.56 130 GLU B C 1
ATOM 3109 O O . GLU B 1 130 ? -11.922 0.964 -2.836 1 98.56 130 GLU B O 1
ATOM 3114 N N . GLY B 1 131 ? -11.148 -0.939 -1.861 1 98 131 GLY B N 1
ATOM 3115 C CA . GLY B 1 131 ? -11.406 -0.503 -0.498 1 98 131 GLY B CA 1
ATOM 3116 C C . GLY B 1 131 ? -12.812 -0.817 -0.029 1 98 131 GLY B C 1
ATOM 3117 O O . GLY B 1 131 ? -13.094 -0.779 1.17 1 98 131 GLY B O 1
ATOM 3118 N N . ASP B 1 132 ? -13.742 -1.109 -0.927 1 97.69 132 ASP B N 1
ATOM 3119 C CA . ASP B 1 132 ? -15.117 -1.448 -0.555 1 97.69 132 ASP B CA 1
ATOM 3120 C C . ASP B 1 132 ? -15.18 -2.828 0.096 1 97.69 132 ASP B C 1
ATOM 3122 O O . ASP B 1 132 ? -14.219 -3.59 0.049 1 97.69 132 ASP B O 1
ATOM 3126 N N . LEU B 1 133 ? -16.266 -3.115 0.715 1 97.75 133 LEU B N 1
ATOM 3127 C CA . LEU B 1 133 ? -16.484 -4.477 1.194 1 97.75 133 LEU B CA 1
ATOM 3128 C C . LEU B 1 133 ? -16.594 -5.453 0.027 1 97.75 133 LEU B C 1
ATOM 3130 O O . LEU B 1 133 ? -17.25 -5.152 -0.976 1 97.75 133 LEU B O 1
ATOM 3134 N N . ASN B 1 134 ? -16.016 -6.613 0.143 1 97.5 134 ASN B N 1
ATOM 3135 C CA . ASN B 1 134 ? -16.156 -7.645 -0.881 1 97.5 134 ASN B CA 1
ATOM 3136 C C . ASN B 1 134 ? -17.625 -7.965 -1.157 1 97.5 134 ASN B C 1
ATOM 3138 O O . ASN B 1 134 ? -18.031 -8.086 -2.314 1 97.5 134 ASN B O 1
ATOM 3142 N N . LYS B 1 135 ? -18.391 -8.047 -0.097 1 97.31 135 LYS B N 1
ATOM 3143 C CA . LYS B 1 135 ? -19.781 -8.43 -0.237 1 97.31 135 LYS B CA 1
ATOM 3144 C C . LYS B 1 135 ? -20.547 -7.43 -1.107 1 97.31 135 LYS B C 1
ATOM 3146 O O . LYS B 1 135 ? -21.422 -7.812 -1.877 1 97.31 135 LYS B O 1
ATOM 3151 N N . THR B 1 136 ? -20.219 -6.141 -0.966 1 97.56 136 THR B N 1
ATOM 3152 C CA . THR B 1 136 ? -20.844 -5.121 -1.789 1 97.56 136 THR B CA 1
ATOM 3153 C C . THR B 1 136 ? -20.547 -5.348 -3.268 1 97.56 136 THR B C 1
ATOM 3155 O O . THR B 1 136 ? -21.453 -5.332 -4.105 1 97.56 136 THR B O 1
ATOM 3158 N N . MET B 1 137 ? -19.312 -5.582 -3.609 1 97.88 137 MET B N 1
ATOM 3159 C CA . MET B 1 137 ? -18.875 -5.828 -4.98 1 97.88 137 MET B CA 1
ATOM 3160 C C . MET B 1 137 ? -19.531 -7.09 -5.539 1 97.88 137 MET B C 1
ATOM 3162 O O . MET B 1 137 ? -20.047 -7.086 -6.652 1 97.88 137 MET B O 1
ATOM 3166 N N . TRP B 1 138 ? -19.547 -8.125 -4.719 1 97.62 138 TRP B N 1
ATOM 3167 C CA . TRP B 1 138 ? -20.125 -9.391 -5.148 1 97.62 138 TRP B CA 1
ATOM 3168 C C . TRP B 1 138 ? -21.625 -9.25 -5.379 1 97.62 138 TRP B C 1
ATOM 3170 O O . TRP B 1 138 ? -22.156 -9.789 -6.352 1 97.62 138 TRP B O 1
ATOM 3180 N N . GLN B 1 139 ? -22.266 -8.539 -4.504 1 98.25 139 GLN B N 1
ATOM 3181 C CA . GLN B 1 139 ? -23.703 -8.344 -4.648 1 98.25 139 GLN B CA 1
ATOM 3182 C C . GLN B 1 139 ? -24.016 -7.539 -5.906 1 98.25 139 GLN B C 1
ATOM 3184 O O . GLN B 1 139 ? -24.984 -7.832 -6.605 1 98.25 139 GLN B O 1
ATOM 3189 N N . ASP B 1 140 ? -23.203 -6.523 -6.152 1 98.06 140 ASP B N 1
ATOM 3190 C CA . ASP B 1 140 ? -23.406 -5.738 -7.367 1 98.06 140 ASP B CA 1
ATOM 3191 C C . ASP B 1 140 ? -23.297 -6.617 -8.609 1 98.06 140 ASP B C 1
ATOM 3193 O O . ASP B 1 140 ? -24.078 -6.457 -9.555 1 98.06 140 ASP B O 1
ATOM 3197 N N . ILE B 1 141 ? -22.359 -7.523 -8.625 1 98.19 141 ILE B N 1
ATOM 3198 C CA . ILE B 1 141 ? -22.172 -8.422 -9.758 1 98.19 141 ILE B CA 1
ATOM 3199 C C . ILE B 1 141 ? -23.391 -9.344 -9.891 1 98.19 141 ILE B C 1
ATOM 3201 O O . ILE B 1 141 ? -23.938 -9.508 -10.984 1 98.19 141 ILE B O 1
ATOM 3205 N N . ALA B 1 142 ? -23.797 -9.953 -8.773 1 98.25 142 ALA B N 1
ATOM 3206 C CA . ALA B 1 142 ? -24.938 -10.852 -8.773 1 98.25 142 ALA B CA 1
ATOM 3207 C C . ALA B 1 142 ? -26.188 -10.141 -9.289 1 98.25 142 ALA B C 1
ATOM 3209 O O . ALA B 1 142 ? -26.922 -10.68 -10.117 1 98.25 142 ALA B O 1
ATOM 3210 N N . ASP B 1 143 ? -26.406 -8.891 -8.797 1 98.38 143 ASP B N 1
ATOM 3211 C CA . ASP B 1 143 ? -27.562 -8.094 -9.219 1 98.38 143 ASP B CA 1
ATOM 3212 C C . ASP B 1 143 ? -27.516 -7.824 -10.727 1 98.38 143 ASP B C 1
ATOM 3214 O O . ASP B 1 143 ? -28.531 -7.949 -11.406 1 98.38 143 ASP B O 1
ATOM 3218 N N . ASP B 1 144 ? -26.359 -7.441 -11.203 1 97.81 144 ASP B N 1
ATOM 3219 C CA . ASP B 1 144 ? -26.203 -7.152 -12.625 1 97.81 144 ASP B CA 1
ATOM 3220 C C . ASP B 1 144 ? -26.5 -8.383 -13.469 1 97.81 144 ASP B C 1
ATOM 3222 O O . ASP B 1 144 ? -27.031 -8.266 -14.578 1 97.81 144 ASP B O 1
ATOM 3226 N N . GLN B 1 145 ? -26.188 -9.586 -12.938 1 96.75 145 GLN B N 1
ATOM 3227 C CA . GLN B 1 145 ? -26.375 -10.836 -13.672 1 96.75 145 GLN B CA 1
ATOM 3228 C C . GLN B 1 145 ? -27.766 -11.414 -13.438 1 96.75 145 GLN B C 1
ATOM 3230 O O . GLN B 1 145 ? -28.156 -12.391 -14.078 1 96.75 145 GLN B O 1
ATOM 3235 N N . GLY B 1 146 ? -28.484 -10.883 -12.523 1 97.75 146 GLY B N 1
ATOM 3236 C CA . GLY B 1 146 ? -29.828 -11.344 -12.227 1 97.75 146 GLY B CA 1
ATOM 3237 C C . GLY B 1 146 ? -29.859 -12.664 -11.484 1 97.75 146 GLY B C 1
ATOM 3238 O O . GLY B 1 146 ? -30.734 -13.5 -11.734 1 97.75 146 GLY B O 1
ATOM 3239 N N . VAL B 1 147 ? -28.875 -12.898 -10.641 1 97.88 147 VAL B N 1
ATOM 3240 C CA . VAL B 1 147 ? -28.797 -14.133 -9.867 1 97.88 147 VAL B CA 1
ATOM 3241 C C . VAL B 1 147 ? -28.609 -13.812 -8.391 1 97.88 147 VAL B C 1
ATOM 3243 O O . VAL B 1 147 ? -28.344 -12.664 -8.031 1 97.88 147 VAL B O 1
ATOM 3246 N N . SER B 1 148 ? -28.766 -14.844 -7.539 1 97.75 148 SER B N 1
ATOM 3247 C CA . SER B 1 148 ? -28.484 -14.664 -6.117 1 97.75 148 SER B CA 1
ATOM 3248 C C . SER B 1 148 ? -26.984 -14.602 -5.844 1 97.75 148 SER B C 1
ATOM 3250 O O . SER B 1 148 ? -26.188 -15.062 -6.656 1 97.75 148 SER B O 1
ATOM 3252 N N . LEU B 1 149 ? -26.641 -13.992 -4.785 1 96.62 149 LEU B N 1
ATOM 3253 C CA . LEU B 1 149 ? -25.234 -13.953 -4.375 1 96.62 149 LEU B CA 1
ATOM 3254 C C . LEU B 1 149 ? -24.656 -15.359 -4.277 1 96.62 149 LEU B C 1
ATOM 3256 O O . LEU B 1 149 ? -23.531 -15.602 -4.703 1 96.62 149 LEU B O 1
ATOM 3260 N N . GLU B 1 150 ? -25.438 -16.266 -3.762 1 95.38 150 GLU B N 1
ATOM 3261 C CA . GLU B 1 150 ? -25.016 -17.641 -3.615 1 95.38 150 GLU B CA 1
ATOM 3262 C C . GLU B 1 150 ? -24.719 -18.281 -4.973 1 95.38 150 GLU B C 1
ATOM 3264 O O . GLU B 1 150 ? -23.703 -18.953 -5.141 1 95.38 150 GLU B O 1
ATOM 3269 N N . GLU B 1 151 ? -25.609 -18.062 -5.875 1 94.94 151 GLU B N 1
ATOM 3270 C CA . GLU B 1 151 ? -25.438 -18.609 -7.223 1 94.94 151 GLU B CA 1
ATOM 3271 C C . GLU B 1 151 ? -24.203 -18.016 -7.898 1 94.94 151 GLU B C 1
ATOM 3273 O O . GLU B 1 151 ? -23.453 -18.734 -8.562 1 94.94 151 GLU B O 1
ATOM 3278 N N . PHE B 1 152 ? -24.062 -16.75 -7.781 1 94.44 152 PHE B N 1
ATOM 3279 C CA . PHE B 1 152 ? -22.875 -16.094 -8.344 1 94.44 152 PHE B CA 1
ATOM 3280 C C . PHE B 1 152 ? -21.594 -16.703 -7.777 1 94.44 152 PHE B C 1
ATOM 3282 O O . PHE B 1 152 ? -20.703 -17.094 -8.531 1 94.44 152 PHE B O 1
ATOM 3289 N N . MET B 1 153 ? -21.516 -16.828 -6.453 1 91.31 153 MET B N 1
ATOM 3290 C CA . MET B 1 153 ? -20.312 -17.312 -5.781 1 91.31 153 MET B CA 1
ATOM 3291 C C . MET B 1 153 ? -20.016 -18.75 -6.195 1 91.31 153 MET B C 1
ATOM 3293 O O . MET B 1 153 ? -18.844 -19.141 -6.285 1 91.31 153 MET B O 1
ATOM 3297 N N . LYS B 1 154 ? -21.031 -19.547 -6.469 1 89 154 LYS B N 1
ATOM 3298 C CA . LYS B 1 154 ? -20.875 -20.938 -6.863 1 89 154 LYS B CA 1
ATOM 3299 C C . LYS B 1 154 ? -20.297 -21.047 -8.273 1 89 154 LYS B C 1
ATOM 3301 O O . LYS B 1 154 ? -19.531 -21.969 -8.562 1 89 154 LYS B O 1
ATOM 3306 N N . ASN B 1 155 ? -20.594 -20.109 -9.078 1 88.25 155 ASN B N 1
ATOM 3307 C CA . ASN B 1 155 ? -20.297 -20.234 -10.5 1 88.25 155 ASN B CA 1
ATOM 3308 C C . ASN B 1 155 ? -19.141 -19.312 -10.906 1 88.25 155 ASN B C 1
ATOM 3310 O O . ASN B 1 155 ? -18.688 -19.359 -12.047 1 88.25 155 ASN B O 1
ATOM 3314 N N . MET B 1 156 ? -18.656 -18.594 -10.023 1 88 156 MET B N 1
ATOM 3315 C CA . MET B 1 156 ? -17.688 -17.562 -10.32 1 88 156 MET B CA 1
ATOM 3316 C C . MET B 1 156 ? -16.344 -18.172 -10.742 1 88 156 MET B C 1
ATOM 3318 O O . MET B 1 156 ? -15.898 -19.156 -10.156 1 88 156 MET B O 1
ATOM 3322 N N . THR B 1 157 ? -15.727 -17.609 -11.852 1 88.44 157 THR B N 1
ATOM 3323 C CA . THR B 1 157 ? -14.352 -17.844 -12.273 1 88.44 157 THR B CA 1
ATOM 3324 C C . THR B 1 157 ? -13.547 -16.547 -12.25 1 88.44 157 THR B C 1
ATOM 3326 O O . THR B 1 157 ? -14.125 -15.461 -12.297 1 88.44 157 THR B O 1
ATOM 3329 N N . PRO B 1 158 ? -12.273 -16.656 -12.195 1 91.88 158 PRO B N 1
ATOM 3330 C CA . PRO B 1 158 ? -11.477 -15.422 -12.258 1 91.88 158 PRO B CA 1
ATOM 3331 C C . PRO B 1 158 ? -11.805 -14.57 -13.477 1 91.88 158 PRO B C 1
ATOM 3333 O O . PRO B 1 158 ? -11.883 -13.344 -13.375 1 91.88 158 PRO B O 1
ATOM 3336 N N . GLU B 1 159 ? -12.039 -15.211 -14.562 1 94.56 159 GLU B N 1
ATOM 3337 C CA . GLU B 1 159 ? -12.336 -14.492 -15.797 1 94.56 159 GLU B CA 1
ATOM 3338 C C . GLU B 1 159 ? -13.672 -13.766 -15.711 1 94.56 159 GLU B C 1
ATOM 3340 O O . GLU B 1 159 ? -13.75 -12.562 -15.977 1 94.56 159 GLU B O 1
ATOM 3345 N N . SER B 1 160 ? -14.711 -14.508 -15.336 1 94.75 160 SER B N 1
ATOM 3346 C CA . SER B 1 160 ? -16.031 -13.891 -15.242 1 94.75 160 SER B CA 1
ATOM 3347 C C . SER B 1 160 ? -16.062 -12.805 -14.172 1 94.75 160 SER B C 1
ATOM 3349 O O . SER B 1 160 ? -16.703 -11.773 -14.344 1 94.75 160 SER B O 1
ATOM 3351 N N . PHE B 1 161 ? -15.383 -13.07 -13.141 1 96.69 161 PHE B N 1
ATOM 3352 C CA . PHE B 1 161 ? -15.312 -12.102 -12.055 1 96.69 161 PHE B CA 1
ATOM 3353 C C . PHE B 1 161 ? -14.664 -10.805 -12.523 1 96.69 161 PHE B C 1
ATOM 3355 O O . PHE B 1 161 ? -15.258 -9.734 -12.414 1 96.69 161 PHE B O 1
ATOM 3362 N N . ALA B 1 162 ? -13.461 -10.891 -13.047 1 98.06 162 ALA B N 1
ATOM 3363 C CA . ALA B 1 162 ? -12.719 -9.727 -13.516 1 98.06 162 ALA B CA 1
ATOM 3364 C C . ALA B 1 162 ? -13.516 -8.945 -14.555 1 98.06 162 ALA B C 1
ATOM 3366 O O . ALA B 1 162 ? -13.609 -7.719 -14.477 1 98.06 162 ALA B O 1
ATOM 3367 N N . ASN B 1 163 ? -14.109 -9.648 -15.508 1 98.5 163 ASN B N 1
ATOM 3368 C CA . ASN B 1 163 ? -14.867 -8.992 -16.578 1 98.5 163 ASN B CA 1
ATOM 3369 C C . ASN B 1 163 ? -16.109 -8.312 -16.031 1 98.5 163 ASN B C 1
ATOM 3371 O O . ASN B 1 163 ? -16.5 -7.238 -16.5 1 98.5 163 ASN B O 1
ATOM 3375 N N . SER B 1 164 ? -16.797 -8.938 -15.07 1 98.5 164 SER B N 1
ATOM 3376 C CA . SER B 1 164 ? -17.969 -8.336 -14.453 1 98.5 164 SER B CA 1
ATOM 3377 C C . SER B 1 164 ? -17.609 -7.055 -13.703 1 98.5 164 SER B C 1
ATOM 3379 O O . SER B 1 164 ? -18.312 -6.043 -13.82 1 98.5 164 SER B O 1
ATOM 3381 N N . VAL B 1 165 ? -16.516 -7.098 -12.969 1 98.56 165 VAL B N 1
ATOM 3382 C CA . VAL B 1 165 ? -16.078 -5.918 -12.219 1 98.56 165 VAL B CA 1
ATOM 3383 C C . VAL B 1 165 ? -15.734 -4.793 -13.195 1 98.56 165 VAL B C 1
ATOM 3385 O O . VAL B 1 165 ? -16.125 -3.643 -12.984 1 98.56 165 VAL B O 1
ATOM 3388 N N . ALA B 1 166 ? -14.984 -5.121 -14.242 1 98.56 166 ALA B N 1
ATOM 3389 C CA . ALA B 1 166 ? -14.602 -4.129 -15.25 1 98.56 166 ALA B CA 1
ATOM 3390 C C . ALA B 1 166 ? -15.836 -3.463 -15.852 1 98.56 166 ALA B C 1
ATOM 3392 O O . ALA B 1 166 ? -15.867 -2.24 -16.016 1 98.56 166 ALA B O 1
ATOM 3393 N N . LYS B 1 167 ? -16.828 -4.234 -16.156 1 98.31 167 LYS B N 1
ATOM 3394 C CA . LYS B 1 167 ? -18.078 -3.721 -16.719 1 98.31 167 LYS B CA 1
ATOM 3395 C C . LYS B 1 167 ? -18.781 -2.781 -15.734 1 98.31 167 LYS B C 1
ATOM 3397 O O . LYS B 1 167 ? -19.172 -1.672 -16.094 1 98.31 167 LYS B O 1
ATOM 3402 N N . LEU B 1 168 ? -18.938 -3.203 -14.516 1 98.31 168 LEU B N 1
ATOM 3403 C CA . LEU B 1 168 ? -19.641 -2.43 -13.508 1 98.31 168 LEU B CA 1
ATOM 3404 C C . LEU B 1 168 ? -18.891 -1.148 -13.172 1 98.31 168 LEU B C 1
ATOM 3406 O O . LEU B 1 168 ? -19.5 -0.097 -12.969 1 98.31 168 LEU B O 1
ATOM 3410 N N . ASP B 1 169 ? -17.578 -1.248 -13.102 1 98.12 169 ASP B N 1
ATOM 3411 C CA . ASP B 1 169 ? -16.75 -0.089 -12.789 1 98.12 169 ASP B CA 1
ATOM 3412 C C . ASP B 1 169 ? -16.953 1.029 -13.805 1 98.12 169 ASP B C 1
ATOM 3414 O O . ASP B 1 169 ? -17.031 2.205 -13.438 1 98.12 169 ASP B O 1
ATOM 3418 N N . GLN B 1 170 ? -17.109 0.68 -15.031 1 96.25 170 GLN B N 1
ATOM 3419 C CA . GLN B 1 170 ? -17.281 1.656 -16.109 1 96.25 170 GLN B CA 1
ATOM 3420 C C . GLN B 1 170 ? -18.547 2.473 -15.906 1 96.25 170 GLN B C 1
ATOM 3422 O O . GLN B 1 170 ? -18.672 3.586 -16.422 1 96.25 170 GLN B O 1
ATOM 3427 N N . GLN B 1 171 ? -19.453 1.971 -15.156 1 95.38 171 GLN B N 1
ATOM 3428 C CA . GLN B 1 171 ? -20.75 2.621 -14.961 1 95.38 171 GLN B CA 1
ATOM 3429 C C . GLN B 1 171 ? -20.734 3.521 -13.734 1 95.38 171 GLN B C 1
ATOM 3431 O O . GLN B 1 171 ? -21.688 4.27 -13.492 1 95.38 171 GLN B O 1
ATOM 343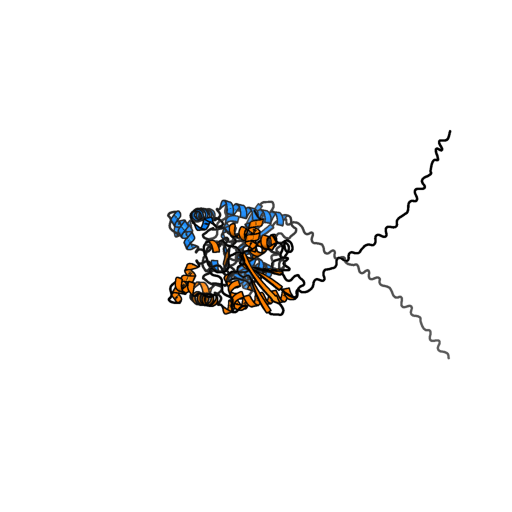6 N N . ARG B 1 172 ? -19.688 3.445 -13.023 1 93.81 172 ARG B N 1
ATOM 3437 C CA . ARG B 1 172 ? -19.609 4.215 -11.781 1 93.81 172 ARG B CA 1
ATOM 3438 C C . ARG B 1 172 ? -18.969 5.578 -12.023 1 93.81 172 ARG B C 1
ATOM 3440 O O . ARG B 1 172 ? -17.969 5.688 -12.734 1 93.81 172 ARG B O 1
ATOM 3447 N N . GLU B 1 173 ? -19.469 6.59 -11.391 1 90.25 173 GLU B N 1
ATOM 3448 C CA . GLU B 1 173 ? -18.984 7.961 -11.555 1 90.25 173 GLU B CA 1
ATOM 3449 C C . GLU B 1 173 ? -17.531 8.102 -11.125 1 90.25 173 GLU B C 1
ATOM 3451 O O . GLU B 1 173 ? -16.75 8.812 -11.758 1 90.25 173 GLU B O 1
ATOM 3456 N N . GLU B 1 174 ? -17.156 7.449 -10.117 1 88.5 174 GLU B N 1
ATOM 3457 C CA . GLU B 1 174 ? -15.82 7.57 -9.523 1 88.5 174 GLU B CA 1
ATOM 3458 C C . GLU B 1 174 ? -14.75 7.02 -10.453 1 88.5 174 GLU B C 1
ATOM 3460 O O . GLU B 1 174 ? -13.562 7.293 -10.273 1 88.5 174 GLU B O 1
ATOM 3465 N N . SER B 1 175 ? -15.188 6.242 -11.398 1 89.56 175 SER B N 1
ATOM 3466 C CA . SER B 1 175 ? -14.234 5.609 -12.305 1 89.56 175 SER B CA 1
ATOM 3467 C C . SER B 1 175 ? -13.602 6.633 -13.242 1 89.56 175 SER B C 1
ATOM 3469 O O . SER B 1 175 ? -12.508 6.414 -13.766 1 89.56 175 SER B O 1
ATOM 3471 N N . LYS B 1 176 ? -14.195 7.746 -13.5 1 90.62 176 LYS B N 1
ATOM 3472 C CA . LYS B 1 176 ? -13.766 8.742 -14.477 1 90.62 176 LYS B CA 1
ATOM 3473 C C . LYS B 1 176 ? -12.414 9.336 -14.086 1 90.62 176 LYS B C 1
ATOM 3475 O O . LYS B 1 176 ? -11.602 9.672 -14.953 1 90.62 176 LYS B O 1
ATOM 3480 N N . ASN B 1 177 ? -12.148 9.43 -12.859 1 93 177 ASN B N 1
ATOM 3481 C CA . ASN B 1 177 ? -10.906 10.039 -12.383 1 93 177 ASN B CA 1
ATOM 3482 C C . ASN B 1 177 ? -10.062 9.039 -11.602 1 93 177 ASN B C 1
ATOM 3484 O O . ASN B 1 177 ? -9.359 9.422 -10.664 1 93 177 ASN B O 1
ATOM 3488 N N . ASN B 1 178 ? -10.172 7.734 -12.047 1 96.06 178 ASN B N 1
ATOM 3489 C CA . ASN B 1 178 ? -9.461 6.645 -11.383 1 96.06 178 ASN B CA 1
ATOM 3490 C C . ASN B 1 178 ? -8.844 5.676 -12.391 1 96.06 178 ASN B C 1
ATOM 3492 O O . ASN B 1 178 ? -9.109 5.777 -13.586 1 96.06 178 ASN B O 1
ATOM 3496 N N . TRP B 1 179 ? -7.895 4.816 -11.938 1 97.31 179 TRP B N 1
ATOM 3497 C CA . TRP B 1 179 ? -7.547 3.682 -12.789 1 97.31 179 TRP B CA 1
ATOM 3498 C C . TRP B 1 179 ? -8.758 2.777 -13.008 1 97.31 179 TRP B C 1
ATOM 3500 O O . TRP B 1 179 ? -9.453 2.422 -12.055 1 97.31 179 TRP B O 1
ATOM 3510 N N . PRO B 1 180 ? -9.023 2.449 -14.188 1 97.31 180 PRO B N 1
ATOM 3511 C CA . PRO B 1 180 ? -10.148 1.544 -14.43 1 97.31 180 PRO B CA 1
ATOM 3512 C C . PRO B 1 180 ? -9.875 0.118 -13.961 1 97.31 180 PRO B C 1
ATOM 3514 O O . PRO B 1 180 ? -8.727 -0.334 -13.992 1 97.31 180 PRO B O 1
ATOM 3517 N N . ALA B 1 181 ? -10.969 -0.564 -13.57 1 98.56 181 ALA B N 1
ATOM 3518 C CA . ALA B 1 181 ? -10.82 -1.991 -13.305 1 98.56 181 ALA B CA 1
ATOM 3519 C C . ALA B 1 181 ? -10.297 -2.734 -14.531 1 98.56 181 ALA B C 1
ATOM 3521 O O . ALA B 1 181 ? -10.656 -2.4 -15.664 1 98.56 181 ALA B O 1
ATOM 3522 N N . GLU B 1 182 ? -9.477 -3.682 -14.273 1 98.69 182 GLU B N 1
ATOM 3523 C CA . GLU B 1 182 ? -8.914 -4.484 -15.359 1 98.69 182 GLU B CA 1
ATOM 3524 C C . GLU B 1 182 ? -9.867 -5.605 -15.766 1 98.69 182 GLU B C 1
ATOM 3526 O O . GLU B 1 182 ? -10.508 -6.227 -14.914 1 98.69 182 GLU B O 1
ATOM 3531 N N . ASP B 1 183 ? -9.953 -5.84 -17.047 1 98.62 183 ASP B N 1
ATOM 3532 C CA . ASP B 1 183 ? -10.609 -7.074 -17.469 1 98.62 183 ASP B CA 1
ATOM 3533 C C . ASP B 1 183 ? -9.625 -8.242 -17.469 1 98.62 183 ASP B C 1
ATOM 3535 O O . ASP B 1 183 ? -8.43 -8.055 -17.219 1 98.62 183 ASP B O 1
ATOM 3539 N N . TYR B 1 184 ? -10.148 -9.422 -17.688 1 98.56 184 TYR B N 1
ATOM 3540 C CA . TYR B 1 184 ? -9.359 -10.633 -17.531 1 98.56 184 TYR B CA 1
ATOM 3541 C C . TYR B 1 184 ? -8.219 -10.688 -18.531 1 98.56 184 TYR B C 1
ATOM 3543 O O . TYR B 1 184 ? -7.113 -11.117 -18.203 1 98.56 184 TYR B O 1
ATOM 3551 N N . ALA B 1 185 ? -8.422 -10.242 -19.75 1 98.56 185 ALA B N 1
ATOM 3552 C CA . ALA B 1 185 ? -7.391 -10.242 -20.797 1 98.56 185 ALA B CA 1
ATOM 3553 C C . ALA B 1 185 ? -6.223 -9.344 -20.406 1 98.56 185 ALA B C 1
ATOM 3555 O O . ALA B 1 185 ? -5.062 -9.711 -20.594 1 98.56 185 ALA B O 1
ATOM 3556 N N . THR B 1 186 ? -6.508 -8.172 -19.875 1 98.75 186 THR B N 1
ATOM 3557 C CA . THR B 1 186 ? -5.488 -7.238 -19.422 1 98.75 186 THR B CA 1
ATOM 3558 C C . THR B 1 186 ? -4.672 -7.84 -18.281 1 98.75 186 THR B C 1
ATOM 3560 O O . THR B 1 186 ? -3.441 -7.758 -18.281 1 98.75 186 THR B O 1
ATOM 3563 N N . ILE B 1 187 ? -5.344 -8.484 -17.391 1 98.75 187 ILE B N 1
ATOM 3564 C CA . ILE B 1 187 ? -4.723 -9.062 -16.203 1 98.75 187 ILE B CA 1
ATOM 3565 C C . ILE B 1 187 ? -3.785 -10.195 -16.609 1 98.75 187 ILE B C 1
ATOM 3567 O O . ILE B 1 187 ? -2.619 -10.227 -16.203 1 98.75 187 ILE B O 1
ATOM 3571 N N . THR B 1 188 ? -4.297 -11.117 -17.406 1 98.5 188 THR B N 1
ATOM 3572 C CA . THR B 1 188 ? -3.504 -12.289 -17.75 1 98.5 188 THR B CA 1
ATOM 3573 C C . THR B 1 188 ? -2.328 -11.906 -18.641 1 98.5 188 THR B C 1
ATOM 3575 O O . THR B 1 188 ? -1.256 -12.508 -18.562 1 98.5 188 THR B O 1
ATOM 3578 N N . LYS B 1 189 ? -2.498 -10.867 -19.469 1 98.62 189 LYS B N 1
ATOM 3579 C CA . LYS B 1 189 ? -1.411 -10.383 -20.312 1 98.62 189 LYS B CA 1
ATOM 3580 C C . LYS B 1 189 ? -0.254 -9.852 -19.469 1 98.62 189 LYS B C 1
ATOM 3582 O O . LYS B 1 189 ? 0.902 -10.211 -19.703 1 98.62 189 LYS B O 1
ATOM 3587 N N . ARG B 1 190 ? -0.535 -9.039 -18.484 1 98.31 190 ARG B N 1
ATOM 3588 C CA . ARG B 1 190 ? 0.563 -8.461 -17.719 1 98.31 190 ARG B CA 1
ATOM 3589 C C . ARG B 1 190 ? 1.187 -9.5 -16.797 1 98.31 190 ARG B C 1
ATOM 3591 O O . ARG B 1 190 ? 2.393 -9.469 -16.547 1 98.31 190 ARG B O 1
ATOM 3598 N N . LEU B 1 191 ? 0.359 -10.414 -16.25 1 98.75 191 LEU B N 1
ATOM 3599 C CA . LEU B 1 191 ? 0.909 -11.469 -15.406 1 98.75 191 LEU B CA 1
ATOM 3600 C C . LEU B 1 191 ? 1.869 -12.352 -16.188 1 98.75 191 LEU B C 1
ATOM 3602 O O . LEU B 1 191 ? 2.953 -12.688 -15.703 1 98.75 191 LEU B O 1
ATOM 3606 N N . LYS B 1 192 ? 1.457 -12.742 -17.375 1 98.38 192 LYS B N 1
ATOM 3607 C CA . LYS B 1 192 ? 2.311 -13.562 -18.219 1 98.38 192 LYS B CA 1
ATOM 3608 C C . LYS B 1 192 ? 3.58 -12.812 -18.609 1 98.38 192 LYS B C 1
ATOM 3610 O O . LYS B 1 192 ? 4.664 -13.391 -18.656 1 98.38 192 LYS B O 1
ATOM 3615 N N . LYS B 1 193 ? 3.42 -11.555 -18.906 1 98.62 193 LYS B N 1
ATOM 3616 C CA . LYS B 1 193 ? 4.578 -10.719 -19.219 1 98.62 193 LYS B CA 1
ATOM 3617 C C . LYS B 1 193 ? 5.578 -10.719 -18.062 1 98.62 193 LYS B C 1
ATOM 3619 O O . LYS B 1 193 ? 6.781 -10.891 -18.281 1 98.62 193 LYS B O 1
ATOM 3624 N N . GLY B 1 194 ? 5.109 -10.516 -16.844 1 98.62 194 GLY B N 1
ATOM 3625 C CA . GLY B 1 194 ? 5.961 -10.555 -15.664 1 98.62 194 GLY B CA 1
ATOM 3626 C C . GLY B 1 194 ? 6.668 -11.883 -15.484 1 98.62 194 GLY B C 1
ATOM 3627 O O . GLY B 1 194 ? 7.879 -11.922 -15.25 1 98.62 194 GLY B O 1
ATOM 3628 N N . LEU B 1 195 ? 5.918 -12.969 -15.664 1 98.62 195 LEU B N 1
ATOM 3629 C CA . LEU B 1 195 ? 6.496 -14.297 -15.516 1 98.62 195 LEU B CA 1
ATOM 3630 C C . LEU B 1 195 ? 7.539 -14.562 -16.594 1 98.62 195 LEU B C 1
ATOM 3632 O O . LEU B 1 195 ? 8.617 -15.094 -16.297 1 98.62 195 LEU B O 1
ATOM 3636 N N . ASP B 1 196 ? 7.23 -14.227 -17.828 1 97.88 196 ASP B N 1
ATOM 3637 C CA . ASP B 1 196 ? 8.148 -14.422 -18.938 1 97.88 196 ASP B CA 1
ATOM 3638 C C . ASP B 1 196 ? 9.469 -13.688 -18.703 1 97.88 196 ASP B C 1
ATOM 3640 O O . ASP B 1 196 ? 10.539 -14.227 -18.984 1 97.88 196 ASP B O 1
ATOM 3644 N N . LYS B 1 197 ? 9.359 -12.516 -18.219 1 98.38 197 LYS B N 1
ATOM 3645 C CA . LYS B 1 197 ? 10.562 -11.742 -17.906 1 98.38 197 LYS B CA 1
ATOM 3646 C C . LYS B 1 197 ? 11.391 -12.422 -16.828 1 98.38 197 LYS B C 1
ATOM 3648 O O . LYS B 1 197 ? 12.617 -12.516 -16.938 1 98.38 197 LYS B O 1
ATOM 3653 N N . ILE B 1 198 ? 10.758 -12.898 -15.797 1 98.38 198 ILE B N 1
ATOM 3654 C CA . ILE B 1 198 ? 11.438 -13.539 -14.68 1 98.38 198 ILE B CA 1
ATOM 3655 C C . ILE B 1 198 ? 12.164 -14.797 -15.172 1 98.38 198 ILE B C 1
ATOM 3657 O O . ILE B 1 198 ? 13.352 -14.977 -14.898 1 98.38 198 ILE B O 1
ATOM 3661 N N . VAL B 1 199 ? 11.508 -15.602 -15.906 1 97.81 199 VAL B N 1
ATOM 3662 C CA . VAL B 1 199 ? 12.07 -16.875 -16.344 1 97.81 199 VAL B CA 1
ATOM 3663 C C . VAL B 1 199 ? 13.219 -16.609 -17.312 1 97.81 199 VAL B C 1
ATOM 3665 O O . VAL B 1 199 ? 14.25 -17.297 -17.266 1 97.81 199 VAL B O 1
ATOM 3668 N N . ALA B 1 200 ? 13.07 -15.656 -18.219 1 97.19 200 ALA B N 1
ATOM 3669 C CA . ALA B 1 200 ? 14.141 -15.305 -19.156 1 97.19 200 ALA B CA 1
ATOM 3670 C C . ALA B 1 200 ? 15.383 -14.836 -18.406 1 97.19 200 ALA B C 1
ATOM 3672 O O . ALA B 1 200 ? 16.5 -15.281 -18.703 1 97.19 200 ALA B O 1
ATOM 3673 N N . THR B 1 201 ? 15.18 -13.992 -17.453 1 97.44 201 THR B N 1
ATOM 3674 C CA . THR B 1 201 ? 16.281 -13.438 -16.672 1 97.44 201 THR B CA 1
ATOM 3675 C C . THR B 1 201 ? 16.969 -14.531 -15.859 1 97.44 201 THR B C 1
ATOM 3677 O O . THR B 1 201 ? 18.203 -14.664 -15.891 1 97.44 201 THR B O 1
ATOM 3680 N N . GLU B 1 202 ? 16.203 -15.352 -15.203 1 97 202 GLU B N 1
ATOM 3681 C CA . GLU B 1 202 ? 16.75 -16.312 -14.242 1 97 202 GLU B CA 1
ATOM 3682 C C . GLU B 1 202 ? 17.375 -17.5 -14.953 1 97 202 GLU B C 1
ATOM 3684 O O . GLU B 1 202 ? 18.312 -18.125 -14.445 1 97 202 GLU B O 1
ATOM 3689 N N . SER B 1 203 ? 16.844 -17.812 -16.156 1 95.69 203 SER B N 1
ATOM 3690 C CA . SER B 1 203 ? 17.453 -18.875 -16.953 1 95.69 203 SER B CA 1
ATOM 3691 C C . SER B 1 203 ? 18.797 -18.469 -17.5 1 95.69 203 SER B C 1
ATOM 3693 O O . SER B 1 203 ? 19.656 -19.312 -17.781 1 95.69 203 SER B O 1
ATOM 3695 N N . ALA B 1 204 ? 19.016 -17.203 -17.625 1 93.69 204 ALA B N 1
ATOM 3696 C CA . ALA B 1 204 ? 20.25 -16.672 -18.188 1 93.69 204 ALA B CA 1
ATOM 3697 C C . ALA B 1 204 ? 21.281 -16.422 -17.109 1 93.69 204 ALA B C 1
ATOM 3699 O O . ALA B 1 204 ? 22.484 -16.328 -17.391 1 93.69 204 ALA B O 1
ATOM 3700 N N . ASN B 1 205 ? 20.828 -16.297 -15.914 1 90.75 205 ASN B N 1
ATOM 3701 C CA . ASN B 1 205 ? 21.719 -16.016 -14.789 1 90.75 205 ASN B CA 1
ATOM 3702 C C . ASN B 1 205 ? 22.281 -17.297 -14.188 1 90.75 205 ASN B C 1
ATOM 3704 O O . ASN B 1 205 ? 21.641 -18.359 -14.234 1 90.75 205 ASN B O 1
ATOM 3708 N N . SER B 1 206 ? 23.453 -17.172 -13.641 1 89.81 206 SER B N 1
ATOM 3709 C CA . SER B 1 206 ? 24 -18.297 -12.867 1 89.81 206 SER B CA 1
ATOM 3710 C C . SER B 1 206 ? 23.25 -18.469 -11.547 1 89.81 206 SER B C 1
ATOM 3712 O O . SER B 1 206 ? 22.75 -17.484 -10.977 1 89.81 206 SER B O 1
ATOM 3714 N N . GLY B 1 207 ? 23.078 -19.656 -11.188 1 92 207 GLY B N 1
ATOM 3715 C CA . GLY B 1 207 ? 22.422 -19.938 -9.922 1 92 207 GLY B CA 1
ATOM 3716 C C . GLY B 1 207 ? 21.938 -21.375 -9.805 1 92 207 GLY B C 1
ATOM 3717 O O . GLY B 1 207 ? 22.234 -22.203 -10.664 1 92 207 GLY B O 1
ATOM 3718 N N . ASN B 1 208 ? 21.234 -21.641 -8.742 1 93.88 208 ASN B N 1
ATOM 3719 C CA . ASN B 1 208 ? 20.766 -23 -8.477 1 93.88 208 ASN B CA 1
ATOM 3720 C C . ASN B 1 208 ? 19.344 -23.203 -8.992 1 93.88 208 ASN B C 1
ATOM 3722 O O . ASN B 1 208 ? 18.797 -24.297 -8.898 1 93.88 208 ASN B O 1
ATOM 3726 N N . GLY B 1 209 ? 18.688 -22.094 -9.406 1 96.56 209 GLY B N 1
ATOM 3727 C CA . GLY B 1 209 ? 17.406 -22.203 -10.102 1 96.56 209 GLY B CA 1
ATOM 3728 C C . GLY B 1 209 ? 16.219 -21.938 -9.211 1 96.56 209 GLY B C 1
ATOM 3729 O O . GLY B 1 209 ? 15.078 -21.859 -9.688 1 96.56 209 GLY B O 1
ATOM 3730 N N . ASN B 1 210 ? 16.391 -21.766 -7.891 1 98.06 210 ASN B N 1
ATOM 3731 C CA . ASN B 1 210 ? 15.289 -21.469 -6.996 1 98.06 210 ASN B CA 1
ATOM 3732 C C . ASN B 1 210 ? 14.969 -19.969 -6.984 1 98.06 210 ASN B C 1
ATOM 3734 O O . ASN B 1 210 ? 15.852 -19.141 -6.719 1 98.06 210 ASN B O 1
ATOM 3738 N N . VAL B 1 211 ? 13.719 -19.641 -7.277 1 98.38 211 VAL B N 1
ATOM 3739 C CA . VAL B 1 211 ? 13.328 -18.234 -7.359 1 98.38 211 VAL B CA 1
ATOM 3740 C C . VAL B 1 211 ? 12.102 -17.984 -6.492 1 98.38 211 VAL B C 1
ATOM 3742 O O . VAL B 1 211 ? 11.109 -18.719 -6.582 1 98.38 211 VAL B O 1
ATOM 3745 N N . LEU B 1 212 ? 12.164 -17 -5.613 1 98.75 212 LEU B N 1
ATOM 3746 C CA . LEU B 1 212 ? 11.008 -16.578 -4.828 1 98.75 212 LEU B CA 1
ATOM 3747 C C . LEU B 1 212 ? 10.18 -15.547 -5.59 1 98.75 212 LEU B C 1
ATOM 3749 O O . LEU B 1 212 ? 10.727 -14.57 -6.125 1 98.75 212 LEU B O 1
ATOM 3753 N N . VAL B 1 213 ? 8.898 -15.742 -5.715 1 98.94 213 VAL B N 1
ATOM 3754 C CA . VAL B 1 213 ? 7.969 -14.797 -6.32 1 98.94 213 VAL B CA 1
ATOM 3755 C C . VAL B 1 213 ? 6.789 -14.555 -5.379 1 98.94 213 VAL B C 1
ATOM 3757 O O . VAL B 1 213 ? 6.074 -15.492 -5.02 1 98.94 213 VAL B O 1
ATOM 3760 N N . VAL B 1 214 ? 6.578 -13.328 -4.961 1 98.94 214 VAL B N 1
ATOM 3761 C CA . VAL B 1 214 ? 5.469 -13.008 -4.07 1 98.94 214 VAL B CA 1
ATOM 3762 C C . VAL B 1 214 ? 4.418 -12.195 -4.824 1 98.94 214 VAL B C 1
ATOM 3764 O O . VAL B 1 214 ? 4.742 -11.211 -5.484 1 98.94 214 VAL B O 1
ATOM 3767 N N . SER B 1 215 ? 3.203 -12.609 -4.762 1 98.88 215 SER B N 1
ATOM 3768 C CA . SER B 1 215 ? 2.078 -11.984 -5.457 1 98.88 215 SER B CA 1
ATOM 3769 C C . SER B 1 215 ? 0.786 -12.141 -4.664 1 98.88 215 SER B C 1
ATOM 3771 O O . SER B 1 215 ? 0.79 -12.047 -3.434 1 98.88 215 SER B O 1
ATOM 3773 N N . HIS B 1 216 ? -0.327 -12.289 -5.352 1 98.81 216 HIS B N 1
ATOM 3774 C CA . HIS B 1 216 ? -1.637 -12.188 -4.719 1 98.81 216 HIS B CA 1
ATOM 3775 C C . HIS B 1 216 ? -2.537 -13.352 -5.125 1 98.81 216 HIS B C 1
ATOM 3777 O O . HIS B 1 216 ? -2.25 -14.055 -6.094 1 98.81 216 HIS B O 1
ATOM 3783 N N . GLY B 1 217 ? -3.609 -13.516 -4.391 1 98.12 217 GLY B N 1
ATOM 3784 C CA . GLY B 1 217 ? -4.445 -14.703 -4.523 1 98.12 217 GLY B CA 1
ATOM 3785 C C . GLY B 1 217 ? -5.059 -14.852 -5.902 1 98.12 217 GLY B C 1
ATOM 3786 O O . GLY B 1 217 ? -4.848 -15.859 -6.578 1 98.12 217 GLY B O 1
ATOM 3787 N N . LEU B 1 218 ? -5.82 -13.875 -6.336 1 97.81 218 LEU B N 1
ATOM 3788 C CA . LEU B 1 218 ? -6.504 -13.969 -7.617 1 97.81 218 LEU B CA 1
ATOM 3789 C C . LEU B 1 218 ? -5.508 -13.938 -8.773 1 97.81 218 LEU B C 1
ATOM 3791 O O . LEU B 1 218 ? -5.68 -14.641 -9.773 1 97.81 218 LEU B O 1
ATOM 3795 N N . SER B 1 219 ? -4.48 -13.164 -8.641 1 98.69 219 SER B N 1
ATOM 3796 C CA . SER B 1 219 ? -3.479 -13.055 -9.695 1 98.69 219 SER B CA 1
ATOM 3797 C C . SER B 1 219 ? -2.729 -14.375 -9.875 1 98.69 219 SER B C 1
ATOM 3799 O O . SER B 1 219 ? -2.516 -14.82 -11.008 1 98.69 219 SER B O 1
ATOM 3801 N N . ILE B 1 220 ? -2.336 -14.992 -8.773 1 98.69 220 ILE B N 1
ATOM 3802 C CA . ILE B 1 220 ? -1.668 -16.281 -8.859 1 98.69 220 ILE B CA 1
ATOM 3803 C C . ILE B 1 220 ? -2.602 -17.312 -9.508 1 98.69 220 ILE B C 1
ATOM 3805 O O . ILE B 1 220 ? -2.193 -18.062 -10.398 1 98.69 220 ILE B O 1
ATOM 3809 N N . SER B 1 221 ? -3.857 -17.297 -9.086 1 97.75 221 SER B N 1
ATOM 3810 C CA . SER B 1 221 ? -4.84 -18.234 -9.641 1 97.75 221 SER B CA 1
ATOM 3811 C C . SER B 1 221 ? -5.016 -18.016 -11.141 1 97.75 221 SER B C 1
ATOM 3813 O O . SER B 1 221 ? -5.055 -18.984 -11.906 1 97.75 221 SER B O 1
ATOM 3815 N N . ALA B 1 222 ? -5.125 -16.797 -11.539 1 97.75 222 ALA B N 1
ATOM 3816 C CA . ALA B 1 222 ? -5.285 -16.484 -12.961 1 97.75 222 ALA B CA 1
ATOM 3817 C C . ALA B 1 222 ? -4.055 -16.906 -13.758 1 97.75 222 ALA B C 1
ATOM 3819 O O . ALA B 1 222 ? -4.18 -17.438 -14.859 1 97.75 222 ALA B O 1
ATOM 3820 N N . LEU B 1 223 ? -2.889 -16.625 -13.219 1 98.12 223 LEU B N 1
ATOM 3821 C CA . LEU B 1 223 ? -1.646 -17.031 -13.875 1 98.12 223 LEU B CA 1
ATOM 3822 C C . LEU B 1 223 ? -1.594 -18.547 -14.062 1 98.12 223 LEU B C 1
ATOM 3824 O O . LEU B 1 223 ? -1.286 -19.031 -15.156 1 98.12 223 LEU B O 1
ATOM 3828 N N . LEU B 1 224 ? -1.919 -19.297 -13 1 98 224 LEU B N 1
ATOM 3829 C CA . LEU B 1 224 ? -1.909 -20.75 -13.062 1 98 224 LEU B CA 1
ATOM 3830 C C . LEU B 1 224 ? -2.934 -21.25 -14.078 1 98 224 LEU B C 1
ATOM 3832 O O . LEU B 1 224 ? -2.662 -22.203 -14.82 1 98 224 LEU B O 1
ATOM 3836 N N . ALA B 1 225 ? -4.086 -20.594 -14.109 1 96.62 225 ALA B N 1
ATOM 3837 C CA . ALA B 1 225 ? -5.125 -20.984 -15.055 1 96.62 225 ALA B CA 1
ATOM 3838 C C . ALA B 1 225 ? -4.676 -20.734 -16.5 1 96.62 225 ALA B C 1
ATOM 3840 O O . ALA B 1 225 ? -5.105 -21.438 -17.406 1 96.62 225 ALA B O 1
ATOM 3841 N N . THR B 1 226 ? -3.865 -19.781 -16.688 1 96.06 226 THR B N 1
ATOM 3842 C CA . THR B 1 226 ? -3.328 -19.469 -18 1 96.06 226 THR B CA 1
ATOM 3843 C C . THR B 1 226 ? -2.279 -20.484 -18.422 1 96.06 226 THR B C 1
ATOM 3845 O O . THR B 1 226 ? -2.176 -20.844 -19.594 1 96.06 226 THR B O 1
ATOM 3848 N N . LEU B 1 227 ? -1.539 -20.984 -17.484 1 97.25 227 LEU B N 1
ATOM 3849 C CA . LEU B 1 227 ? -0.408 -21.875 -17.766 1 97.25 227 LEU B CA 1
ATOM 3850 C C . LEU B 1 227 ? -0.857 -23.328 -17.844 1 97.25 227 LEU B C 1
ATOM 3852 O O . LEU B 1 227 ? -0.239 -24.125 -18.547 1 97.25 227 LEU B O 1
ATOM 3856 N N . PHE B 1 228 ? -1.905 -23.641 -17.078 1 97.31 228 PHE B N 1
ATOM 3857 C CA . PHE B 1 228 ? -2.299 -25.047 -16.906 1 97.31 228 PHE B CA 1
ATOM 3858 C C . PHE B 1 228 ? -3.791 -25.219 -17.172 1 97.31 228 PHE B C 1
ATOM 3860 O O . PHE B 1 228 ? -4.617 -24.812 -16.344 1 97.31 228 PHE B O 1
ATOM 3867 N N . ASP B 1 229 ? -4.184 -25.922 -18.141 1 93.75 229 ASP B N 1
ATOM 3868 C CA . ASP B 1 229 ? -5.562 -26.078 -18.594 1 93.75 229 ASP B CA 1
ATOM 3869 C C . ASP B 1 229 ? -6.406 -26.797 -17.547 1 93.75 229 ASP B C 1
ATOM 3871 O O . ASP B 1 229 ? -7.609 -26.562 -17.438 1 93.75 229 ASP B O 1
ATOM 3875 N N . ASP B 1 230 ? -5.785 -27.703 -16.766 1 92.88 230 ASP B N 1
ATOM 3876 C CA . ASP B 1 230 ? -6.547 -28.516 -15.836 1 92.88 230 ASP B CA 1
ATOM 3877 C C . ASP B 1 230 ? -6.531 -27.906 -14.43 1 92.88 230 ASP B C 1
ATOM 3879 O O . ASP B 1 230 ? -7.035 -28.516 -13.484 1 92.88 230 ASP B O 1
ATOM 3883 N N . PHE B 1 231 ? -5.941 -26.75 -14.375 1 95.44 231 PHE B N 1
ATOM 3884 C CA . PHE B 1 231 ? -5.875 -26.109 -13.062 1 95.44 231 PHE B CA 1
ATOM 3885 C C . PHE B 1 231 ? -7.262 -25.672 -12.602 1 95.44 231 PHE B C 1
ATOM 3887 O O . PHE B 1 231 ? -8.031 -25.109 -13.383 1 95.44 231 PHE B O 1
ATOM 3894 N N . LYS B 1 232 ? -7.582 -25.938 -11.297 1 91.81 232 LYS B N 1
ATOM 3895 C CA . LYS B 1 232 ? -8.781 -25.469 -10.617 1 91.81 232 LYS B CA 1
ATOM 3896 C C . LYS B 1 232 ? -8.43 -24.703 -9.344 1 91.81 232 LYS B C 1
ATOM 3898 O O . LYS B 1 232 ? -7.641 -25.188 -8.531 1 91.81 232 LYS B O 1
ATOM 3903 N N . VAL B 1 233 ? -9.016 -23.562 -9.219 1 92.62 233 VAL B N 1
ATOM 3904 C CA . VAL B 1 233 ? -8.789 -22.766 -8.023 1 92.62 233 VAL B CA 1
ATOM 3905 C C . VAL B 1 233 ? -9.281 -23.531 -6.793 1 92.62 233 VAL B C 1
ATOM 3907 O O . VAL B 1 233 ? -10.398 -24.047 -6.785 1 92.62 233 VAL B O 1
ATOM 3910 N N . PRO B 1 234 ? -8.5 -23.625 -5.785 1 93.25 234 PRO B N 1
ATOM 3911 C CA . PRO B 1 234 ? -8.969 -24.266 -4.562 1 93.25 234 PRO B CA 1
ATOM 3912 C C . PRO B 1 234 ? -10.211 -23.594 -3.979 1 93.25 234 PRO B C 1
ATOM 3914 O O . PRO B 1 234 ? -10.398 -22.391 -4.145 1 93.25 234 PRO B O 1
ATOM 3917 N N . GLU B 1 235 ? -11.016 -24.406 -3.305 1 88.31 235 GLU B N 1
ATOM 3918 C CA . GLU B 1 235 ? -12.164 -23.844 -2.604 1 88.31 235 GLU B CA 1
ATOM 3919 C C . GLU B 1 235 ? -11.734 -22.797 -1.589 1 88.31 235 GLU B C 1
ATOM 3921 O O . GLU B 1 235 ? -10.828 -23.031 -0.788 1 88.31 235 GLU B O 1
ATOM 3926 N N . GLY B 1 236 ? -12.305 -21.656 -1.704 1 88.56 236 GLY B N 1
ATOM 3927 C CA . GLY B 1 236 ? -11.961 -20.578 -0.792 1 88.56 236 GLY B CA 1
ATOM 3928 C C . GLY B 1 236 ? -10.766 -19.766 -1.261 1 88.56 236 GLY B C 1
ATOM 3929 O O . GLY B 1 236 ? -10.391 -18.781 -0.617 1 88.56 236 GLY B O 1
ATOM 3930 N N . GLY B 1 237 ? -10.188 -20.203 -2.355 1 93.62 237 GLY B N 1
ATOM 3931 C CA . GLY B 1 237 ? -9.039 -19.484 -2.889 1 93.62 237 GLY B CA 1
ATOM 3932 C C . GLY B 1 237 ? -7.723 -19.891 -2.258 1 93.62 237 GLY B C 1
ATOM 3933 O O . GLY B 1 237 ? -7.676 -20.859 -1.482 1 93.62 237 GLY B O 1
ATOM 3934 N N . LEU B 1 238 ? -6.66 -19.234 -2.596 1 97.81 238 LEU B N 1
ATOM 3935 C CA . LEU B 1 238 ? -5.344 -19.484 -2.02 1 97.81 238 LEU B CA 1
ATOM 3936 C C . LEU B 1 238 ? -5.23 -18.859 -0.633 1 97.81 238 LEU B C 1
ATOM 3938 O O . LEU B 1 238 ? -5.629 -17.719 -0.431 1 97.81 238 LEU B O 1
ATOM 3942 N N . LYS B 1 239 ? -4.66 -19.578 0.276 1 98.38 239 LYS B N 1
ATOM 3943 C CA . LYS B 1 239 ? -4.461 -19.062 1.629 1 98.38 239 LYS B CA 1
ATOM 3944 C C . LYS B 1 239 ? -3.328 -18.047 1.668 1 98.38 239 LYS B C 1
ATOM 3946 O O . LYS B 1 239 ? -2.379 -18.125 0.888 1 98.38 239 LYS B O 1
ATOM 3951 N N . ASN B 1 240 ? -3.453 -17.109 2.545 1 98.62 240 ASN B N 1
ATOM 3952 C CA . ASN B 1 240 ? -2.328 -16.203 2.773 1 98.62 240 ASN B CA 1
ATOM 3953 C C . ASN B 1 240 ? -1.078 -16.969 3.201 1 98.62 240 ASN B C 1
ATOM 3955 O O . ASN B 1 240 ? -1.159 -17.906 4.004 1 98.62 240 ASN B O 1
ATOM 3959 N N . ALA B 1 241 ? 0.04 -16.578 2.639 1 98.75 241 ALA B N 1
ATOM 3960 C CA . ALA B 1 241 ? 1.363 -17.125 2.93 1 98.75 241 ALA B CA 1
ATOM 3961 C C . ALA B 1 241 ? 1.505 -18.547 2.379 1 98.75 241 ALA B C 1
ATOM 3963 O O . ALA B 1 241 ? 2.502 -19.219 2.641 1 98.75 241 ALA B O 1
ATOM 3964 N N . SER B 1 242 ? 0.501 -19.031 1.632 1 98.88 242 SER B N 1
ATOM 3965 C CA . SER B 1 242 ? 0.651 -20.328 0.981 1 98.88 242 SER B CA 1
ATOM 3966 C C . SER B 1 242 ? 1.669 -20.266 -0.152 1 98.88 242 SER B C 1
ATOM 3968 O O . SER B 1 242 ? 1.917 -19.203 -0.711 1 98.88 242 SER B O 1
ATOM 3970 N N . VAL B 1 243 ? 2.211 -21.422 -0.459 1 98.94 243 VAL B N 1
ATOM 3971 C CA . VAL B 1 243 ? 3.266 -21.516 -1.463 1 98.94 243 VAL B CA 1
ATOM 3972 C C . VAL B 1 243 ? 2.797 -22.391 -2.621 1 98.94 243 VAL B C 1
ATOM 3974 O O . VAL B 1 243 ? 2.32 -23.516 -2.41 1 98.94 243 VAL B O 1
ATOM 3977 N N . THR B 1 244 ? 2.832 -21.891 -3.781 1 98.88 244 THR B N 1
ATOM 3978 C CA . THR B 1 244 ? 2.662 -22.656 -5.016 1 98.88 244 THR B CA 1
ATOM 3979 C C . THR B 1 244 ? 3.996 -22.812 -5.738 1 98.88 244 THR B C 1
ATOM 3981 O O . THR B 1 244 ? 4.746 -21.844 -5.895 1 98.88 244 THR B O 1
ATOM 3984 N N . THR B 1 245 ? 4.332 -24.031 -6.113 1 98.81 245 THR B N 1
ATOM 3985 C CA . THR B 1 245 ? 5.609 -24.266 -6.777 1 98.81 245 THR B CA 1
ATOM 3986 C C . THR B 1 245 ? 5.391 -24.719 -8.219 1 98.81 245 THR B C 1
ATOM 3988 O O . THR B 1 245 ? 4.598 -25.625 -8.477 1 98.81 245 THR B O 1
ATOM 3991 N N . ILE B 1 246 ? 6.102 -24.031 -9.117 1 98.56 246 ILE B N 1
ATOM 3992 C CA . ILE B 1 246 ? 6.098 -24.406 -10.531 1 98.56 246 ILE B CA 1
ATOM 3993 C C . ILE B 1 246 ? 7.527 -24.609 -11.016 1 98.56 246 ILE B C 1
ATOM 3995 O O . ILE B 1 246 ? 8.453 -23.922 -10.57 1 98.56 246 ILE B O 1
ATOM 3999 N N . HIS B 1 247 ? 7.727 -25.562 -11.883 1 98.44 247 HIS B N 1
ATOM 4000 C CA . HIS B 1 247 ? 9.008 -25.812 -12.531 1 98.44 247 HIS B CA 1
ATOM 4001 C C . HIS B 1 247 ? 9 -25.281 -13.969 1 98.44 247 HIS B C 1
ATOM 4003 O O . HIS B 1 247 ? 7.973 -25.344 -14.648 1 98.44 247 HIS B O 1
ATOM 4009 N N . TYR B 1 248 ? 10.031 -24.75 -14.367 1 98.31 248 TYR B N 1
ATOM 4010 C CA . TYR B 1 248 ? 10.242 -24.297 -15.734 1 98.31 248 TYR B CA 1
ATOM 4011 C C . TYR B 1 248 ? 11.5 -24.922 -16.328 1 98.31 248 TYR B C 1
ATOM 4013 O O . TYR B 1 248 ? 12.594 -24.781 -15.773 1 98.31 248 TYR B O 1
ATOM 4021 N N . LYS B 1 249 ? 11.391 -25.609 -17.469 1 96.56 249 LYS B N 1
ATOM 4022 C CA . LYS B 1 249 ? 12.492 -26.25 -18.172 1 96.56 249 LYS B CA 1
ATOM 4023 C C . LYS B 1 249 ? 12.234 -26.297 -19.688 1 96.56 249 LYS B C 1
ATOM 4025 O O . LYS B 1 249 ? 11.188 -26.781 -20.125 1 96.56 249 LYS B O 1
ATOM 4030 N N . ASN B 1 250 ? 13.164 -25.75 -20.469 1 93.94 250 ASN B N 1
ATOM 4031 C CA . ASN B 1 250 ? 13.117 -25.797 -21.922 1 93.94 250 ASN B CA 1
ATOM 4032 C C . ASN B 1 250 ? 11.812 -25.234 -22.453 1 93.94 250 ASN B C 1
ATOM 4034 O O . ASN B 1 250 ? 11.156 -25.859 -23.297 1 93.94 250 ASN B O 1
ATOM 4038 N N . GLY B 1 251 ? 11.289 -24.219 -21.859 1 94.81 251 GLY B N 1
ATOM 4039 C CA . GLY B 1 251 ? 10.125 -23.516 -22.375 1 94.81 251 GLY B CA 1
ATOM 4040 C C . GLY B 1 251 ? 8.812 -24.094 -21.875 1 94.81 251 GLY B C 1
ATOM 4041 O O . GLY B 1 251 ? 7.738 -23.625 -22.25 1 94.81 251 GLY B O 1
ATOM 4042 N N . GLU B 1 252 ? 8.961 -25.062 -20.984 1 96.69 252 GLU B N 1
ATOM 4043 C CA . GLU B 1 252 ? 7.758 -25.734 -20.516 1 96.69 252 GLU B CA 1
ATOM 4044 C C . GLU B 1 252 ? 7.59 -25.594 -19.016 1 96.69 252 GLU B C 1
ATOM 4046 O O . GLU B 1 252 ? 8.562 -25.672 -18.266 1 96.69 252 GLU B O 1
ATOM 4051 N N . TYR B 1 253 ? 6.305 -25.438 -18.625 1 98.06 253 TYR B N 1
ATOM 4052 C CA . TYR B 1 253 ? 5.977 -25.328 -17.203 1 98.06 253 TYR B CA 1
ATOM 4053 C C . TYR B 1 253 ? 5.352 -26.625 -16.688 1 98.06 253 TYR B C 1
ATOM 4055 O O . TYR B 1 253 ? 4.594 -27.281 -17.406 1 98.06 253 TYR B O 1
ATOM 4063 N N . THR B 1 254 ? 5.688 -27 -15.469 1 97.94 254 THR B N 1
ATOM 4064 C CA . THR B 1 254 ? 5.023 -28.078 -14.75 1 97.94 254 THR B CA 1
ATOM 4065 C C . THR B 1 254 ? 4.59 -27.625 -13.359 1 97.94 254 THR B C 1
ATOM 4067 O O . THR B 1 254 ? 5.355 -26.969 -12.656 1 97.94 254 THR B O 1
ATOM 4070 N N . LEU B 1 255 ? 3.365 -27.938 -13.023 1 98.06 255 LEU B N 1
ATOM 4071 C CA . LEU B 1 255 ? 2.824 -27.578 -11.719 1 98.06 255 LEU B CA 1
ATOM 4072 C C . LEU B 1 255 ? 3.191 -28.625 -10.672 1 98.06 255 LEU B C 1
ATOM 4074 O O . LEU B 1 255 ? 2.959 -29.828 -10.867 1 98.06 255 LEU B O 1
ATOM 4078 N N . ASP B 1 256 ? 3.768 -28.25 -9.594 1 97.81 256 ASP B N 1
ATOM 4079 C CA . ASP B 1 256 ? 4.199 -29.172 -8.547 1 97.81 256 ASP B CA 1
ATOM 4080 C C . ASP B 1 256 ? 3.223 -29.156 -7.371 1 97.81 256 ASP B C 1
ATOM 4082 O O . ASP B 1 256 ? 2.436 -30.094 -7.199 1 97.81 256 ASP B O 1
ATOM 4086 N N . LYS B 1 257 ? 3.127 -28.062 -6.617 1 98.06 257 LYS B N 1
ATOM 4087 C CA . LYS B 1 257 ? 2.217 -27.922 -5.484 1 98.06 257 LYS B CA 1
ATOM 4088 C C . LYS B 1 257 ? 1.44 -26.609 -5.574 1 98.06 257 LYS B C 1
ATOM 4090 O O . LYS B 1 257 ? 1.979 -25.594 -6.012 1 98.06 257 LYS B O 1
ATOM 4095 N N . VAL B 1 258 ? 0.199 -26.656 -5.133 1 98.44 258 VAL B N 1
ATOM 4096 C CA . VAL B 1 258 ? -0.666 -25.484 -5.105 1 98.44 258 VAL B CA 1
ATOM 4097 C C . VAL B 1 258 ? -1.153 -25.234 -3.68 1 98.44 258 VAL B C 1
ATOM 4099 O O . VAL B 1 258 ? -1.513 -26.172 -2.967 1 98.44 258 VAL B O 1
ATOM 4102 N N . ASN B 1 259 ? -1.108 -23.969 -3.285 1 98.56 259 ASN B N 1
ATOM 4103 C CA . ASN B 1 259 ? -1.705 -23.594 -2.006 1 98.56 259 ASN B CA 1
ATOM 4104 C C . ASN B 1 259 ? -1.107 -24.406 -0.856 1 98.56 259 ASN B C 1
ATOM 4106 O O . ASN B 1 259 ? -1.83 -24.859 0.034 1 98.56 259 ASN B O 1
ATOM 4110 N N . ASP B 1 260 ? 0.219 -24.641 -0.945 1 98.75 260 ASP B N 1
ATOM 4111 C CA . ASP B 1 260 ? 0.927 -25.5 0.01 1 98.75 260 ASP B CA 1
ATOM 4112 C C . ASP B 1 260 ? 1.229 -24.734 1.299 1 98.75 260 ASP B C 1
ATOM 4114 O O . ASP B 1 260 ? 1.876 -23.688 1.271 1 98.75 260 ASP B O 1
ATOM 4118 N N . VAL B 1 261 ? 0.782 -25.297 2.438 1 98.5 261 VAL B N 1
ATOM 4119 C CA . VAL B 1 261 ? 1.015 -24.641 3.713 1 98.5 261 VAL B CA 1
ATOM 4120 C C . VAL B 1 261 ? 1.971 -25.469 4.566 1 98.5 261 VAL B C 1
ATOM 4122 O O . VAL B 1 261 ? 2.072 -25.266 5.777 1 98.5 261 VAL B O 1
ATOM 4125 N N . SER B 1 262 ? 2.662 -26.422 3.949 1 98.62 262 SER B N 1
ATOM 4126 C CA . SER B 1 262 ? 3.566 -27.281 4.711 1 98.62 262 SER B CA 1
ATOM 4127 C C . SER B 1 262 ? 4.77 -26.5 5.223 1 98.62 262 SER B C 1
ATOM 4129 O O . SER B 1 262 ? 5.316 -26.812 6.285 1 98.62 262 SER B O 1
ATOM 4131 N N . TYR B 1 263 ? 5.219 -25.469 4.477 1 98.62 263 TYR B N 1
ATOM 4132 C CA . TYR B 1 263 ? 6.312 -24.625 4.945 1 98.62 263 TYR B CA 1
ATOM 4133 C C . TYR B 1 263 ? 5.91 -23.859 6.195 1 98.62 263 TYR B C 1
ATOM 4135 O O . TYR B 1 263 ? 6.699 -23.719 7.133 1 98.62 263 TYR B O 1
ATOM 4143 N N . LEU B 1 264 ? 4.676 -23.344 6.148 1 98.62 264 LEU B N 1
ATOM 4144 C CA . LEU B 1 264 ? 4.133 -22.672 7.328 1 98.62 264 LEU B CA 1
ATOM 4145 C C . LEU B 1 264 ? 4.109 -23.609 8.523 1 98.62 264 LEU B C 1
ATOM 4147 O O . LEU B 1 264 ? 4.582 -23.266 9.609 1 98.62 264 LEU B O 1
ATOM 4151 N N . GLU B 1 265 ? 3.611 -24.766 8.336 1 98.31 265 GLU B N 1
ATOM 4152 C CA . GLU B 1 265 ? 3.51 -25.75 9.398 1 98.31 265 GLU B CA 1
ATOM 4153 C C . GLU B 1 265 ? 4.887 -26.125 9.945 1 98.31 265 GLU B C 1
ATOM 4155 O O . GLU B 1 265 ? 5.07 -26.234 11.156 1 98.31 265 GLU B O 1
ATOM 4160 N N . ALA B 1 266 ? 5.836 -26.297 9.062 1 98.12 266 ALA B N 1
ATOM 4161 C CA . ALA B 1 266 ? 7.203 -26.609 9.469 1 98.12 266 ALA B CA 1
ATOM 4162 C C . ALA B 1 266 ? 7.801 -25.484 10.297 1 98.12 266 ALA B C 1
ATOM 4164 O O . ALA B 1 266 ? 8.453 -25.719 11.312 1 98.12 266 ALA B O 1
ATOM 4165 N N . GLY B 1 267 ? 7.566 -24.25 9.836 1 98.19 267 GLY B N 1
ATOM 4166 C CA . GLY B 1 267 ? 8.086 -23.094 10.562 1 98.19 267 GLY B CA 1
ATOM 4167 C C . GLY B 1 267 ? 7.461 -22.938 11.93 1 98.19 267 GLY B C 1
ATOM 4168 O O . GLY B 1 267 ? 8.141 -22.547 12.883 1 98.19 267 GLY B O 1
ATOM 4169 N N . GLU B 1 268 ? 6.145 -23.219 12.008 1 97.25 268 GLU B N 1
ATOM 4170 C CA . GLU B 1 268 ? 5.453 -23.125 13.289 1 97.25 268 GLU B CA 1
ATOM 4171 C C . GLU B 1 268 ? 5.984 -24.172 14.273 1 97.25 268 GLU B C 1
ATOM 4173 O O . GLU B 1 268 ? 6.082 -23.891 15.477 1 97.25 268 GLU B O 1
ATOM 4178 N N . LYS B 1 269 ? 6.324 -25.312 13.828 1 96.44 269 LYS B N 1
ATOM 4179 C CA . LYS B 1 269 ? 6.875 -26.375 14.672 1 96.44 269 LYS B CA 1
ATOM 4180 C C . LYS B 1 269 ? 8.266 -26 15.188 1 96.44 269 LYS B C 1
ATOM 4182 O O . LYS B 1 269 ? 8.609 -26.297 16.328 1 96.44 269 LYS B O 1
ATOM 4187 N N . GLU B 1 270 ? 8.992 -25.344 14.375 1 93.75 270 GLU B N 1
ATOM 4188 C CA . GLU B 1 270 ? 10.359 -24.969 14.742 1 93.75 270 GLU B CA 1
ATOM 4189 C C . GLU B 1 270 ? 10.367 -23.766 15.68 1 93.75 270 GLU B C 1
ATOM 4191 O O . GLU B 1 270 ? 11.297 -23.594 16.469 1 93.75 270 GLU B O 1
ATOM 4196 N N . SER B 1 271 ? 9.484 -22.891 15.57 1 85.31 271 SER B N 1
ATOM 4197 C CA . SER B 1 271 ? 9.43 -21.688 16.391 1 85.31 271 SER B CA 1
ATOM 4198 C C . SER B 1 271 ? 8.93 -22 17.797 1 85.31 271 SER B C 1
ATOM 4200 O O . SER B 1 271 ? 8.984 -21.141 18.688 1 85.31 271 SER B O 1
ATOM 4202 N N . LYS B 1 272 ? 8.453 -23.172 18.141 1 70.62 272 LYS B N 1
ATOM 4203 C CA . LYS B 1 272 ? 8.07 -23.609 19.484 1 70.62 272 LYS B CA 1
ATOM 4204 C C . LYS B 1 272 ? 9.273 -24.188 20.234 1 70.62 272 LYS B C 1
ATOM 4206 O O . LYS B 1 272 ? 10.156 -24.797 19.641 1 70.62 272 LYS B O 1
#

InterPro domains:
  IPR013078 Histidine phosphatase superfamily, clade-1 [PF00300] (41-153)
  IPR013078 Histidine phosphatase superfamily, clade-1 [PF00300] (161-260)
  IPR013078 Histidine phosphatase superfamily, clade-1 [SM00855] (40-223)
  IPR013078 Histidine phosphatase superfamily, clade-1 [cd07067] (40-251)
  IPR029033 Histidine phosphatase superfamily [G3DSA:3.40.50.1240] (26-272)
  IPR029033 Histidine phosphatase superfamily [SSF53254] (40-268)
  IPR051695 Phosphoglycerate Mutase [PTHR46517] (31-240)

Foldseek 3Di:
DPPPPPPPPPPPPPPPPPPPPPPPPPVPPPVPLDQAQKAKEKEAEFFAFPCVVVQADPFVNAGAHDPVRLVLLLLLLLLCQAPQAPAEEEAPGPRQVSSRQSSLCSHDNRNPHDYHYANLQTGWDLAPRGGPHPQVLLCVLCVVVVHDSVVCVVPDDLQSSQQSSQVVNVVDPNRVPIPGTDHLVRSLVSNVVVVVVVCVVSSPGRDNNYYYYYHHFSSVQSNCVVQPVPDDADVVTAHHRFIWMWMDHPRHIDTDDGSHSVSSVNSVVVVD/DDDCVPPPPPPPPPPPPPPPPPPPPPPPPPVPLDQAQKAKEKEAEFFAFPCVVVQADPFVNAGAHDPVRLVLLLLLLLLCQAPQAPAEEEAPGPRQVSSRQSSLCSHPNRNPHDYHYDNLQTGWDLAPRGGPHPVVLLCVLCVVVVHDSVVCVVPDDLQSSQQSSQVVNVVDPNRVPIPGTDHLVRSLVSNVVVVVVVCVVSSPGGDNNYYYYYHHFSSVQSNCVVQPVPDDADVVTAHHRFIWMWMDHPRHIDTDDGSHSVSSVNSVVVVD

Solvent-accessible surface area (backbone atoms only — not comparable to full-atom values): 28163 Å² total; per-residue (Å²): 140,82,79,77,76,77,76,78,78,78,77,77,74,77,73,76,74,76,71,73,74,69,74,70,68,66,63,67,69,67,68,72,72,45,56,33,79,44,35,37,38,43,36,26,24,26,36,42,23,44,38,60,61,66,46,29,33,65,28,58,27,41,28,49,56,14,72,66,20,48,53,50,27,36,19,21,10,48,38,43,19,82,58,55,38,64,49,38,37,18,10,58,48,55,32,15,41,54,35,49,49,43,24,27,67,45,16,72,71,27,52,79,60,69,70,45,70,34,72,39,37,39,37,59,38,49,28,66,47,41,29,35,47,41,66,59,57,48,42,52,48,12,56,77,70,72,47,50,55,67,56,40,67,73,66,60,43,70,53,59,47,28,38,46,47,24,56,54,26,72,74,37,78,56,25,78,73,34,57,64,26,38,35,39,69,59,49,51,51,37,35,49,50,42,50,52,51,49,52,55,52,54,50,69,32,58,40,77,26,30,30,41,34,22,26,28,51,68,35,50,48,47,48,45,46,71,76,33,88,84,55,71,78,52,86,93,48,58,50,62,43,13,35,27,33,36,35,40,43,92,93,41,77,45,82,72,44,70,58,35,52,62,36,32,54,49,13,53,62,64,75,101,140,77,88,73,79,76,80,78,77,76,77,79,74,77,74,79,74,76,73,73,75,68,72,70,69,66,64,69,71,68,69,73,73,46,57,32,76,44,34,38,39,42,37,27,23,26,37,42,23,44,38,60,60,67,46,29,32,64,28,58,27,42,26,48,54,16,72,67,19,46,52,50,26,36,19,22,9,47,39,44,18,82,57,55,38,64,48,38,37,19,10,60,49,54,32,17,41,52,36,49,47,43,23,27,68,44,18,74,71,25,52,81,61,68,70,44,68,34,72,40,38,40,37,59,38,51,27,65,46,40,30,34,48,41,65,59,56,50,42,52,49,12,57,75,69,71,46,51,54,67,58,39,66,73,66,61,43,70,51,60,46,29,39,48,46,24,57,55,26,72,74,38,78,57,26,79,71,33,56,64,26,38,35,38,69,60,50,49,51,37,34,50,50,41,50,52,51,51,52,56,52,54,50,68,31,60,38,78,26,30,32,40,34,21,27,29,51,69,36,50,48,46,48,45,46,70,75,31,88,84,57,71,78,52,87,92,48,58,49,61,42,12,34,26,34,37,36,39,43,93,93,40,78,44,83,73,44,70,59,36,51,63,35,31,53,48,13,52,60,64,74,101

Radius of gyration: 32.59 Å; Cα contacts (8 Å, |Δi|>4): 1088; chains: 2; bounding box: 117×81×102 Å

Nearest PDB structures (foldseek):
  3r7a-assembly1_A  TM=9.343E-01  e=1.889E-26  Bacillus anthracis str. Sterne
  3e9e-assembly2_B  TM=7.703E-01  e=2.648E-16  Danio rerio
  3e9d-assembly1_A  TM=7.432E-01  e=1.733E-16  Danio rerio
  3e9d-assembly2_B  TM=7.363E-01  e=4.565E-16  Danio rerio
  3dcy-assembly1_A  TM=6.949E-01  e=1.277E-15  Homo sapiens

Sequence (544 aa):
MKKRLTIVGMLFLAILVMVGCGKNQQATTKEKETKPEELTLYIVRHGKTMLNTTDRVQGWSDAVLTPEGEKVVTATGIGLKDVAFQNAYSSDSGRALQTAQLILDQNKAGKDLEVVRDPDLREFNFGSYEGDLNKTMWQDIADDQGVSLEEFMKNMTPESFANSVAKLDQQREESKNNWPAEDYATITKRLKKGLDKIVATESANSGNGNVLVVSHGLSISALLATLFDDFKVPEGGLKNASVTTIHYKNGEYTLDKVNDVSYLEAGEKESKMKKRLTIVGMLFLAILVMVGCGKNQQATTKEKETKPEELTLYIVRHGKTMLNTTDRVQGWSDAVLTPEGEKVVTATGIGLKDVAFQNAYSSDSGRALQTAQLILDQNKAGKDLEVVRDPDLREFNFGSYEGDLNKTMWQDIADDQGVSLEEFMKNMTPESFANSVAKLDQQREESKNNWPAEDYATITKRLKKGLDKIVATESANSGNGNVLVVSHGLSISALLATLFDDFKVPEGGLKNASVTTIHYKNGEYTLDKVNDVSYLEAGEKESK

pLDDT: mean 88.61, std 21.64, range [19.28, 98.94]

Organism: Enterococcus faecalis (strain ATCC 700802 / V583) (NCBI:txid226185)